Protein AF-A0A812WS43-F1 (afdb_monomer_lite)

Secondary structure (DSSP, 8-state):
--HHHHHHHHS-TTSSSS--S----S--S-------------SSS-EEEEEEEEE-S--TT---EEEEEEETTEEEEEETTEEEEESS--S--STTPEEEEEEEE-SS------SS---EEEEEE-STTTTTHHHHHT-TT--BEEEEEEEEEEEEEEEESTT--TT---EEEEEEEEEEEEEEEEEEEEEEHHHHHHHHHHHTTTTSEEEEEEEEEEEETTEEEEEEEEEEEE-S---B-PPPHHHHHHHHHHHHHHEET--EEEEE-TT--EEEEEE---GGG-S-HHHHHHHHHTTSSS-----S-HHHHHHHTTT--HHHHHHHHHTT---TT--HHHHHHHHHHHHGGGTS-S-PPPPPPTTB-S-PEEHHHHT---

Radius of gyration: 28.31 Å; chains: 1; bounding box: 67×44×83 Å

Sequence (382 aa):
MVLFDWLNELAGPCCITGPCFNCPGPASKGGRSHRDQILRTLRSPGHEVELAISPIGRMRGLAGYHSSLLIAGEEYYFSPTGIHCYPKIYSHPDEGVTKVFIGLSEALALLSFTTGMADVEAVFGFGSNSVRLRGRLEDPEISGVPARVRNYALAFCGPNRTWAQADGQPVGTATLIQKDGQVALGTVVYLSDKHMDVLDGYEGVPFVYRREKLSGEVYRDGKWIPKELWAYIKADSMDWYRPSEAYCCAILTNLSGSFSGTYELPLRDAEGVVRETWTHPGVPSLKSMEACLFEVGIRKERPWVMPRTIAGKRRGLGGLNLAGIVQAVREGRPPAELDEEDCRILLELTSEAEGRDKHPEPTPHEGAGPTRVPFEEALKLT

Foldseek 3Di:
DPVVVVVCVVVPPQPDPDQPPDDDDDDPPDDDPPDDPDPDDDPDWFWWKKKKWDWPDPDPPDTDIAIWIATNQWTWHQDSNGIDIHNHPDVDPDPGIDIGTDGIGDPPDDPPDPPDDAQWAKAWDQFLCQLQLCVLLVNPQWFWFKKKAAQKDKAWKDQDQQQDALVSGGATTIFIAGHHLFMRIFTITIHHPVSVVSVCVVCVPPAQWHWDWGFMWTDDPNDTHTDTHIYTGGDNTQHHGHGDPLRVLSSLLRQLLAAPPDFWDQHAGNVRDRPDIDGNQALQPDPGPLNNLSLLQLPDPDNRNDPSHSSVLVVQQVPDDLVRQLVCLVVVRHRPSADPSSSVSSVVSNVVVVDDDRDDRRDNRPRSPPDHHHPVVSSDPD

pLDDT: mean 82.47, std 18.14, range [37.22, 98.5]

Structure (mmCIF, N/CA/C/O backbone):
data_AF-A0A812WS43-F1
#
_entry.id   AF-A0A812WS43-F1
#
loop_
_atom_site.group_PDB
_atom_site.id
_atom_site.type_symbol
_atom_site.label_atom_id
_atom_site.label_alt_id
_atom_site.label_comp_id
_atom_site.label_asym_id
_atom_site.label_entity_id
_atom_site.label_seq_id
_atom_site.pdbx_PDB_ins_code
_atom_site.Cartn_x
_atom_site.Cartn_y
_atom_site.Cartn_z
_atom_site.occupancy
_atom_site.B_iso_or_equiv
_atom_site.auth_seq_id
_atom_site.auth_comp_id
_atom_site.auth_asym_id
_atom_site.auth_atom_id
_atom_site.pdbx_PDB_model_num
ATOM 1 N N . MET A 1 1 ? 42.867 12.764 46.145 1.00 48.28 1 MET A N 1
ATOM 2 C CA . MET A 1 1 ? 42.575 11.560 46.948 1.00 48.28 1 MET A CA 1
ATOM 3 C C . MET A 1 1 ? 41.166 11.708 47.515 1.00 48.28 1 MET A C 1
ATOM 5 O O . MET A 1 1 ? 41.025 12.162 48.637 1.00 48.28 1 MET A O 1
ATOM 9 N N . VAL A 1 2 ? 40.140 11.549 46.662 1.00 49.34 2 VAL A N 1
ATOM 10 C CA . VAL A 1 2 ? 38.718 11.763 47.037 1.00 49.34 2 VAL A CA 1
ATOM 11 C C . VAL A 1 2 ? 37.767 10.923 46.162 1.00 49.34 2 VAL A C 1
ATOM 13 O O . VAL A 1 2 ? 36.757 10.446 46.652 1.00 49.34 2 VAL A O 1
ATOM 16 N N . LEU A 1 3 ? 38.092 10.682 44.880 1.00 42.59 3 LEU A N 1
ATOM 17 C CA . LEU A 1 3 ? 37.216 9.917 43.972 1.00 42.59 3 LEU A CA 1
ATOM 18 C C . LEU A 1 3 ? 37.320 8.389 44.155 1.00 42.59 3 LEU A C 1
ATOM 20 O O . LEU A 1 3 ? 36.310 7.698 44.120 1.00 42.59 3 LEU A O 1
ATOM 24 N N . PHE A 1 4 ? 38.531 7.865 44.381 1.00 44.22 4 PHE A N 1
ATOM 25 C CA . PHE A 1 4 ? 38.757 6.424 44.576 1.00 44.22 4 PHE A CA 1
ATOM 26 C C . PHE A 1 4 ? 38.277 5.924 45.945 1.00 44.22 4 PHE A C 1
ATOM 28 O O . PHE A 1 4 ? 37.694 4.850 46.020 1.00 44.22 4 PHE A O 1
ATOM 35 N N . ASP A 1 5 ? 38.442 6.717 47.006 1.00 46.31 5 ASP A N 1
ATOM 36 C CA . ASP A 1 5 ? 37.955 6.354 48.344 1.00 46.31 5 ASP A CA 1
ATOM 37 C C . ASP A 1 5 ? 36.419 6.353 48.409 1.00 46.31 5 ASP A C 1
ATOM 39 O O . ASP A 1 5 ? 35.829 5.522 49.089 1.00 46.31 5 ASP A O 1
ATOM 43 N N . TRP A 1 6 ? 35.766 7.218 47.624 1.00 50.12 6 TRP A N 1
ATOM 44 C CA . TRP A 1 6 ? 34.307 7.270 47.519 1.00 50.12 6 TRP A CA 1
ATOM 45 C C . TRP A 1 6 ? 33.727 6.152 46.639 1.00 50.12 6 TRP A C 1
ATOM 47 O O . TRP A 1 6 ? 32.707 5.558 46.985 1.00 50.12 6 TRP A O 1
ATOM 57 N N . LEU A 1 7 ? 34.406 5.794 45.540 1.00 44.56 7 LEU A N 1
ATOM 58 C CA . LEU A 1 7 ? 34.065 4.590 44.775 1.00 44.56 7 LEU A CA 1
ATOM 59 C C . LEU A 1 7 ? 34.163 3.333 45.650 1.00 44.56 7 LEU A C 1
ATOM 61 O O . LEU A 1 7 ? 33.307 2.472 45.518 1.00 44.56 7 LEU A O 1
ATOM 65 N N . ASN A 1 8 ? 35.118 3.272 46.584 1.00 45.09 8 ASN A N 1
ATOM 66 C CA . ASN A 1 8 ? 35.269 2.179 47.554 1.00 45.09 8 ASN A CA 1
ATOM 67 C C . ASN A 1 8 ? 34.230 2.189 48.696 1.00 45.09 8 ASN A C 1
ATOM 69 O O . ASN A 1 8 ? 34.076 1.181 49.380 1.00 45.09 8 ASN A O 1
ATOM 73 N N . GLU A 1 9 ? 33.528 3.301 48.931 1.00 47.44 9 GLU A N 1
ATOM 74 C CA . GLU A 1 9 ? 32.400 3.368 49.876 1.00 47.44 9 GLU A CA 1
ATOM 75 C C . GLU A 1 9 ? 31.075 2.953 49.217 1.00 47.44 9 GLU A C 1
ATOM 77 O O . GLU A 1 9 ? 30.258 2.283 49.848 1.00 47.44 9 GLU A O 1
ATOM 82 N N . LEU A 1 10 ? 30.865 3.309 47.943 1.00 45.19 10 LEU A N 1
ATOM 83 C CA . LEU A 1 10 ? 29.690 2.893 47.161 1.00 45.19 10 LEU A CA 1
ATOM 84 C C . LEU A 1 10 ? 29.779 1.439 46.696 1.00 45.19 10 LEU A C 1
ATOM 86 O O . LEU A 1 10 ? 28.803 0.690 46.755 1.00 45.19 10 LEU A O 1
ATOM 90 N N . ALA A 1 11 ? 30.961 1.029 46.251 1.00 45.56 11 ALA A N 1
ATOM 91 C CA . ALA A 1 11 ? 31.315 -0.363 46.111 1.00 45.56 11 ALA A CA 1
ATOM 92 C C . ALA A 1 11 ? 31.755 -0.862 47.483 1.00 45.56 11 ALA A C 1
ATOM 94 O O . ALA A 1 11 ? 32.950 -0.894 47.766 1.00 45.56 11 ALA A O 1
ATOM 95 N N . GLY A 1 12 ? 30.812 -1.252 48.348 1.00 46.38 12 GLY A N 1
ATOM 96 C CA . GLY A 1 12 ? 31.165 -1.975 49.575 1.00 46.38 12 GLY A CA 1
ATOM 97 C C . GLY A 1 12 ? 32.214 -3.068 49.278 1.00 46.38 12 GLY A C 1
ATOM 98 O O . GLY A 1 12 ? 32.285 -3.531 48.139 1.00 46.38 12 GLY A O 1
ATOM 99 N N . PRO A 1 13 ? 33.027 -3.508 50.257 1.00 45.19 13 PRO A N 1
ATOM 100 C CA . PRO A 1 13 ? 34.368 -4.109 50.081 1.00 45.19 13 PRO A CA 1
ATOM 101 C C . PRO A 1 13 ? 34.526 -5.341 49.154 1.00 45.19 13 PRO A C 1
ATOM 103 O O . PRO A 1 13 ? 35.619 -5.884 49.034 1.00 45.19 13 PRO A O 1
ATOM 106 N N . CYS A 1 14 ? 33.471 -5.802 48.486 1.00 42.47 14 CYS A N 1
ATOM 107 C CA . CYS A 1 14 ? 33.437 -6.938 47.575 1.00 42.47 14 CYS A CA 1
ATOM 108 C C . CYS A 1 14 ? 33.662 -6.586 46.075 1.00 42.47 14 CYS A C 1
ATOM 110 O O . CYS A 1 14 ? 33.831 -7.509 45.286 1.00 42.47 14 CYS A O 1
ATOM 112 N N . CYS A 1 15 ? 33.691 -5.319 45.622 1.00 39.47 15 CYS A N 1
ATOM 113 C CA . CYS A 1 15 ? 33.638 -5.037 44.163 1.00 39.47 15 CYS A CA 1
ATOM 114 C C . CYS A 1 15 ? 34.977 -4.777 43.440 1.00 39.47 15 CYS A C 1
ATOM 116 O O . CYS A 1 15 ? 34.957 -4.515 42.240 1.00 39.47 15 CYS A O 1
ATOM 118 N N . ILE A 1 16 ? 36.134 -4.823 44.109 1.00 44.88 16 ILE A N 1
ATOM 119 C CA . ILE A 1 16 ? 37.388 -4.313 43.507 1.00 44.88 16 ILE A CA 1
ATOM 120 C C . ILE A 1 16 ? 38.240 -5.412 42.832 1.00 44.88 16 ILE A C 1
ATOM 122 O O . ILE A 1 16 ? 39.158 -5.091 42.085 1.00 44.88 16 ILE A O 1
ATOM 126 N N . THR A 1 17 ? 37.942 -6.708 43.003 1.00 37.22 17 THR A N 1
ATOM 127 C CA . THR A 1 17 ? 38.843 -7.788 42.526 1.00 37.22 17 THR A CA 1
ATOM 128 C C . THR A 1 17 ? 38.234 -8.850 41.596 1.00 37.22 17 THR A C 1
ATOM 130 O O . THR A 1 17 ? 38.890 -9.852 41.318 1.00 37.22 17 THR A O 1
ATOM 133 N N . GLY A 1 18 ? 37.041 -8.634 41.030 1.00 40.50 18 GLY A N 1
ATOM 134 C CA . GLY A 1 18 ? 36.461 -9.500 39.985 1.00 40.50 18 GLY A CA 1
ATOM 135 C C . GLY A 1 18 ? 34.939 -9.676 40.092 1.00 40.50 18 GLY A C 1
ATOM 136 O O . GLY A 1 18 ? 34.350 -9.232 41.078 1.00 40.50 18 GLY A O 1
ATOM 137 N N . PRO A 1 19 ? 34.276 -10.305 39.095 1.00 40.03 19 PRO A N 1
ATOM 138 C CA . PRO A 1 19 ? 32.832 -10.537 39.121 1.00 40.03 19 PRO A CA 1
ATOM 139 C C . PRO A 1 19 ? 32.449 -11.417 40.321 1.00 40.03 19 PRO A C 1
ATOM 141 O O . PRO A 1 19 ? 32.871 -12.568 40.449 1.00 40.03 19 PRO A O 1
ATOM 144 N N . CYS A 1 20 ? 31.661 -10.848 41.230 1.00 44.62 20 CYS A N 1
ATOM 145 C CA . CYS A 1 20 ? 31.332 -11.402 42.537 1.00 44.62 20 CYS A CA 1
ATOM 146 C C . CYS A 1 20 ? 30.224 -12.468 42.468 1.00 44.62 20 CYS A C 1
ATOM 148 O O . CYS A 1 20 ? 29.112 -12.262 42.941 1.00 44.62 20 CYS A O 1
ATOM 150 N N . PHE A 1 21 ? 30.531 -13.654 41.941 1.00 40.75 21 PHE A N 1
ATOM 151 C CA . PHE A 1 21 ? 29.605 -14.795 42.011 1.00 40.75 21 PHE A CA 1
ATOM 152 C C . PHE A 1 21 ? 29.582 -15.505 43.381 1.00 40.75 21 PHE A C 1
ATOM 154 O O . PHE A 1 21 ? 28.765 -16.397 43.569 1.00 40.75 21 PHE A O 1
ATOM 161 N N . ASN A 1 22 ? 30.441 -15.135 44.347 1.00 40.31 22 ASN A N 1
ATOM 162 C CA . ASN A 1 22 ? 30.635 -15.909 45.588 1.00 40.31 22 ASN A CA 1
ATOM 163 C C . ASN A 1 22 ? 30.980 -15.088 46.859 1.00 40.31 22 ASN A C 1
ATOM 165 O O . ASN A 1 22 ? 31.722 -15.575 47.708 1.00 40.31 22 ASN A O 1
ATOM 169 N N . CYS A 1 23 ? 30.467 -13.866 47.055 1.00 39.75 23 CYS A N 1
ATOM 170 C CA . CYS A 1 23 ? 30.595 -13.207 48.372 1.00 39.75 23 CYS A CA 1
ATOM 171 C C . CYS A 1 23 ? 29.508 -13.727 49.341 1.00 39.75 23 CYS A C 1
ATOM 173 O O . CYS A 1 23 ? 28.322 -13.503 49.089 1.00 39.75 23 CYS A O 1
ATOM 175 N N . PRO A 1 24 ? 29.863 -14.386 50.463 1.00 40.91 24 PRO A N 1
ATOM 176 C CA . PRO A 1 24 ? 28.908 -14.743 51.502 1.00 40.91 24 PRO A CA 1
ATOM 177 C C . PRO A 1 24 ? 28.558 -13.484 52.305 1.00 40.91 24 PRO A C 1
ATOM 179 O O . PRO A 1 24 ? 29.362 -12.986 53.092 1.00 40.91 24 PRO A O 1
ATOM 182 N N . GLY A 1 25 ? 27.357 -12.944 52.098 1.00 40.50 25 GLY A N 1
ATOM 183 C CA . GLY A 1 25 ? 26.792 -11.935 52.996 1.00 40.50 25 GLY A CA 1
ATOM 184 C C . GLY A 1 25 ? 26.636 -12.479 54.427 1.00 40.50 25 GLY A C 1
ATOM 185 O O . GLY A 1 25 ? 26.646 -13.700 54.623 1.00 40.50 25 GLY A O 1
ATOM 186 N N . PRO A 1 26 ? 26.496 -11.599 55.441 1.00 39.81 26 PRO A N 1
ATOM 187 C CA . PRO A 1 26 ? 26.358 -12.004 56.837 1.00 39.81 26 PRO A CA 1
ATOM 188 C C . PRO A 1 26 ? 25.239 -13.036 56.965 1.00 39.81 26 PRO A C 1
ATOM 190 O O . PRO A 1 26 ? 24.115 -12.801 56.528 1.00 39.81 26 PRO A O 1
ATOM 193 N N . ALA A 1 27 ? 25.600 -14.195 57.516 1.00 41.62 27 ALA A N 1
ATOM 194 C CA . ALA A 1 27 ? 24.810 -15.415 57.535 1.00 41.62 27 ALA A CA 1
ATOM 195 C C . ALA A 1 27 ? 23.352 -15.178 57.961 1.00 41.62 27 ALA A C 1
ATOM 197 O O . ALA A 1 27 ? 23.013 -15.210 59.147 1.00 41.62 27 ALA A O 1
ATOM 198 N N . SER A 1 28 ? 22.460 -15.028 56.982 1.00 41.12 28 SER A N 1
ATOM 199 C CA . SER A 1 28 ? 21.054 -15.331 57.178 1.00 41.12 28 SER A CA 1
ATOM 200 C C . SER A 1 28 ? 20.974 -16.844 57.379 1.00 41.12 28 SER A C 1
ATOM 202 O O . SER A 1 28 ? 21.234 -17.650 56.485 1.00 41.12 28 SER A O 1
ATOM 204 N N . LYS A 1 29 ? 20.698 -17.256 58.618 1.00 40.38 29 LYS A N 1
ATOM 205 C CA . LYS A 1 29 ? 20.408 -18.650 58.967 1.00 40.38 29 LYS A CA 1
ATOM 206 C C . LYS A 1 29 ? 19.135 -19.071 58.229 1.00 40.38 29 LYS A C 1
ATOM 208 O O . LYS A 1 29 ? 18.032 -18.901 58.732 1.00 40.38 29 LYS A O 1
ATOM 213 N N . GLY A 1 30 ? 19.296 -19.558 57.007 1.00 42.34 30 GLY A N 1
ATOM 214 C CA . GLY A 1 30 ? 18.190 -19.923 56.133 1.00 42.34 30 GLY A CA 1
ATOM 215 C C . GLY A 1 30 ? 18.622 -19.898 54.677 1.00 42.34 30 GLY A C 1
ATOM 216 O O . GLY A 1 30 ? 18.159 -19.056 53.916 1.00 42.34 30 GLY A O 1
ATOM 217 N N . GLY A 1 31 ? 19.523 -20.808 54.300 1.00 43.72 31 GLY A N 1
ATOM 218 C CA . GLY A 1 31 ? 19.972 -20.989 52.922 1.00 43.72 31 GLY A CA 1
ATOM 219 C C . GLY A 1 31 ? 18.817 -21.385 52.007 1.00 43.72 31 GLY A C 1
ATOM 220 O O . GLY A 1 31 ? 18.557 -22.565 51.787 1.00 43.72 31 GLY A O 1
ATOM 221 N N . ARG A 1 32 ? 18.120 -20.392 51.457 1.00 43.62 32 ARG A N 1
ATOM 222 C CA . ARG A 1 32 ? 17.380 -20.548 50.210 1.00 43.62 32 ARG A CA 1
ATOM 223 C C . ARG A 1 32 ? 18.332 -20.131 49.103 1.00 43.62 32 ARG A C 1
ATOM 225 O O . ARG A 1 32 ? 18.676 -18.961 48.994 1.00 43.62 32 ARG A O 1
ATOM 232 N N . SER A 1 33 ? 18.779 -21.118 48.328 1.00 42.09 33 SER A N 1
ATOM 233 C CA . SER A 1 33 ? 19.409 -20.908 47.026 1.00 42.09 33 SER A CA 1
ATOM 234 C C . SER A 1 33 ? 18.630 -19.818 46.283 1.00 42.09 33 SER A C 1
ATOM 236 O O . SER A 1 33 ? 17.408 -19.923 46.136 1.00 42.09 33 SER A O 1
ATOM 238 N N . HIS A 1 34 ? 19.329 -18.750 45.885 1.00 47.72 34 HIS A N 1
ATOM 239 C CA . HIS A 1 34 ? 18.831 -17.801 44.898 1.00 47.72 34 HIS A CA 1
ATOM 240 C C . HIS A 1 34 ? 18.570 -18.628 43.639 1.00 47.72 34 HIS A C 1
ATOM 242 O O . HIS A 1 34 ? 19.496 -18.951 42.902 1.00 47.72 34 HIS A O 1
ATOM 248 N N . ARG A 1 35 ? 17.322 -19.072 43.453 1.00 47.41 35 ARG A N 1
ATOM 249 C CA . ARG A 1 35 ? 16.881 -19.604 42.167 1.00 47.41 35 ARG A CA 1
ATOM 250 C C . ARG A 1 35 ? 17.192 -18.525 41.145 1.00 47.41 35 ARG A C 1
ATOM 252 O O . ARG A 1 35 ? 16.826 -17.371 41.387 1.00 47.41 35 ARG A O 1
ATOM 259 N N . ASP A 1 36 ? 17.845 -18.916 40.053 1.00 45.56 36 ASP A N 1
ATOM 260 C CA . ASP A 1 36 ? 17.957 -18.094 38.855 1.00 45.56 36 ASP A CA 1
ATOM 261 C C . ASP A 1 36 ? 16.618 -17.395 38.656 1.00 45.56 36 ASP A C 1
ATOM 263 O O . ASP A 1 36 ? 15.566 -18.051 38.640 1.00 45.56 36 ASP A O 1
ATOM 267 N N . GLN A 1 37 ? 16.640 -16.061 38.647 1.00 50.31 37 GLN A N 1
ATOM 268 C CA . GLN A 1 37 ? 15.443 -15.286 38.378 1.00 50.31 37 GLN A CA 1
ATOM 269 C C . GLN A 1 37 ? 15.051 -15.615 36.942 1.00 50.31 37 GLN A C 1
ATOM 271 O O . GLN A 1 37 ? 15.567 -15.038 35.991 1.00 50.31 37 GLN A O 1
ATOM 276 N N . ILE A 1 38 ? 14.181 -16.621 36.810 1.00 50.06 38 ILE A N 1
ATOM 277 C CA . ILE A 1 38 ? 13.457 -16.965 35.594 1.00 50.06 38 ILE A CA 1
ATOM 278 C C . ILE A 1 38 ? 13.017 -15.636 35.001 1.00 50.06 38 ILE A C 1
ATOM 280 O O . ILE A 1 38 ? 12.338 -14.881 35.702 1.00 50.06 38 ILE A O 1
ATOM 284 N N . LEU A 1 39 ? 13.455 -15.354 33.767 1.00 52.12 39 LEU A N 1
ATOM 285 C CA . LEU A 1 39 ? 13.086 -14.165 33.001 1.00 52.12 39 LEU A CA 1
ATOM 286 C C . LEU A 1 39 ? 11.613 -13.856 33.270 1.00 52.12 39 LEU A C 1
ATOM 288 O O . LEU A 1 39 ? 10.720 -14.614 32.886 1.00 52.12 39 LEU A O 1
ATOM 292 N N . ARG A 1 40 ? 11.373 -12.801 34.050 1.00 58.12 40 ARG A N 1
ATOM 293 C CA . ARG A 1 40 ? 10.040 -12.486 34.547 1.00 58.12 40 ARG A CA 1
ATOM 294 C C . ARG A 1 40 ? 9.341 -11.727 33.431 1.00 58.12 40 ARG A C 1
ATOM 296 O O . ARG A 1 40 ? 9.535 -10.528 33.273 1.00 58.12 40 ARG A O 1
ATOM 303 N N . THR A 1 41 ? 8.573 -12.437 32.616 1.00 59.03 41 THR A N 1
ATOM 304 C CA . THR A 1 41 ? 7.696 -11.802 31.631 1.00 59.03 41 THR A CA 1
ATOM 305 C C . THR A 1 41 ? 6.556 -11.110 32.378 1.00 59.03 41 THR A C 1
ATOM 307 O O . THR A 1 41 ? 5.920 -11.721 33.245 1.00 59.03 41 THR A O 1
ATOM 310 N N . LEU A 1 42 ? 6.309 -9.833 32.074 1.00 62.50 42 LEU A N 1
ATOM 311 C CA . LEU A 1 42 ? 5.139 -9.115 32.585 1.00 62.50 42 LEU A CA 1
ATOM 312 C C . LEU A 1 42 ? 3.876 -9.907 32.215 1.00 62.50 42 LEU A C 1
ATOM 314 O O . LEU A 1 42 ? 3.741 -10.387 31.091 1.00 62.50 42 LEU A O 1
ATOM 318 N N . ARG A 1 43 ? 2.970 -10.102 33.181 1.00 60.66 43 ARG A N 1
ATOM 319 C CA . ARG A 1 43 ? 1.798 -10.984 33.009 1.00 60.66 43 ARG A CA 1
ATOM 320 C C . ARG A 1 43 ? 0.749 -10.410 32.053 1.00 60.66 43 ARG A C 1
ATOM 322 O O . ARG A 1 43 ? -0.091 -11.161 31.568 1.00 60.66 43 ARG A O 1
ATOM 329 N N . SER A 1 44 ? 0.797 -9.105 31.807 1.00 62.66 44 SER A N 1
ATOM 330 C CA . SER A 1 44 ? -0.109 -8.360 30.934 1.00 62.66 44 SER A CA 1
ATOM 331 C C . SER A 1 44 ? 0.604 -7.117 30.383 1.00 62.66 44 SER A C 1
ATOM 333 O O . SER A 1 44 ? 1.465 -6.577 31.073 1.00 62.66 44 SER A O 1
ATOM 335 N N . PRO A 1 45 ? 0.289 -6.650 29.167 1.00 72.00 45 PRO A N 1
ATOM 336 C CA . PRO A 1 45 ? 0.741 -5.346 28.682 1.00 72.00 45 PRO A CA 1
ATOM 337 C C . PRO A 1 45 ? -0.007 -4.198 29.384 1.00 72.00 45 PRO A C 1
ATOM 339 O O . PRO A 1 45 ? -0.988 -4.420 30.096 1.00 72.00 45 PRO A O 1
ATOM 342 N N . GLY A 1 46 ? 0.442 -2.964 29.148 1.00 75.94 46 GLY A N 1
ATOM 343 C CA . GLY A 1 46 ? -0.236 -1.739 29.571 1.00 75.94 46 GLY A CA 1
ATOM 344 C C . GLY A 1 46 ? 0.090 -1.283 30.993 1.00 75.94 46 GLY A C 1
ATOM 345 O O . GLY A 1 46 ? -0.684 -0.526 31.573 1.00 75.94 46 GLY A O 1
ATOM 346 N N . HIS A 1 47 ? 1.198 -1.735 31.587 1.00 83.75 47 HIS A N 1
ATOM 347 C CA . HIS A 1 47 ? 1.583 -1.248 32.911 1.00 83.75 47 HIS A CA 1
ATOM 348 C C . HIS A 1 47 ? 2.198 0.145 32.817 1.00 83.75 47 HIS A C 1
ATOM 350 O O . HIS A 1 47 ? 3.031 0.381 31.952 1.00 83.75 47 HIS A O 1
ATOM 356 N N . GLU A 1 48 ? 1.854 1.046 33.734 1.00 86.25 48 GLU A N 1
ATOM 357 C CA . GLU A 1 48 ? 2.537 2.337 33.840 1.00 86.25 48 GLU A CA 1
ATOM 358 C C . GLU A 1 48 ? 4.036 2.131 34.058 1.00 86.25 48 GLU A C 1
ATOM 360 O O . GLU A 1 48 ? 4.441 1.362 34.936 1.00 86.25 48 GLU A O 1
ATOM 365 N N . VAL A 1 49 ? 4.834 2.806 33.230 1.00 90.88 49 VAL A N 1
ATOM 366 C CA . VAL A 1 49 ? 6.286 2.863 33.321 1.00 90.88 49 VAL A CA 1
ATOM 367 C C . VAL A 1 49 ? 6.681 4.274 33.736 1.00 90.88 49 VAL A C 1
ATOM 369 O O . VAL A 1 49 ? 6.410 5.251 33.033 1.00 90.88 49 VAL A O 1
ATOM 372 N N . GLU A 1 50 ? 7.347 4.380 34.878 1.00 94.69 50 GLU A N 1
ATOM 373 C CA . GLU A 1 50 ? 7.899 5.628 35.397 1.00 94.69 50 GLU A CA 1
ATOM 374 C C . GLU A 1 50 ? 9.424 5.510 35.506 1.00 94.69 50 GLU A C 1
ATOM 376 O O . GLU A 1 50 ? 9.963 4.457 35.832 1.00 94.69 50 GLU A O 1
ATOM 381 N N . LEU A 1 51 ? 10.140 6.601 35.271 1.00 94.94 51 LEU A N 1
ATOM 382 C CA . LEU A 1 51 ? 11.542 6.756 35.627 1.00 94.94 51 LEU A CA 1
ATOM 383 C C . LEU A 1 51 ? 11.613 7.389 37.020 1.00 94.94 51 LEU A C 1
ATOM 385 O O . LEU A 1 51 ? 11.177 8.526 37.209 1.00 94.94 51 LEU A O 1
ATOM 389 N N . ALA A 1 52 ? 12.156 6.666 37.995 1.00 94.69 52 ALA A N 1
ATOM 390 C CA . ALA A 1 52 ? 12.423 7.183 39.331 1.00 94.69 52 ALA A CA 1
ATOM 391 C C . ALA A 1 52 ? 13.864 7.692 39.417 1.00 94.69 52 ALA A C 1
ATOM 393 O O . ALA A 1 52 ? 14.804 7.001 39.026 1.00 94.69 52 ALA A O 1
ATOM 394 N N . ILE A 1 53 ? 14.037 8.915 39.919 1.00 93.44 53 ILE A N 1
ATOM 395 C CA . ILE A 1 53 ? 15.327 9.604 39.992 1.00 93.44 53 ILE A CA 1
ATOM 396 C C . ILE A 1 53 ? 15.506 10.201 41.390 1.00 93.44 53 ILE A C 1
ATOM 398 O O . ILE A 1 53 ? 14.623 10.902 41.887 1.00 93.44 53 ILE A O 1
ATOM 402 N N . SER A 1 54 ? 16.665 9.985 42.014 1.00 91.25 54 SER A N 1
ATOM 403 C CA . SER A 1 54 ? 17.063 10.695 43.239 1.00 91.25 54 SER A CA 1
ATOM 404 C C . SER A 1 54 ? 18.532 11.119 43.185 1.00 91.25 54 SER A C 1
ATOM 406 O O . SER A 1 54 ? 19.342 10.437 42.559 1.00 91.25 54 SER A O 1
ATOM 408 N N . PRO A 1 55 ? 18.924 12.229 43.831 1.00 88.44 55 PRO A N 1
ATOM 409 C CA . PRO A 1 55 ? 20.327 12.627 43.894 1.00 88.44 55 PRO A CA 1
ATOM 410 C C . PRO A 1 55 ? 21.167 11.614 44.692 1.00 88.44 55 PRO A C 1
ATOM 412 O O . PRO A 1 55 ? 20.751 11.146 45.750 1.00 88.44 55 PRO A O 1
ATOM 415 N N . ILE A 1 56 ? 22.375 11.308 44.213 1.00 84.19 56 ILE A N 1
ATOM 416 C CA . ILE A 1 56 ? 23.370 10.480 44.915 1.00 84.19 56 ILE A CA 1
ATOM 417 C C . ILE A 1 56 ? 24.204 11.395 45.805 1.00 84.19 56 ILE A C 1
ATOM 419 O O . ILE A 1 56 ? 25.261 11.879 45.403 1.00 84.19 56 ILE A O 1
ATOM 423 N N . GLY A 1 57 ? 23.709 11.641 47.018 1.00 71.69 57 GLY A N 1
ATOM 424 C CA . GLY A 1 57 ? 24.416 12.413 48.036 1.00 71.69 57 GLY A CA 1
ATOM 425 C C . GLY A 1 57 ? 24.671 13.882 47.662 1.00 71.69 57 GLY A C 1
ATOM 426 O O . GLY A 1 57 ? 24.643 14.311 46.511 1.00 71.69 57 GLY A O 1
ATOM 427 N N . ARG A 1 58 ? 24.933 14.717 48.670 1.00 65.19 58 ARG A N 1
ATOM 428 C CA . ARG A 1 58 ? 25.283 16.134 48.469 1.00 65.19 58 ARG A CA 1
ATOM 429 C C . ARG A 1 58 ? 26.762 16.269 48.107 1.00 65.19 58 ARG A C 1
ATOM 431 O O . ARG A 1 58 ? 27.564 16.740 48.915 1.00 65.19 58 ARG A O 1
ATOM 438 N N . MET A 1 59 ? 27.142 15.822 46.912 1.00 63.69 59 MET A N 1
ATOM 439 C CA . MET A 1 59 ? 28.518 15.963 46.441 1.00 63.69 59 MET A CA 1
ATOM 440 C C . MET A 1 59 ? 28.818 17.449 46.194 1.00 63.69 59 MET A C 1
ATOM 442 O O . MET A 1 59 ? 28.144 18.120 45.418 1.00 63.69 59 MET A O 1
ATOM 446 N N . ARG A 1 60 ? 29.805 17.995 46.916 1.00 65.00 60 ARG A N 1
ATOM 447 C CA . ARG A 1 60 ? 30.160 19.427 46.968 1.00 65.00 60 ARG A CA 1
ATOM 448 C C . ARG A 1 60 ? 30.589 19.983 45.596 1.00 65.00 60 ARG A C 1
ATOM 450 O O . ARG A 1 60 ? 31.778 20.135 45.342 1.00 65.00 60 ARG A O 1
ATOM 457 N N . GLY A 1 61 ? 29.621 20.297 44.734 1.00 74.56 61 GLY A N 1
ATOM 458 C CA . GLY A 1 61 ? 29.831 20.829 43.381 1.00 74.56 61 GLY A CA 1
ATOM 459 C C . GLY A 1 61 ? 29.692 19.812 42.239 1.00 74.56 61 GLY A C 1
ATOM 460 O O . GLY A 1 61 ? 29.954 20.168 41.097 1.00 74.56 61 GLY A O 1
ATOM 461 N N . LEU A 1 62 ? 29.271 18.574 42.519 1.00 70.00 62 LEU A N 1
ATOM 462 C CA . LEU A 1 62 ? 28.969 17.537 41.522 1.00 70.00 62 LEU A CA 1
ATOM 463 C C . LEU A 1 62 ? 27.539 17.032 41.754 1.00 70.00 62 LEU A C 1
ATOM 465 O O . LEU A 1 62 ? 27.121 16.879 42.895 1.00 70.00 62 LEU A O 1
ATOM 469 N N . ALA A 1 63 ? 26.783 16.766 40.691 1.00 74.81 63 ALA A N 1
ATOM 470 C CA . ALA A 1 63 ? 25.450 16.176 40.794 1.00 74.81 63 ALA A CA 1
ATOM 471 C C . ALA A 1 63 ? 25.482 14.776 40.178 1.00 74.81 63 ALA A C 1
ATOM 473 O O . ALA A 1 63 ? 25.723 14.624 38.983 1.00 74.81 63 ALA A O 1
ATOM 474 N N . GLY A 1 64 ? 25.283 13.758 41.011 1.00 82.81 64 GLY A N 1
ATOM 475 C CA . GLY A 1 64 ? 25.037 12.386 40.579 1.00 82.81 64 GLY A CA 1
ATOM 476 C C . GLY A 1 64 ? 23.570 12.056 40.807 1.00 82.81 64 GLY A C 1
ATOM 477 O O . GLY A 1 64 ? 22.983 12.542 41.773 1.00 82.81 64 GLY A O 1
ATOM 478 N N . TYR A 1 65 ? 22.988 11.233 39.943 1.00 87.44 65 TYR A N 1
ATOM 479 C CA . TYR A 1 65 ? 21.610 10.776 40.080 1.00 87.44 65 TYR A CA 1
ATOM 480 C C . TYR A 1 65 ? 21.569 9.256 40.042 1.00 87.44 65 TYR A C 1
ATOM 482 O O . TYR A 1 65 ? 22.208 8.632 39.196 1.00 87.44 65 TYR A O 1
ATOM 490 N N . HIS A 1 66 ? 20.818 8.677 40.972 1.00 89.00 66 HIS A N 1
ATOM 491 C CA . HIS A 1 66 ? 20.432 7.281 40.947 1.00 89.00 66 HIS A CA 1
ATOM 492 C C . HIS A 1 66 ? 19.134 7.180 40.163 1.00 89.00 66 HIS A C 1
ATOM 494 O O . HIS A 1 66 ? 18.240 8.008 40.361 1.00 89.00 66 HIS A O 1
ATOM 500 N N . SER A 1 67 ? 19.044 6.198 39.271 1.00 92.56 67 SER A N 1
ATOM 501 C CA . SER A 1 67 ? 17.875 6.006 38.414 1.00 92.56 67 SER A CA 1
ATOM 502 C C . SER A 1 67 ? 17.406 4.557 38.431 1.00 92.56 67 SER A C 1
ATOM 504 O O . SER A 1 67 ? 18.221 3.632 38.424 1.00 92.56 67 SER A O 1
ATOM 506 N N . SER A 1 68 ? 16.090 4.373 38.447 1.00 95.00 68 SER A N 1
ATOM 507 C CA . SER A 1 68 ? 15.423 3.078 38.338 1.00 95.00 68 SER A CA 1
ATOM 508 C C . SER A 1 68 ? 14.145 3.209 37.503 1.00 95.00 68 SER A C 1
ATOM 510 O O . SER A 1 68 ? 13.629 4.310 37.301 1.00 95.00 68 SER A O 1
ATOM 512 N N . LEU A 1 69 ? 13.646 2.091 36.981 1.00 95.19 69 LEU A N 1
ATOM 513 C CA . LEU A 1 69 ? 12.364 2.029 36.281 1.00 95.19 69 LEU A CA 1
ATOM 514 C C . LEU A 1 69 ? 11.297 1.488 37.224 1.00 95.19 69 LEU A C 1
ATOM 516 O O . LEU A 1 69 ? 11.496 0.452 37.845 1.00 95.19 69 LEU A O 1
ATOM 520 N N . LEU A 1 70 ? 10.149 2.143 37.305 1.00 93.56 70 LEU A N 1
ATOM 521 C CA . LEU A 1 70 ? 8.977 1.629 38.001 1.00 93.56 70 LEU A CA 1
ATOM 522 C C . LEU A 1 70 ? 8.015 1.068 36.962 1.00 93.56 70 LEU A C 1
ATOM 524 O O . LEU A 1 70 ? 7.611 1.802 36.071 1.00 93.56 70 LEU A O 1
ATOM 528 N N . ILE A 1 71 ? 7.641 -0.205 37.065 1.00 92.00 71 ILE A N 1
ATOM 529 C CA . ILE A 1 71 ? 6.649 -0.841 36.189 1.00 92.00 71 ILE A CA 1
ATOM 530 C C . ILE A 1 71 ? 5.524 -1.371 37.071 1.00 92.00 71 ILE A C 1
ATOM 532 O O . ILE A 1 71 ? 5.755 -2.248 37.902 1.00 92.00 71 ILE A O 1
ATOM 536 N N . ALA A 1 72 ? 4.311 -0.831 36.925 1.00 89.38 72 ALA A N 1
ATOM 537 C CA . ALA A 1 72 ? 3.171 -1.142 37.804 1.00 89.38 72 ALA A CA 1
ATOM 538 C C . ALA A 1 72 ? 3.466 -0.939 39.308 1.00 89.38 72 ALA A C 1
ATOM 540 O O . ALA A 1 72 ? 2.945 -1.663 40.158 1.00 89.38 72 ALA A O 1
ATOM 541 N N . GLY A 1 73 ? 4.338 0.016 39.640 1.00 89.50 73 GLY A N 1
ATOM 542 C CA . GLY A 1 73 ? 4.781 0.277 41.012 1.00 89.50 73 GLY A CA 1
ATOM 543 C C . GLY A 1 73 ? 5.870 -0.664 41.550 1.00 89.50 73 GLY A C 1
ATOM 544 O O . GLY A 1 73 ? 6.351 -0.430 42.659 1.00 89.50 73 GLY A O 1
ATOM 545 N N . GLU A 1 74 ? 6.295 -1.682 40.790 1.00 93.50 74 GLU A N 1
ATOM 546 C CA . GLU A 1 74 ? 7.496 -2.472 41.091 1.00 93.50 74 GLU A CA 1
ATOM 547 C C . GLU A 1 74 ? 8.745 -1.751 40.558 1.00 93.50 74 GLU A C 1
ATOM 549 O O . GLU A 1 74 ? 8.747 -1.268 39.431 1.00 93.50 74 GLU A O 1
ATOM 554 N N . GLU A 1 75 ? 9.820 -1.695 41.340 1.00 94.12 75 GLU A N 1
ATOM 555 C CA . GLU A 1 75 ? 11.082 -1.056 40.961 1.00 94.12 75 GLU A CA 1
ATOM 556 C C . GLU A 1 75 ? 12.031 -2.047 40.279 1.00 94.12 75 GLU A C 1
ATOM 558 O O . GLU A 1 75 ? 12.275 -3.135 40.795 1.00 94.12 75 GLU A O 1
ATOM 563 N N . TYR A 1 76 ? 12.618 -1.631 39.160 1.00 93.31 76 TYR A N 1
ATOM 564 C CA . TYR A 1 76 ? 13.638 -2.323 38.387 1.00 93.31 76 TYR A CA 1
ATOM 565 C C . TYR A 1 76 ? 14.900 -1.460 38.347 1.00 93.31 76 TYR A C 1
ATOM 567 O O . TYR A 1 76 ? 14.886 -0.351 37.808 1.00 93.31 76 TYR A O 1
ATOM 575 N N . TYR A 1 77 ? 16.008 -1.954 38.896 1.00 90.81 77 TYR A N 1
ATOM 576 C CA . TYR A 1 77 ? 17.272 -1.212 38.923 1.00 90.81 77 TYR A CA 1
ATOM 577 C C . TYR A 1 77 ? 18.473 -2.105 38.606 1.00 90.81 77 TYR A C 1
ATOM 579 O O . TYR A 1 77 ? 18.453 -3.319 38.824 1.00 90.81 77 TYR A O 1
ATOM 587 N N . PHE A 1 78 ? 19.537 -1.492 38.086 1.00 88.94 78 PHE A N 1
ATOM 588 C CA . PHE A 1 78 ? 20.793 -2.177 37.795 1.00 88.94 78 PHE A CA 1
ATOM 589 C C . PHE A 1 78 ? 21.688 -2.235 39.032 1.00 88.94 78 PHE A C 1
ATOM 591 O O . PHE A 1 78 ? 21.883 -1.241 39.729 1.00 88.94 78 PHE A O 1
ATOM 598 N N . SER A 1 79 ? 22.286 -3.397 39.269 1.00 82.44 79 SER A N 1
ATOM 599 C CA . SER A 1 79 ? 23.369 -3.589 40.231 1.00 82.44 79 SER A CA 1
ATOM 600 C C . SER A 1 79 ? 24.523 -4.363 39.576 1.00 82.44 79 SER A C 1
ATOM 602 O O . SER A 1 79 ? 24.351 -4.901 38.478 1.00 82.44 79 SER A O 1
ATOM 604 N N . PRO A 1 80 ? 25.684 -4.503 40.241 1.00 85.94 80 PRO A N 1
ATOM 605 C CA . PRO A 1 80 ? 26.789 -5.316 39.727 1.00 85.94 80 PRO A CA 1
ATOM 606 C C . PRO A 1 80 ? 26.431 -6.783 39.431 1.00 85.94 80 PRO A C 1
ATOM 608 O O . PRO A 1 80 ? 27.162 -7.446 38.702 1.00 85.94 80 PRO A O 1
ATOM 611 N N . THR A 1 81 ? 25.323 -7.300 39.975 1.00 81.44 81 THR A N 1
ATOM 612 C CA . THR A 1 81 ? 24.855 -8.679 39.748 1.00 81.44 81 THR A CA 1
ATOM 613 C C . THR A 1 81 ? 23.712 -8.784 38.730 1.00 81.44 81 THR A C 1
ATOM 615 O O . THR A 1 81 ? 23.168 -9.869 38.545 1.00 81.44 81 THR A O 1
ATOM 618 N N . GLY A 1 82 ? 23.351 -7.686 38.054 1.00 85.56 82 GLY A N 1
ATOM 619 C CA . GLY A 1 82 ? 22.311 -7.646 37.021 1.00 85.56 82 GLY A CA 1
ATOM 620 C C . GLY A 1 82 ? 21.133 -6.737 37.371 1.00 85.56 82 GLY A C 1
ATOM 621 O O . GLY A 1 82 ? 21.248 -5.845 38.215 1.00 85.56 82 GLY A O 1
ATOM 622 N N . ILE A 1 83 ? 20.002 -6.954 36.696 1.00 85.12 83 ILE A N 1
ATOM 623 C CA . ILE A 1 83 ? 18.748 -6.227 36.937 1.00 85.12 83 ILE A CA 1
ATOM 624 C C . ILE A 1 83 ? 18.023 -6.885 38.110 1.00 85.12 83 ILE A C 1
ATOM 626 O O . ILE A 1 83 ? 17.798 -8.093 38.100 1.00 85.12 83 ILE A O 1
ATOM 630 N N . HIS A 1 84 ? 17.639 -6.087 39.102 1.00 87.19 84 HIS A N 1
ATOM 631 C CA . HIS A 1 84 ? 16.849 -6.534 40.248 1.00 87.19 84 HIS A CA 1
ATOM 632 C C . HIS A 1 84 ? 15.455 -5.935 40.189 1.00 87.19 84 HIS A C 1
ATOM 634 O O . HIS A 1 84 ? 15.299 -4.797 39.760 1.00 87.19 84 HIS A O 1
ATOM 640 N N . CYS A 1 85 ? 14.466 -6.698 40.656 1.00 90.56 85 CYS A N 1
ATOM 641 C CA . CYS A 1 85 ? 13.079 -6.267 40.786 1.00 90.56 85 CYS A CA 1
ATOM 642 C C . CYS A 1 85 ? 12.664 -6.282 42.262 1.00 90.56 85 CYS A C 1
ATOM 644 O O . CYS A 1 85 ? 12.819 -7.306 42.935 1.00 90.56 85 CYS A O 1
ATOM 646 N N . TYR A 1 86 ? 12.112 -5.173 42.750 1.00 90.19 86 TYR A N 1
ATOM 647 C CA . TYR A 1 86 ? 11.558 -5.049 44.095 1.00 90.19 86 TYR A CA 1
ATOM 648 C C . TYR A 1 86 ? 10.085 -4.616 44.050 1.00 90.19 86 TYR A C 1
ATOM 650 O O . TYR A 1 86 ? 9.729 -3.737 43.271 1.00 90.19 86 TYR A O 1
ATOM 658 N N . PRO A 1 87 ? 9.202 -5.157 44.917 1.00 89.25 87 PRO A N 1
ATOM 659 C CA . PRO A 1 87 ? 7.775 -4.797 44.927 1.00 89.25 87 PRO A CA 1
ATOM 660 C C . PRO A 1 87 ? 7.463 -3.345 45.324 1.00 89.25 87 PRO A C 1
ATOM 662 O O . PRO A 1 87 ? 6.303 -2.944 45.335 1.00 89.25 87 PRO A O 1
ATOM 665 N N . LYS A 1 88 ? 8.472 -2.597 45.774 1.00 92.19 88 LYS A N 1
ATOM 666 C CA . LYS A 1 88 ? 8.395 -1.207 46.224 1.00 92.19 88 LYS A CA 1
ATOM 667 C C . LYS A 1 88 ? 9.699 -0.516 45.844 1.00 92.19 88 LYS A C 1
ATOM 669 O O . LYS A 1 88 ? 10.703 -1.191 45.640 1.00 92.19 88 LYS A O 1
ATOM 674 N N . ILE A 1 89 ? 9.681 0.812 45.845 1.00 92.19 89 ILE A N 1
ATOM 675 C CA . ILE A 1 89 ? 10.879 1.639 45.693 1.00 92.19 89 ILE A CA 1
ATOM 676 C C . ILE A 1 89 ? 11.822 1.344 46.864 1.00 92.19 89 ILE A C 1
ATOM 678 O O . ILE A 1 89 ? 11.514 1.660 48.012 1.00 92.19 89 ILE A O 1
ATOM 682 N N . TYR A 1 90 ? 12.931 0.681 46.567 1.00 92.25 90 TYR A N 1
ATOM 683 C CA . TYR A 1 90 ? 13.938 0.228 47.516 1.00 92.25 90 TYR A CA 1
ATOM 684 C C . TYR A 1 90 ? 15.259 0.966 47.309 1.00 92.25 90 TYR A C 1
ATOM 686 O O . TYR A 1 90 ? 15.918 1.340 48.276 1.00 92.25 90 TYR A O 1
ATOM 694 N N . SER A 1 91 ? 15.641 1.205 46.053 1.00 89.00 91 SER A N 1
ATOM 695 C CA . SER A 1 91 ? 16.949 1.771 45.717 1.00 89.00 91 SER A CA 1
ATOM 696 C C . SER A 1 91 ? 17.057 3.286 45.937 1.00 89.00 91 SER A C 1
ATOM 698 O O . SER A 1 91 ? 18.138 3.859 45.813 1.00 89.00 91 SER A O 1
ATOM 700 N N . HIS A 1 92 ? 15.959 3.925 46.346 1.00 89.25 92 HIS A N 1
ATOM 701 C CA . HIS A 1 92 ? 15.909 5.334 46.709 1.00 89.25 92 HIS A CA 1
ATOM 702 C C . HIS A 1 92 ? 15.518 5.508 48.195 1.00 89.25 92 HIS A C 1
ATOM 704 O O . HIS A 1 92 ? 14.329 5.524 48.517 1.00 89.25 92 HIS A O 1
ATOM 710 N N . PRO A 1 93 ? 16.494 5.619 49.115 1.00 77.94 93 PRO A N 1
ATOM 711 C CA . PRO A 1 93 ? 16.247 5.618 50.562 1.00 77.94 93 PRO A CA 1
ATOM 712 C C . PRO A 1 93 ? 15.687 6.937 51.130 1.00 77.94 93 PRO A C 1
ATOM 714 O O . PRO A 1 93 ? 15.201 6.940 52.259 1.00 77.94 93 PRO A O 1
ATOM 717 N N . ASP A 1 94 ? 15.739 8.037 50.371 1.00 73.31 94 ASP A N 1
ATOM 718 C CA . ASP A 1 94 ? 15.330 9.374 50.823 1.00 73.31 94 ASP A CA 1
ATOM 719 C C . ASP A 1 94 ? 13.950 9.781 50.267 1.00 73.31 94 ASP A C 1
ATOM 721 O O . ASP A 1 94 ? 13.603 9.447 49.134 1.00 73.31 94 ASP A O 1
ATOM 725 N N . GLU A 1 95 ? 13.195 10.605 51.010 1.00 67.31 95 GLU A N 1
ATOM 726 C CA . GLU A 1 95 ? 11.866 11.151 50.640 1.00 67.31 95 GLU A CA 1
ATOM 727 C C . GLU A 1 95 ? 11.872 12.120 49.423 1.00 67.31 95 GLU A C 1
ATOM 729 O O . GLU A 1 95 ? 10.942 12.895 49.218 1.00 67.31 95 GLU A O 1
ATOM 734 N N . GLY A 1 96 ? 12.910 12.090 48.583 1.00 82.19 96 GLY A N 1
ATOM 735 C CA . GLY A 1 96 ? 13.137 13.019 47.468 1.00 82.19 96 GLY A CA 1
ATOM 736 C C . GLY A 1 96 ? 13.059 12.400 46.071 1.00 82.19 96 GLY A C 1
ATOM 737 O O . GLY A 1 96 ? 13.639 12.957 45.137 1.00 82.19 96 GLY A O 1
ATOM 738 N N . VAL A 1 97 ? 12.414 11.242 45.908 1.00 90.88 97 VAL A N 1
ATOM 739 C CA . VAL A 1 97 ? 12.300 10.582 44.597 1.00 90.88 97 VAL A CA 1
ATOM 740 C C . VAL A 1 97 ? 11.404 11.384 43.671 1.00 90.88 97 VAL A C 1
ATOM 742 O O . VAL A 1 97 ? 10.213 11.555 43.924 1.00 90.88 97 VAL A O 1
ATOM 745 N N . THR A 1 98 ? 11.972 11.821 42.552 1.00 93.00 98 THR A N 1
ATOM 746 C CA . THR A 1 98 ? 11.196 12.362 41.440 1.00 93.00 98 THR A CA 1
ATOM 747 C C . THR A 1 98 ? 10.788 11.214 40.533 1.00 93.00 98 THR A C 1
ATOM 749 O O . THR A 1 98 ? 11.643 10.461 40.072 1.00 93.00 98 THR A O 1
ATOM 752 N N . LYS A 1 99 ? 9.487 11.087 40.275 1.00 93.38 99 LYS A N 1
ATOM 753 C CA . LYS A 1 99 ? 8.943 10.128 39.315 1.00 93.38 99 LYS A CA 1
ATOM 754 C C . LYS A 1 99 ? 8.548 10.854 38.044 1.00 93.38 99 LYS A C 1
ATOM 756 O O . LYS A 1 99 ? 7.815 11.840 38.096 1.00 93.38 99 LYS A O 1
ATOM 761 N N . VAL A 1 100 ? 9.030 10.362 36.916 1.00 90.50 100 VAL A N 1
ATOM 762 C CA . VAL A 1 100 ? 8.702 10.883 35.593 1.00 90.50 100 VAL A CA 1
ATOM 763 C C . VAL A 1 100 ? 7.978 9.782 34.841 1.00 90.50 100 VAL A C 1
ATOM 765 O O . VAL A 1 100 ? 8.568 8.744 34.571 1.00 90.50 100 VAL A O 1
ATOM 768 N N . PHE A 1 101 ? 6.707 9.981 34.511 1.00 86.94 101 PHE A N 1
ATOM 769 C CA . PHE A 1 101 ? 5.989 9.040 33.654 1.00 86.94 101 PHE A CA 1
ATOM 770 C C . PHE A 1 101 ? 6.650 8.997 32.269 1.00 86.94 101 PHE A C 1
ATOM 772 O O . PHE A 1 101 ? 6.832 10.046 31.650 1.00 86.94 101 PHE A O 1
ATOM 779 N N . ILE A 1 102 ? 7.022 7.802 31.799 1.00 85.31 102 ILE A N 1
ATOM 780 C CA . ILE A 1 102 ? 7.695 7.620 30.502 1.00 85.31 102 ILE A CA 1
ATOM 781 C C . ILE A 1 102 ? 6.867 6.826 29.488 1.00 85.31 102 ILE A C 1
ATOM 783 O O . ILE A 1 102 ? 7.184 6.863 28.303 1.00 85.31 102 ILE A O 1
ATOM 787 N N . GLY A 1 103 ? 5.800 6.144 29.913 1.00 81.62 103 GLY A N 1
ATOM 788 C CA . GLY A 1 103 ? 4.881 5.464 29.003 1.00 81.62 103 GLY A CA 1
ATOM 789 C C . GLY A 1 103 ? 4.177 4.269 29.634 1.00 81.62 103 GLY A C 1
ATOM 790 O O . GLY A 1 103 ? 4.194 4.086 30.848 1.00 81.62 103 GLY A O 1
ATOM 791 N N . LEU A 1 104 ? 3.554 3.444 28.797 1.00 80.25 104 LEU A N 1
ATOM 792 C CA . LEU A 1 104 ? 2.983 2.158 29.191 1.00 80.25 104 LEU A CA 1
ATOM 793 C C . LEU A 1 104 ? 3.886 1.028 28.680 1.00 80.25 104 LEU A C 1
ATOM 795 O O . LEU A 1 104 ? 4.462 1.135 27.598 1.00 80.25 104 LEU A O 1
ATOM 799 N N . SER A 1 105 ? 4.027 -0.056 29.441 1.00 77.38 105 SER A N 1
ATOM 800 C CA . SER A 1 105 ? 4.805 -1.216 29.023 1.00 77.38 105 SER A CA 1
ATOM 801 C C . SER A 1 105 ? 4.043 -1.943 27.924 1.00 77.38 105 SER A C 1
ATOM 803 O O . SER A 1 105 ? 2.991 -2.542 28.145 1.00 77.38 105 SER A O 1
ATOM 805 N N . GLU A 1 106 ? 4.557 -1.877 26.706 1.00 64.88 106 GLU A N 1
ATOM 806 C CA . GLU A 1 106 ? 4.023 -2.661 25.606 1.00 64.88 106 GLU A CA 1
ATOM 807 C C . GLU A 1 106 ? 4.766 -3.992 25.496 1.00 64.88 106 GLU A C 1
ATOM 809 O O . GLU A 1 106 ? 5.992 -4.036 25.419 1.00 64.88 106 GLU A O 1
ATOM 814 N N . ALA A 1 107 ? 4.018 -5.087 25.384 1.00 50.28 107 ALA A N 1
ATOM 815 C CA . ALA A 1 107 ? 4.424 -6.140 24.468 1.00 50.28 107 ALA A CA 1
ATOM 816 C C . ALA A 1 107 ? 3.835 -5.748 23.109 1.00 50.28 107 ALA A C 1
ATOM 818 O O . ALA A 1 107 ? 2.695 -6.105 22.850 1.00 50.28 107 ALA A O 1
ATOM 819 N N . LEU A 1 108 ? 4.568 -4.941 22.326 1.00 47.59 108 LEU A N 1
ATOM 820 C CA . LEU A 1 108 ? 4.264 -4.568 20.932 1.00 47.59 108 LEU A CA 1
ATOM 821 C C . LEU A 1 108 ? 2.756 -4.515 20.614 1.00 47.59 108 LEU A C 1
ATOM 823 O O . LEU A 1 108 ? 2.233 -5.420 19.969 1.00 47.59 108 LEU A O 1
ATOM 827 N N . ALA A 1 109 ? 2.084 -3.482 21.125 1.00 46.03 109 ALA A N 1
ATOM 828 C CA . ALA A 1 109 ? 0.754 -2.995 20.751 1.00 46.03 109 ALA A CA 1
ATOM 829 C C . ALA A 1 109 ? 0.161 -2.247 21.950 1.00 46.03 109 ALA A C 1
ATOM 831 O O . ALA A 1 109 ? -0.326 -2.904 2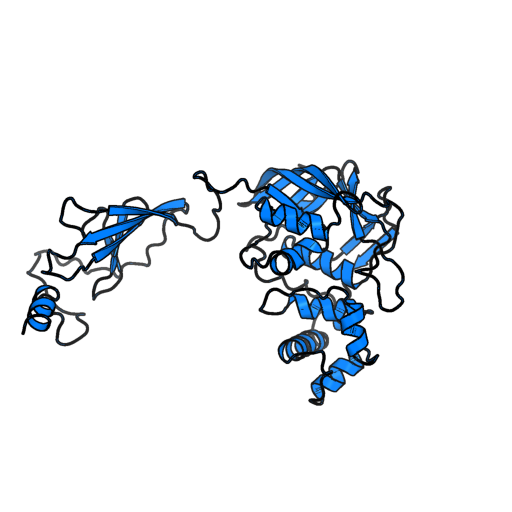2.865 1.00 46.03 109 ALA A O 1
ATOM 832 N N . LEU A 1 110 ? 0.182 -0.907 21.947 1.00 44.59 110 LEU A N 1
ATOM 833 C CA . LEU A 1 110 ? -0.764 -0.004 22.629 1.00 44.59 110 LEU A CA 1
ATOM 834 C C . LEU A 1 110 ? -0.385 1.488 22.460 1.00 44.59 110 LEU A C 1
ATOM 836 O O . LEU A 1 110 ? -0.276 2.251 23.422 1.00 44.59 110 LEU A O 1
ATOM 840 N N . LEU A 1 111 ? -0.384 1.963 21.209 1.00 40.94 111 LEU A N 1
ATOM 841 C CA . LEU A 1 111 ? -0.830 3.328 20.907 1.00 40.94 111 LEU A CA 1
ATOM 842 C C . LEU A 1 111 ? -2.303 3.467 21.344 1.00 40.94 111 LEU A C 1
ATOM 844 O O . LEU A 1 111 ? -3.232 3.349 20.544 1.00 40.94 111 LEU A O 1
ATOM 848 N N . SER A 1 112 ? -2.516 3.679 22.640 1.00 40.00 112 SER A N 1
ATOM 849 C CA . SER A 1 112 ? -3.754 4.189 23.221 1.00 40.00 112 SER A CA 1
ATOM 850 C C . SER A 1 112 ? -3.386 5.260 24.237 1.00 40.00 112 SER A C 1
ATOM 852 O O . SER A 1 112 ? -3.416 5.064 25.449 1.00 40.00 112 SER A O 1
ATOM 854 N N . PHE A 1 113 ? -3.000 6.410 23.699 1.00 44.62 113 PHE A N 1
ATOM 855 C CA . PHE A 1 113 ? -2.822 7.639 24.445 1.00 44.62 113 PHE A CA 1
ATOM 856 C C . PHE A 1 113 ? -4.180 8.202 24.872 1.00 44.62 113 PHE A C 1
ATOM 858 O O . PHE A 1 113 ? -5.003 8.566 24.035 1.00 44.62 113 PHE A O 1
ATOM 865 N N . THR A 1 114 ? -4.380 8.343 26.178 1.00 39.56 114 THR A N 1
ATOM 866 C CA . THR A 1 114 ? -5.404 9.228 26.765 1.00 39.56 114 THR A CA 1
ATOM 867 C C . THR A 1 114 ? -4.788 10.439 27.464 1.00 39.56 114 THR A C 1
ATOM 869 O O . THR A 1 114 ? -5.452 11.115 28.242 1.00 39.56 114 THR A O 1
ATOM 872 N N . THR A 1 115 ? -3.532 10.770 27.170 1.00 38.34 115 THR A N 1
ATOM 873 C CA . THR A 1 115 ? -2.865 11.962 27.703 1.00 38.34 115 THR A CA 1
ATOM 874 C C . THR A 1 115 ? -2.184 12.736 26.576 1.00 38.34 115 THR A C 1
ATOM 876 O O . THR A 1 115 ? -1.025 12.523 26.249 1.00 38.34 115 THR A O 1
ATOM 879 N N . GLY A 1 116 ? -2.944 13.643 25.956 1.00 41.84 116 GLY A N 1
ATOM 880 C CA . GLY A 1 116 ? -2.404 14.792 25.221 1.00 41.84 116 GLY A CA 1
ATOM 881 C C . GLY A 1 116 ? -1.695 14.531 23.888 1.00 41.84 116 GLY A C 1
ATOM 882 O O . GLY A 1 116 ? -0.980 15.423 23.437 1.00 41.84 116 GLY A O 1
ATOM 883 N N . MET A 1 117 ? -1.874 13.372 23.240 1.00 46.53 117 MET A N 1
ATOM 884 C CA . MET A 1 117 ? -1.513 13.269 21.817 1.00 46.53 117 MET A CA 1
ATOM 885 C C . MET A 1 117 ? -2.389 14.226 21.029 1.00 46.53 117 MET A C 1
ATOM 887 O O . MET A 1 117 ? -3.597 14.267 21.252 1.00 46.53 117 MET A O 1
ATOM 891 N N . ALA A 1 118 ? -1.772 14.947 20.098 1.00 56.31 118 ALA A N 1
ATOM 892 C CA . ALA A 1 118 ? -2.483 15.615 19.020 1.00 56.31 118 ALA A CA 1
ATOM 893 C C . ALA A 1 118 ? -3.560 14.684 18.438 1.00 56.31 118 ALA A C 1
ATOM 895 O O . ALA A 1 118 ? -3.335 13.473 18.344 1.00 56.31 118 ALA A O 1
ATOM 896 N N . ASP A 1 119 ? -4.709 15.249 18.073 1.00 78.69 119 ASP A N 1
ATOM 897 C CA . ASP A 1 119 ? -5.799 14.511 17.445 1.00 78.69 119 ASP A CA 1
ATOM 898 C C . ASP A 1 119 ? -5.241 13.725 16.244 1.00 78.69 119 ASP A C 1
ATOM 900 O O . ASP A 1 119 ? -4.684 14.292 15.302 1.00 78.69 119 ASP A O 1
ATOM 904 N N . VAL A 1 120 ? -5.284 12.392 16.337 1.00 90.81 120 VAL A N 1
ATOM 905 C CA . VAL A 1 120 ? -4.876 11.500 15.248 1.00 90.81 120 VAL A CA 1
ATOM 906 C C . VAL A 1 120 ? -6.108 10.956 14.548 1.00 90.81 120 VAL A C 1
ATOM 908 O O . VAL A 1 120 ? -7.033 10.425 15.167 1.00 90.81 120 VAL A O 1
ATOM 911 N N . GLU A 1 121 ? -6.082 11.044 13.230 1.00 94.56 121 GLU A N 1
ATOM 912 C CA . GLU A 1 121 ? -7.151 10.643 12.338 1.00 94.56 121 GLU A CA 1
ATOM 913 C C . GLU A 1 121 ? -6.881 9.245 11.779 1.00 94.56 121 GLU A C 1
ATOM 915 O O . GLU A 1 121 ? -5.769 8.921 11.355 1.00 94.56 121 GLU A O 1
ATOM 920 N N . ALA A 1 122 ? -7.904 8.388 11.783 1.00 95.88 122 ALA A N 1
ATOM 921 C CA . ALA A 1 122 ? -7.812 7.044 11.222 1.00 95.88 122 ALA A CA 1
ATOM 922 C C . ALA A 1 122 ? -8.061 7.101 9.709 1.00 95.88 122 ALA A C 1
ATOM 924 O O . ALA A 1 122 ? -9.178 7.379 9.280 1.00 95.88 122 ALA A O 1
ATOM 925 N N . VAL A 1 123 ? -7.041 6.818 8.899 1.00 97.50 123 VAL A N 1
ATOM 926 C CA . VAL A 1 123 ? -7.110 6.909 7.433 1.00 97.50 123 VAL A CA 1
ATOM 927 C C . VAL A 1 123 ? -7.081 5.527 6.803 1.00 97.50 123 VAL A C 1
ATOM 929 O O . VAL A 1 123 ? -6.117 4.783 6.969 1.00 97.50 123 VAL A O 1
ATOM 932 N N . PHE A 1 124 ? -8.127 5.198 6.050 1.00 97.75 124 PHE A N 1
ATOM 933 C CA . PHE A 1 124 ? -8.286 3.948 5.319 1.00 97.75 124 PHE A CA 1
ATOM 934 C C . PHE A 1 124 ? -7.616 4.009 3.939 1.00 97.75 124 PHE A C 1
ATOM 936 O O . PHE A 1 124 ? -8.105 4.643 3.002 1.00 97.75 124 PHE A O 1
ATOM 943 N N . GLY A 1 125 ? -6.492 3.310 3.807 1.00 96.62 125 GLY A N 1
ATOM 944 C CA . GLY A 1 125 ? -5.756 3.097 2.570 1.00 96.62 125 GLY A CA 1
ATOM 945 C C . GLY A 1 125 ? -6.135 1.781 1.885 1.00 96.62 125 GLY A C 1
ATOM 946 O O . GLY A 1 125 ? -5.775 0.691 2.326 1.00 96.62 125 GLY A O 1
ATOM 947 N N . PHE A 1 126 ? -6.814 1.887 0.748 1.00 96.44 126 PHE A N 1
ATOM 948 C CA . PHE A 1 126 ? -7.211 0.758 -0.112 1.00 96.44 126 PHE A CA 1
ATOM 949 C C . PHE A 1 126 ? -6.453 0.731 -1.455 1.00 96.44 126 PHE A C 1
ATOM 951 O O . PHE A 1 126 ? -6.642 -0.163 -2.274 1.00 96.44 126 PHE A O 1
ATOM 958 N N . GLY A 1 127 ? -5.611 1.740 -1.699 1.00 94.81 127 GLY A N 1
ATOM 959 C CA . GLY A 1 127 ? -4.847 1.924 -2.930 1.00 94.81 127 GLY A CA 1
ATOM 960 C C . GLY A 1 127 ? -3.336 1.777 -2.728 1.00 94.81 127 GLY A C 1
ATOM 961 O O . GLY A 1 127 ? -2.861 1.195 -1.756 1.00 94.81 127 GLY A O 1
ATOM 962 N N . SER A 1 128 ? -2.564 2.395 -3.624 1.00 91.56 128 SER A N 1
ATOM 963 C CA . SER A 1 128 ? -1.094 2.393 -3.577 1.00 91.56 128 SER A CA 1
ATOM 964 C C . SER A 1 128 ? -0.475 3.204 -2.436 1.00 91.56 128 SER A C 1
ATOM 966 O O . SER A 1 128 ? 0.745 3.233 -2.310 1.00 91.56 128 SER A O 1
ATOM 968 N N . ASN A 1 129 ? -1.257 3.975 -1.678 1.00 86.88 129 ASN A N 1
ATOM 969 C CA . ASN A 1 129 ? -0.681 4.860 -0.666 1.00 86.88 129 ASN A CA 1
ATOM 970 C C . ASN A 1 129 ? -0.189 4.083 0.547 1.00 86.88 129 ASN A C 1
ATOM 972 O O . ASN A 1 129 ? 0.878 4.404 1.054 1.00 86.88 129 ASN A O 1
ATOM 976 N N . SER A 1 130 ? -0.860 3.001 0.931 1.00 82.38 130 SER A N 1
ATOM 977 C CA . SER A 1 130 ? -0.479 2.198 2.094 1.00 82.38 130 SER A CA 1
ATOM 978 C C . SER A 1 130 ? 0.959 1.678 2.057 1.00 82.38 130 SER A C 1
ATOM 980 O O . SER A 1 130 ? 1.614 1.637 3.090 1.00 82.38 130 SER A O 1
ATOM 982 N N . VAL A 1 131 ? 1.492 1.367 0.871 1.00 82.75 131 VAL A N 1
ATOM 983 C CA . VAL A 1 131 ? 2.893 0.928 0.701 1.00 82.75 131 VAL A CA 1
ATOM 984 C C . VAL A 1 131 ? 3.889 2.087 0.559 1.00 82.75 131 VAL A C 1
ATOM 986 O O . VAL A 1 131 ? 5.093 1.881 0.611 1.00 82.75 131 VAL A O 1
ATOM 989 N N . ARG A 1 132 ? 3.407 3.320 0.362 1.00 85.69 132 ARG A N 1
ATOM 990 C CA . ARG A 1 132 ? 4.228 4.518 0.102 1.00 85.69 132 ARG A CA 1
ATOM 991 C C . ARG A 1 132 ? 4.198 5.539 1.234 1.00 85.69 132 ARG A C 1
ATOM 993 O O . ARG A 1 132 ? 4.977 6.489 1.197 1.00 85.69 132 ARG A O 1
ATOM 1000 N N . LEU A 1 133 ? 3.284 5.391 2.193 1.00 85.88 133 LEU A N 1
ATOM 1001 C CA . LEU A 1 133 ? 3.014 6.395 3.222 1.00 85.88 133 LEU A CA 1
ATOM 1002 C C . LEU A 1 133 ? 4.262 6.729 4.038 1.00 85.88 133 LEU A C 1
ATOM 1004 O O . LEU A 1 133 ? 4.570 7.908 4.162 1.00 85.88 133 LEU A O 1
ATOM 1008 N N . ARG A 1 134 ? 5.035 5.728 4.480 1.00 85.19 134 ARG A N 1
ATOM 1009 C CA . ARG A 1 134 ? 6.275 5.962 5.246 1.00 85.19 134 ARG A CA 1
ATOM 1010 C C . ARG A 1 134 ? 7.264 6.851 4.498 1.00 85.19 134 ARG A C 1
ATOM 1012 O O . ARG A 1 134 ? 7.765 7.823 5.046 1.00 85.19 134 ARG A O 1
ATOM 1019 N N . GLY A 1 135 ? 7.492 6.562 3.216 1.00 83.75 135 GLY A N 1
ATOM 1020 C CA . GLY A 1 135 ? 8.385 7.363 2.378 1.00 83.75 135 GLY A CA 1
ATOM 1021 C C . GLY A 1 135 ? 7.840 8.762 2.073 1.00 83.75 135 GLY A C 1
ATOM 1022 O O . GLY A 1 135 ? 8.611 9.702 1.940 1.00 83.75 135 GLY A O 1
ATOM 1023 N N . ARG A 1 136 ? 6.515 8.925 1.962 1.00 88.19 136 ARG A N 1
ATOM 1024 C CA . ARG A 1 136 ? 5.880 10.229 1.693 1.00 88.19 136 ARG A CA 1
ATOM 1025 C C . ARG A 1 136 ? 5.809 11.141 2.910 1.00 88.19 136 ARG A C 1
ATOM 1027 O O . ARG A 1 136 ? 5.849 12.355 2.737 1.00 88.19 136 ARG A O 1
ATOM 1034 N N . LEU A 1 137 ? 5.620 10.552 4.085 1.00 88.31 137 LEU A N 1
ATOM 1035 C CA . LEU A 1 137 ? 5.479 11.258 5.354 1.00 88.31 137 LEU A CA 1
ATOM 1036 C C . LEU A 1 137 ? 6.813 11.383 6.098 1.00 88.31 137 LEU A C 1
ATOM 1038 O O . LEU A 1 137 ? 6.862 12.059 7.117 1.00 88.31 137 LEU A O 1
ATOM 1042 N N . GLU A 1 138 ? 7.877 10.766 5.569 1.00 87.06 138 GLU A N 1
ATOM 1043 C CA . GLU A 1 138 ? 9.214 10.721 6.178 1.00 87.06 138 GLU A CA 1
ATOM 1044 C C . GLU A 1 138 ? 9.187 10.160 7.609 1.00 87.06 138 GLU A C 1
ATOM 1046 O O . GLU A 1 138 ? 10.002 10.519 8.455 1.00 87.06 138 GLU A O 1
ATOM 1051 N N . ASP A 1 139 ? 8.243 9.250 7.862 1.00 84.00 139 ASP A N 1
ATOM 1052 C CA . ASP A 1 139 ? 7.992 8.657 9.170 1.00 84.00 139 ASP A CA 1
ATOM 1053 C C . ASP A 1 139 ? 8.033 7.120 9.056 1.00 84.00 139 ASP A C 1
ATOM 1055 O O . ASP A 1 139 ? 7.102 6.504 8.512 1.00 84.00 139 ASP A O 1
ATOM 1059 N N . PRO A 1 140 ? 9.132 6.482 9.506 1.00 81.75 140 PRO A N 1
ATOM 1060 C CA . PRO A 1 140 ? 9.288 5.034 9.439 1.00 81.75 140 PRO A CA 1
ATOM 1061 C C . PRO A 1 140 ? 8.402 4.288 10.447 1.00 81.75 140 PRO A C 1
ATOM 1063 O O . PRO A 1 140 ? 8.152 3.100 10.241 1.00 81.75 140 PRO A O 1
ATOM 1066 N N . GLU A 1 141 ? 7.896 4.963 11.483 1.00 83.12 141 GLU A N 1
ATOM 1067 C CA . GLU A 1 141 ? 7.113 4.352 12.564 1.00 83.12 141 GLU A CA 1
ATOM 1068 C C . GLU A 1 141 ? 5.639 4.153 12.177 1.00 83.12 141 GLU A C 1
ATOM 1070 O O . GLU A 1 141 ? 4.890 3.440 12.855 1.00 83.12 141 GLU A O 1
ATOM 1075 N N . ILE A 1 142 ? 5.197 4.740 11.057 1.00 85.25 142 ILE A N 1
ATOM 1076 C CA . ILE A 1 142 ? 3.831 4.560 10.561 1.00 85.25 142 ILE A CA 1
ATOM 1077 C C . ILE A 1 142 ? 3.609 3.097 10.178 1.00 85.25 142 ILE A C 1
ATOM 1079 O O . ILE A 1 142 ? 4.119 2.584 9.175 1.00 85.25 142 ILE A O 1
ATOM 1083 N N . SER A 1 143 ? 2.756 2.441 10.955 1.00 86.62 143 SER A N 1
ATOM 1084 C CA . SER A 1 143 ? 2.303 1.077 10.725 1.00 86.62 143 SER A CA 1
ATOM 1085 C C . SER A 1 143 ? 0.828 1.055 10.333 1.00 86.62 143 SER A C 1
ATOM 1087 O O . SER A 1 143 ? 0.012 1.855 10.797 1.00 86.62 143 SER A O 1
ATOM 1089 N N . GLY A 1 144 ? 0.500 0.140 9.423 1.00 90.69 144 GLY A N 1
ATOM 1090 C CA . GLY A 1 144 ? -0.869 -0.121 9.000 1.00 90.69 144 GLY A CA 1
ATOM 1091 C C . GLY A 1 144 ? -1.454 -1.300 9.766 1.00 90.69 144 GLY A C 1
ATOM 1092 O O . GLY A 1 144 ? -0.762 -2.284 10.025 1.00 90.69 144 GLY A O 1
ATOM 1093 N N . VAL A 1 145 ? -2.741 -1.220 10.085 1.00 92.62 145 VAL A N 1
ATOM 1094 C CA . VAL A 1 145 ? -3.526 -2.337 10.629 1.00 92.62 145 VAL A CA 1
ATOM 1095 C C . VAL A 1 145 ? -4.596 -2.769 9.623 1.00 92.62 145 VAL A C 1
ATOM 1097 O O . VAL A 1 145 ? -5.149 -1.899 8.945 1.00 92.62 145 VAL A O 1
ATOM 1100 N N . PRO A 1 146 ? -4.915 -4.072 9.497 1.00 95.62 146 PRO A N 1
ATOM 1101 C CA . PRO A 1 146 ? -5.952 -4.531 8.578 1.00 95.62 146 PRO A CA 1
ATOM 1102 C C . PRO A 1 146 ? -7.292 -3.857 8.880 1.00 95.62 146 PRO A C 1
ATOM 1104 O O . PRO A 1 146 ? -7.692 -3.720 10.038 1.00 95.62 146 PRO A O 1
ATOM 1107 N N . ALA A 1 147 ? -7.996 -3.435 7.837 1.00 97.19 147 ALA A N 1
ATOM 1108 C CA . ALA A 1 147 ? -9.266 -2.741 7.962 1.00 97.19 147 ALA A CA 1
ATOM 1109 C C . ALA A 1 147 ? -10.221 -3.106 6.827 1.00 97.19 147 ALA A C 1
ATOM 1111 O O . ALA A 1 147 ? -9.805 -3.540 5.748 1.00 97.19 147 ALA A O 1
ATOM 1112 N N . ARG A 1 148 ? -11.515 -2.896 7.061 1.00 97.81 148 ARG A N 1
ATOM 1113 C CA . ARG A 1 148 ? -12.549 -3.087 6.047 1.00 97.81 148 ARG A CA 1
ATOM 1114 C C . ARG A 1 148 ? -13.645 -2.036 6.133 1.00 97.81 148 ARG A C 1
ATOM 1116 O O . ARG A 1 148 ? -13.946 -1.522 7.207 1.00 97.81 148 ARG A O 1
ATOM 1123 N N . VAL A 1 149 ? -14.276 -1.767 4.998 1.00 98.31 149 VAL A N 1
ATOM 1124 C CA . VAL A 1 149 ? -15.448 -0.895 4.878 1.00 98.31 149 VAL A CA 1
ATOM 1125 C C . VAL A 1 149 ? -16.548 -1.669 4.158 1.00 98.31 149 VAL A C 1
ATOM 1127 O O . VAL A 1 149 ? -16.338 -2.187 3.060 1.00 98.31 149 VAL A O 1
ATOM 1130 N N . ARG A 1 150 ? -17.720 -1.785 4.786 1.00 97.44 150 ARG A N 1
ATOM 1131 C CA . ARG A 1 150 ? -18.863 -2.544 4.251 1.00 97.44 150 ARG A CA 1
ATOM 1132 C C . ARG A 1 150 ? -19.728 -1.688 3.336 1.00 97.44 150 ARG A C 1
ATOM 1134 O O . ARG A 1 150 ? -19.828 -0.486 3.540 1.00 97.44 150 ARG A O 1
ATOM 1141 N N . ASN A 1 151 ? -20.407 -2.336 2.393 1.00 97.75 151 ASN A N 1
ATOM 1142 C CA . ASN A 1 151 ? -21.212 -1.715 1.337 1.00 97.75 151 ASN A CA 1
ATOM 1143 C C . ASN A 1 151 ? -20.397 -0.806 0.409 1.00 97.75 151 ASN A C 1
ATOM 1145 O O . ASN A 1 151 ? -20.925 0.130 -0.189 1.00 97.75 151 ASN A O 1
ATOM 1149 N N . TYR A 1 152 ? -19.104 -1.099 0.280 1.00 98.50 152 TYR A N 1
ATOM 1150 C CA . TYR A 1 152 ? -18.211 -0.454 -0.667 1.00 98.50 152 TYR A CA 1
ATOM 1151 C C . TYR A 1 152 ? -17.421 -1.506 -1.435 1.00 98.50 152 TYR A C 1
ATOM 1153 O O . TYR A 1 152 ? -17.149 -2.598 -0.936 1.00 98.50 152 TYR A O 1
ATOM 1161 N N . ALA A 1 153 ? -17.027 -1.159 -2.654 1.00 97.94 153 ALA A N 1
ATOM 1162 C CA . ALA A 1 153 ? -16.121 -1.949 -3.470 1.00 97.94 153 ALA A CA 1
ATOM 1163 C C . ALA A 1 153 ? -14.981 -1.077 -3.998 1.00 97.94 153 ALA A C 1
ATOM 1165 O O . ALA A 1 153 ? -15.161 0.111 -4.268 1.00 97.94 153 ALA A O 1
ATOM 1166 N N . LEU A 1 154 ? -13.815 -1.697 -4.176 1.00 98.19 154 LEU A N 1
ATOM 1167 C CA . LEU A 1 154 ? -12.699 -1.102 -4.900 1.00 98.19 154 LEU A CA 1
ATOM 1168 C C . LEU A 1 154 ? -13.029 -1.034 -6.398 1.00 98.19 154 LEU A C 1
ATOM 1170 O O . LEU A 1 154 ? -13.383 -2.055 -7.000 1.00 98.19 154 LEU A O 1
ATOM 1174 N N . ALA A 1 155 ? -12.869 0.150 -6.980 1.00 98.44 155 ALA A N 1
ATOM 1175 C CA . ALA A 1 155 ? -13.021 0.437 -8.403 1.00 98.44 155 ALA A CA 1
ATOM 1176 C C . ALA A 1 155 ? -11.814 1.220 -8.939 1.00 98.44 155 ALA A C 1
ATOM 1178 O O . ALA A 1 155 ? -10.999 1.733 -8.168 1.00 98.44 155 ALA A O 1
ATOM 1179 N N . PHE A 1 156 ? -11.697 1.304 -10.264 1.00 98.50 156 PHE A N 1
ATOM 1180 C CA . PHE A 1 156 ? -10.591 1.962 -10.953 1.00 98.50 156 PHE A CA 1
ATOM 1181 C C . PHE A 1 156 ? -11.106 3.013 -11.923 1.00 98.50 156 PHE A C 1
ATOM 1183 O O . PHE A 1 156 ? -11.733 2.690 -12.934 1.00 98.50 156 PHE A O 1
ATOM 1190 N N . CYS A 1 157 ? -10.785 4.267 -11.621 1.00 98.06 157 CYS A N 1
ATOM 1191 C CA . CYS A 1 157 ? -11.217 5.414 -12.405 1.00 98.06 157 CYS A CA 1
ATOM 1192 C C . CYS A 1 157 ? -10.017 6.301 -12.748 1.00 98.06 157 CYS A C 1
ATOM 1194 O O . CYS A 1 157 ? -8.997 6.294 -12.056 1.00 98.06 157 CYS A O 1
ATOM 1196 N N . GLY A 1 158 ? -10.100 7.063 -13.829 1.00 94.94 158 GLY A N 1
ATOM 1197 C CA . GLY A 1 158 ? -8.984 7.851 -14.355 1.00 94.94 158 GLY A CA 1
ATOM 1198 C C . GLY A 1 158 ? -9.459 9.138 -15.020 1.00 94.94 158 GLY A C 1
ATOM 1199 O O . GLY A 1 158 ? -10.634 9.454 -14.926 1.00 94.94 158 GLY A O 1
ATOM 1200 N N . PRO A 1 159 ? -8.570 9.890 -15.684 1.00 95.69 159 PRO A N 1
ATOM 1201 C CA . PRO A 1 159 ? -7.199 9.513 -16.033 1.00 95.69 159 PRO A CA 1
ATOM 1202 C C . PRO A 1 159 ? -6.167 9.794 -14.923 1.00 95.69 159 PRO A C 1
ATOM 1204 O O . PRO A 1 159 ? -6.227 10.813 -14.243 1.00 95.69 159 PRO A O 1
ATOM 1207 N N . ASN A 1 160 ? -5.141 8.944 -14.792 1.00 92.56 160 ASN A N 1
ATOM 1208 C CA . ASN A 1 160 ? -3.930 9.223 -14.010 1.00 92.56 160 ASN A CA 1
ATOM 1209 C C . ASN A 1 160 ? -2.667 9.028 -14.861 1.00 92.56 160 ASN A C 1
ATOM 1211 O O . ASN A 1 160 ? -2.502 7.999 -15.511 1.00 92.56 160 ASN A O 1
ATOM 1215 N N . ARG A 1 161 ? -1.752 10.006 -14.840 1.00 90.69 161 ARG A N 1
ATOM 1216 C CA . ARG A 1 161 ? -0.487 9.952 -15.601 1.00 90.69 161 ARG A CA 1
ATOM 1217 C C . ARG A 1 161 ? 0.732 9.559 -14.766 1.00 90.69 161 ARG A C 1
ATOM 1219 O O . ARG A 1 161 ? 1.744 9.158 -15.327 1.00 90.69 161 ARG A O 1
ATOM 1226 N N . THR A 1 162 ? 0.658 9.652 -13.442 1.00 87.00 162 THR A N 1
ATOM 1227 C CA . THR A 1 162 ? 1.769 9.308 -12.537 1.00 87.00 162 THR A CA 1
ATOM 1228 C C . THR A 1 162 ? 2.068 7.809 -12.556 1.00 87.00 162 THR A C 1
ATOM 1230 O O . THR A 1 162 ? 3.225 7.405 -12.454 1.00 87.00 162 THR A O 1
ATOM 1233 N N . TRP A 1 163 ? 1.021 7.000 -12.721 1.00 88.38 163 TRP A N 1
ATOM 1234 C CA . TRP A 1 163 ? 1.085 5.542 -12.834 1.00 88.38 163 TRP A CA 1
ATOM 1235 C C . TRP A 1 163 ? 1.076 5.028 -14.277 1.00 88.38 163 TRP A C 1
ATOM 1237 O O . TRP A 1 163 ? 1.024 3.814 -14.487 1.00 88.38 163 TRP A O 1
ATOM 1247 N N . ALA A 1 164 ? 1.128 5.930 -15.262 1.00 86.06 164 ALA A N 1
ATOM 1248 C CA . ALA A 1 164 ? 1.216 5.564 -16.668 1.00 86.06 164 ALA A CA 1
ATOM 1249 C C . ALA A 1 164 ? 2.517 4.806 -16.964 1.00 86.06 164 ALA A C 1
ATOM 1251 O O . ALA A 1 164 ? 3.561 5.051 -16.351 1.00 86.06 164 ALA A O 1
ATOM 1252 N N . GLN A 1 165 ? 2.447 3.899 -17.934 1.00 81.69 165 GLN A N 1
ATOM 1253 C CA . GLN A 1 165 ? 3.625 3.228 -18.472 1.00 81.69 165 GLN A CA 1
ATOM 1254 C C . GLN A 1 165 ? 4.416 4.188 -19.378 1.00 81.69 165 GLN A C 1
ATOM 1256 O O . GLN A 1 165 ? 4.016 5.328 -19.623 1.00 81.69 165 GLN A O 1
ATOM 1261 N N . ALA A 1 166 ? 5.561 3.735 -19.891 1.00 75.75 166 ALA A N 1
ATOM 1262 C CA . ALA A 1 166 ? 6.383 4.524 -20.813 1.00 75.75 166 ALA A CA 1
ATOM 1263 C C . ALA A 1 166 ? 5.660 5.023 -22.078 1.00 75.75 166 ALA A C 1
ATOM 1265 O O . ALA A 1 166 ? 6.138 5.976 -22.691 1.00 75.75 166 ALA A O 1
ATOM 1266 N N . ASP A 1 167 ? 4.538 4.413 -22.468 1.00 81.19 167 ASP A N 1
ATOM 1267 C CA . ASP A 1 167 ? 3.706 4.868 -23.589 1.00 81.19 167 ASP A CA 1
ATOM 1268 C C . ASP A 1 167 ? 2.944 6.175 -23.293 1.00 81.19 167 ASP A C 1
ATOM 1270 O O . ASP A 1 167 ? 2.377 6.786 -24.200 1.00 81.19 167 ASP A O 1
ATOM 1274 N N . GLY A 1 168 ? 2.947 6.624 -22.032 1.00 84.12 168 GLY A N 1
ATOM 1275 C CA . GLY A 1 168 ? 2.309 7.854 -21.578 1.00 84.12 168 GLY A CA 1
ATOM 1276 C C . GLY A 1 168 ? 0.782 7.797 -21.559 1.00 84.12 168 GLY A C 1
ATOM 1277 O O . GLY A 1 168 ? 0.153 8.839 -21.324 1.00 84.12 168 GLY A O 1
ATOM 1278 N N . GLN A 1 169 ? 0.185 6.624 -21.798 1.00 90.69 169 GLN A N 1
ATOM 1279 C CA . GLN A 1 169 ? -1.261 6.459 -21.769 1.00 90.69 169 GLN A CA 1
ATOM 1280 C C . GLN A 1 169 ? -1.767 6.574 -20.328 1.00 90.69 169 GLN A C 1
ATOM 1282 O O . GLN A 1 169 ? -1.190 5.969 -19.420 1.00 90.69 169 GLN A O 1
ATOM 1287 N N . PRO A 1 170 ? -2.816 7.375 -20.078 1.00 93.50 170 PRO A N 1
ATOM 1288 C CA . PRO A 1 170 ? -3.380 7.484 -18.745 1.00 93.50 170 PRO A CA 1
ATOM 1289 C C . PRO A 1 170 ? -3.962 6.144 -18.291 1.00 93.50 170 PRO A C 1
ATOM 1291 O O . PRO A 1 170 ? -4.519 5.388 -19.084 1.00 93.50 170 PRO A O 1
ATOM 1294 N N . VAL A 1 171 ? -3.867 5.886 -16.993 1.00 95.75 171 VAL A N 1
ATOM 1295 C CA . VAL A 1 171 ? -4.353 4.654 -16.362 1.00 95.75 171 VAL A CA 1
ATOM 1296 C C . VAL A 1 171 ? -5.375 4.962 -15.277 1.00 95.75 171 VAL A C 1
ATOM 1298 O O . VAL A 1 171 ? -5.530 6.114 -14.862 1.00 95.75 171 VAL A O 1
ATOM 1301 N N . GLY A 1 172 ? -6.077 3.929 -14.821 1.00 97.12 172 GLY A N 1
ATOM 1302 C CA . GLY A 1 172 ? -6.988 4.030 -13.686 1.00 97.12 172 GLY A CA 1
ATOM 1303 C C . GLY A 1 172 ? -6.242 3.998 -12.361 1.00 97.12 172 GLY A C 1
ATOM 1304 O O . GLY A 1 172 ? -5.283 3.243 -12.194 1.00 97.12 172 GLY A O 1
ATOM 1305 N N . THR A 1 173 ? -6.706 4.795 -11.407 1.00 97.38 173 THR A N 1
ATOM 1306 C CA . THR A 1 173 ? -6.324 4.705 -10.000 1.00 97.38 173 THR A CA 1
ATOM 1307 C C . THR A 1 173 ? -7.509 4.285 -9.147 1.00 97.38 173 THR A C 1
ATOM 1309 O O . THR A 1 173 ? -8.669 4.415 -9.536 1.00 97.38 173 THR A O 1
ATOM 1312 N N . ALA A 1 174 ? -7.201 3.734 -7.979 1.00 98.06 174 ALA A N 1
ATOM 1313 C CA . ALA A 1 174 ? -8.175 3.191 -7.060 1.00 98.06 174 ALA A CA 1
ATOM 1314 C C . ALA A 1 174 ? -9.130 4.278 -6.561 1.00 98.06 174 ALA A C 1
ATOM 1316 O O . ALA A 1 174 ? -8.728 5.413 -6.282 1.00 98.06 174 ALA A O 1
ATOM 1317 N N . THR A 1 175 ? -10.384 3.887 -6.386 1.00 98.38 175 THR A N 1
ATOM 1318 C CA . THR A 1 175 ? -11.397 4.618 -5.633 1.00 98.38 175 THR A CA 1
ATOM 1319 C C . THR A 1 175 ? -12.372 3.639 -4.980 1.00 98.38 175 THR A C 1
ATOM 1321 O O . THR A 1 175 ? -12.352 2.447 -5.296 1.00 98.38 175 THR A O 1
ATOM 1324 N N . LEU A 1 176 ? -13.211 4.122 -4.063 1.00 98.44 176 LEU A N 1
ATOM 1325 C CA . LEU A 1 176 ? -14.307 3.332 -3.512 1.00 98.44 176 LEU A CA 1
ATOM 1326 C C . LEU A 1 176 ? -15.626 3.801 -4.107 1.00 98.44 176 LEU A C 1
ATOM 1328 O O . LEU A 1 176 ? -15.880 4.998 -4.227 1.00 98.44 176 LEU A O 1
ATOM 1332 N N . ILE A 1 177 ? -16.472 2.833 -4.425 1.00 98.25 177 ILE A N 1
ATOM 1333 C CA . ILE A 1 177 ? -17.852 3.055 -4.847 1.00 98.25 177 ILE A CA 1
ATOM 1334 C C . ILE A 1 177 ? -18.790 2.353 -3.877 1.00 98.25 177 ILE A C 1
ATOM 1336 O O . ILE A 1 177 ? -18.455 1.289 -3.351 1.00 98.25 177 ILE A O 1
ATOM 1340 N N . GLN A 1 178 ? -19.963 2.936 -3.648 1.00 98.06 178 GLN A N 1
ATOM 1341 C CA . GLN A 1 178 ? -21.008 2.273 -2.878 1.00 98.06 178 GLN A CA 1
ATOM 1342 C C . GLN A 1 178 ? -21.510 1.053 -3.646 1.00 98.06 178 GLN A C 1
ATOM 1344 O O . GLN A 1 178 ? -21.838 1.129 -4.832 1.00 98.06 178 GLN A O 1
ATOM 1349 N N . LYS A 1 179 ? -21.545 -0.090 -2.968 1.00 97.62 179 LYS A N 1
ATOM 1350 C CA . LYS A 1 179 ? -22.020 -1.348 -3.531 1.00 97.62 179 LYS A CA 1
ATOM 1351 C C . LYS A 1 179 ? -22.506 -2.255 -2.411 1.00 97.62 179 LYS A C 1
ATOM 1353 O O . LYS A 1 179 ? -21.702 -2.838 -1.684 1.00 97.62 179 LYS A O 1
ATOM 1358 N N . ASP A 1 180 ? -23.822 -2.371 -2.286 1.00 96.81 180 ASP A N 1
ATOM 1359 C CA . ASP A 1 180 ? -24.456 -3.156 -1.228 1.00 96.81 180 ASP A CA 1
ATOM 1360 C C . ASP A 1 180 ? -23.959 -4.604 -1.207 1.00 96.81 180 ASP A C 1
ATOM 1362 O O . ASP A 1 180 ? -23.797 -5.252 -2.246 1.00 96.81 180 ASP A O 1
ATOM 1366 N N . GLY A 1 181 ? -23.685 -5.102 -0.001 1.00 95.94 181 GLY A N 1
ATOM 1367 C CA . GLY A 1 181 ? -23.195 -6.463 0.210 1.00 95.94 181 GLY A CA 1
ATOM 1368 C C . GLY A 1 181 ? -21.755 -6.708 -0.252 1.00 95.94 181 GLY A C 1
ATOM 1369 O O . GLY A 1 181 ? -21.303 -7.850 -0.223 1.00 95.94 181 GLY A O 1
ATOM 1370 N N . GLN A 1 182 ? -21.019 -5.678 -0.681 1.00 96.62 182 GLN A N 1
ATOM 1371 C CA . GLN A 1 182 ? -19.577 -5.772 -0.924 1.00 96.62 182 GLN A CA 1
ATOM 1372 C C . GLN A 1 182 ? -18.775 -5.262 0.275 1.00 96.62 182 GLN A C 1
ATOM 1374 O O . GLN A 1 182 ? -19.277 -4.525 1.127 1.00 96.62 182 GLN A O 1
ATOM 1379 N N . VAL A 1 183 ? -17.509 -5.669 0.332 1.00 97.50 183 VAL A N 1
ATOM 1380 C CA . VAL A 1 183 ? -16.555 -5.240 1.352 1.00 97.50 183 VAL A CA 1
ATOM 1381 C C . VAL A 1 183 ? -15.297 -4.736 0.655 1.00 97.50 183 VAL A C 1
ATOM 1383 O O . VAL A 1 183 ? -14.676 -5.460 -0.124 1.00 97.50 183 VAL A O 1
ATOM 1386 N N . ALA A 1 184 ? -14.906 -3.500 0.952 1.00 97.69 184 ALA A N 1
ATOM 1387 C CA . ALA A 1 184 ? -13.619 -2.956 0.561 1.00 97.69 184 ALA A CA 1
ATOM 1388 C C . ALA A 1 184 ? -12.597 -3.279 1.652 1.00 97.69 184 ALA A C 1
ATOM 1390 O O . ALA A 1 184 ? -12.796 -2.923 2.814 1.00 97.69 184 ALA A O 1
ATOM 1391 N N . LEU A 1 185 ? -11.509 -3.951 1.279 1.00 97.50 185 LEU A N 1
ATOM 1392 C CA . LEU A 1 185 ? -10.401 -4.274 2.174 1.00 97.50 185 LEU A CA 1
ATOM 1393 C C . LEU A 1 185 ? -9.261 -3.273 1.997 1.00 97.50 185 LEU A C 1
ATOM 1395 O O . LEU A 1 185 ? -9.051 -2.731 0.911 1.00 97.50 185 LEU A O 1
ATOM 1399 N N . GLY A 1 186 ? -8.521 -3.035 3.071 1.00 96.38 186 GLY A N 1
ATOM 1400 C CA . GLY A 1 186 ? -7.385 -2.129 3.063 1.00 96.38 186 GLY A CA 1
ATOM 1401 C C . GLY A 1 186 ? -6.678 -2.099 4.407 1.00 96.38 186 GLY A C 1
ATOM 1402 O O . GLY A 1 186 ? -6.810 -3.005 5.230 1.00 96.38 186 GLY A O 1
ATOM 1403 N N . THR A 1 187 ? -5.932 -1.030 4.629 1.00 95.75 187 THR A N 1
ATOM 1404 C CA . THR A 1 187 ? -5.183 -0.782 5.857 1.00 95.75 187 THR A CA 1
ATOM 1405 C C . THR A 1 187 ? -5.593 0.541 6.465 1.00 95.75 187 THR A C 1
ATOM 1407 O O . THR A 1 187 ? -5.861 1.495 5.745 1.00 95.75 187 THR A O 1
ATOM 1410 N N . VAL A 1 188 ? -5.638 0.619 7.790 1.00 96.19 188 VAL A N 1
ATOM 1411 C CA . VAL A 1 188 ? -5.778 1.888 8.504 1.00 96.19 188 VAL A CA 1
ATOM 1412 C C . VAL A 1 188 ? -4.438 2.300 9.078 1.00 96.19 188 VAL A C 1
ATOM 1414 O O . VAL A 1 188 ? -3.765 1.499 9.723 1.00 96.19 188 VAL A O 1
ATOM 1417 N N . VAL A 1 189 ? -4.080 3.559 8.858 1.00 94.62 189 VAL A N 1
ATOM 1418 C CA . VAL A 1 189 ? -2.985 4.252 9.543 1.00 94.62 189 VAL A CA 1
ATOM 1419 C C . VAL A 1 189 ? -3.565 5.377 10.398 1.00 94.62 189 VAL A C 1
ATOM 1421 O O . VAL A 1 189 ? -4.646 5.885 10.101 1.00 94.62 189 VAL A O 1
ATOM 1424 N N . TYR A 1 190 ? -2.859 5.770 11.454 1.00 93.31 190 TYR A N 1
ATOM 1425 C CA . TYR A 1 190 ? -3.266 6.874 12.324 1.00 93.31 190 TYR A CA 1
ATOM 1426 C C . TYR A 1 190 ? -2.342 8.057 12.073 1.00 93.31 190 TYR A C 1
ATOM 1428 O O . TYR A 1 190 ? -1.135 7.949 12.277 1.00 93.31 190 TYR A O 1
ATOM 1436 N N . LEU A 1 191 ? -2.900 9.158 11.579 1.00 93.88 191 LEU A N 1
ATOM 1437 C CA . LEU A 1 191 ? -2.144 10.301 11.079 1.00 93.88 191 LEU A CA 1
ATOM 1438 C C . LEU A 1 191 ? -2.482 11.558 11.880 1.00 93.88 191 LEU A C 1
ATOM 1440 O O . LEU A 1 191 ? -3.643 11.807 12.170 1.00 93.88 191 LEU A O 1
ATOM 1444 N N . SER A 1 192 ? -1.472 12.359 12.221 1.00 92.44 192 SER A N 1
ATOM 1445 C CA . SER A 1 192 ? -1.685 13.706 12.767 1.00 92.44 192 SER A CA 1
ATOM 1446 C C . SER A 1 192 ? -2.206 14.659 11.688 1.00 92.44 192 SER A C 1
ATOM 1448 O O . SER A 1 192 ? -2.027 14.393 10.498 1.00 92.44 192 SER A O 1
ATOM 1450 N N . ASP A 1 193 ? -2.734 15.819 12.079 1.00 93.19 193 ASP A N 1
ATOM 1451 C CA . ASP A 1 193 ? -3.138 16.877 11.137 1.00 93.19 193 ASP A CA 1
ATOM 1452 C C . ASP A 1 193 ? -2.030 17.242 10.136 1.00 93.19 193 ASP A C 1
ATOM 1454 O O . ASP A 1 193 ? -2.269 17.343 8.935 1.00 93.19 193 ASP A O 1
ATOM 1458 N N . LYS A 1 194 ? -0.776 17.328 10.598 1.00 92.50 194 LYS A N 1
ATOM 1459 C CA . LYS A 1 194 ? 0.376 17.595 9.722 1.00 92.50 194 LYS A CA 1
ATOM 1460 C C . LYS A 1 194 ? 0.551 16.503 8.660 1.00 92.50 194 LYS A C 1
ATOM 1462 O O . LYS A 1 194 ? 0.878 16.801 7.513 1.00 92.50 194 LYS A O 1
ATOM 1467 N N . HIS A 1 195 ? 0.370 15.235 9.031 1.00 94.12 195 HIS A N 1
ATOM 1468 C CA . HIS A 1 195 ? 0.426 14.126 8.077 1.00 94.12 195 HIS A CA 1
ATOM 1469 C C . HIS A 1 195 ? -0.757 14.164 7.103 1.00 94.12 195 HIS A C 1
ATOM 1471 O O . HIS A 1 195 ? -0.567 13.883 5.918 1.00 94.12 195 HIS A O 1
ATOM 1477 N N . MET A 1 196 ? -1.945 14.550 7.578 1.00 95.62 196 MET A N 1
ATOM 1478 C CA . MET A 1 196 ? -3.130 14.736 6.739 1.00 95.62 196 MET A CA 1
ATOM 1479 C C . MET A 1 196 ? -2.909 15.825 5.684 1.00 95.62 196 MET A C 1
ATOM 1481 O O . MET A 1 196 ? -3.196 15.584 4.516 1.00 95.62 196 MET A O 1
ATOM 1485 N N . ASP A 1 197 ? -2.322 16.968 6.048 1.00 95.50 197 ASP A N 1
ATOM 1486 C CA . ASP A 1 197 ? -2.027 18.062 5.109 1.00 95.50 197 ASP A CA 1
ATOM 1487 C C . ASP A 1 197 ? -1.070 17.625 3.988 1.00 95.50 197 ASP A C 1
ATOM 1489 O O . ASP A 1 197 ? -1.272 17.928 2.808 1.00 95.50 197 ASP A O 1
ATOM 1493 N N . VAL A 1 198 ? -0.025 16.869 4.343 1.00 94.44 198 VAL A N 1
ATOM 1494 C CA . VAL A 1 198 ? 0.915 16.309 3.361 1.00 94.44 198 VAL A CA 1
ATOM 1495 C C . VAL A 1 198 ? 0.202 15.316 2.444 1.00 94.44 198 VAL A C 1
ATOM 1497 O O . VAL A 1 198 ? 0.399 15.346 1.225 1.00 94.44 198 VAL A O 1
ATOM 1500 N N . LEU A 1 199 ? -0.636 14.442 3.008 1.00 95.06 199 LEU A N 1
ATOM 1501 C CA . LEU A 1 199 ? -1.375 13.445 2.242 1.00 95.06 199 LEU A CA 1
ATOM 1502 C C . LEU A 1 199 ? -2.385 14.095 1.287 1.00 95.06 199 LEU A C 1
ATOM 1504 O O . LEU A 1 199 ? -2.427 13.718 0.118 1.00 95.06 199 LEU A O 1
ATOM 1508 N N . ASP A 1 200 ? -3.106 15.124 1.729 1.00 96.88 200 ASP A N 1
ATOM 1509 C CA . ASP A 1 200 ? -4.020 15.919 0.903 1.00 96.88 200 ASP A CA 1
ATOM 1510 C C . ASP A 1 200 ? -3.315 16.524 -0.319 1.00 96.88 200 ASP A C 1
ATOM 1512 O O . ASP A 1 200 ? -3.861 16.503 -1.426 1.00 96.88 200 ASP A O 1
ATOM 1516 N N . GLY A 1 201 ? -2.074 16.995 -0.149 1.00 95.12 201 GLY A N 1
ATOM 1517 C CA . GLY A 1 201 ? -1.241 17.477 -1.250 1.00 95.12 201 GLY A CA 1
ATOM 1518 C C . GLY A 1 201 ? -0.904 16.389 -2.277 1.00 95.12 201 GLY A C 1
ATOM 1519 O O . GLY A 1 201 ? -0.948 16.642 -3.482 1.00 95.12 201 GLY A O 1
ATOM 1520 N N . TYR A 1 202 ? -0.608 15.165 -1.828 1.00 92.75 202 TYR A N 1
ATOM 1521 C CA . TYR A 1 202 ? -0.350 14.030 -2.724 1.00 92.75 202 TYR A CA 1
ATOM 1522 C C . TYR A 1 202 ? -1.606 13.519 -3.435 1.00 92.75 202 TYR A C 1
ATOM 1524 O O . TYR A 1 202 ? -1.512 13.073 -4.580 1.00 92.75 202 TYR A O 1
ATOM 1532 N N . GLU A 1 203 ? -2.753 13.572 -2.761 1.00 95.00 203 GLU A N 1
ATOM 1533 C CA . GLU A 1 203 ? -4.048 13.130 -3.286 1.00 95.00 203 GLU A CA 1
ATOM 1534 C C . GLU A 1 203 ? -4.737 14.221 -4.121 1.00 95.00 203 GLU A C 1
ATOM 1536 O O . GLU A 1 203 ? -5.771 13.974 -4.735 1.00 95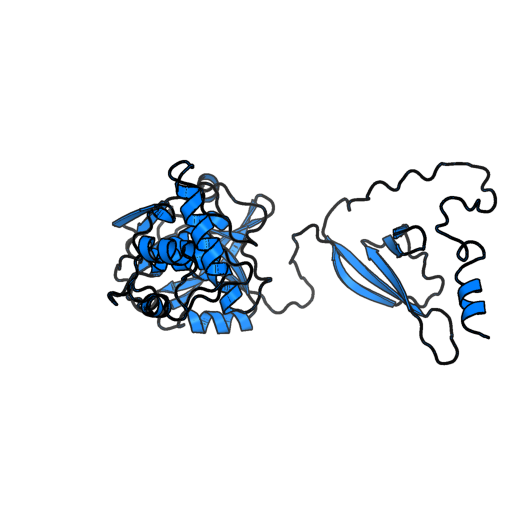.00 203 GLU A O 1
ATOM 1541 N N . GLY A 1 204 ? -4.169 15.431 -4.184 1.00 95.44 204 GLY A N 1
ATOM 1542 C CA . GLY A 1 204 ? -4.710 16.538 -4.970 1.00 95.44 204 GLY A CA 1
ATOM 1543 C C . GLY A 1 204 ? -6.083 16.999 -4.482 1.00 95.44 204 GLY A C 1
ATOM 1544 O O . GLY A 1 204 ? -6.952 17.305 -5.302 1.00 95.44 204 GLY A O 1
ATOM 1545 N N . VAL A 1 205 ? -6.297 17.010 -3.164 1.00 96.94 205 VAL A N 1
ATOM 1546 C CA . VAL A 1 205 ? -7.565 17.423 -2.549 1.00 96.94 205 VAL A CA 1
ATOM 1547 C C . VAL A 1 205 ? -7.828 18.917 -2.781 1.00 96.94 205 VAL A C 1
ATOM 1549 O O . VAL A 1 205 ? -6.900 19.719 -2.670 1.00 96.94 205 VAL A O 1
ATOM 1552 N N . PRO A 1 206 ? -9.076 19.336 -3.080 1.00 96.31 206 PRO A N 1
ATOM 1553 C CA . PRO A 1 206 ? -10.287 18.525 -3.272 1.00 96.31 206 PRO A CA 1
ATOM 1554 C C . PRO A 1 206 ? -10.569 18.151 -4.742 1.00 96.31 206 PRO A C 1
ATOM 1556 O O . PRO A 1 206 ? -11.678 17.729 -5.065 1.00 96.31 206 PRO A O 1
ATOM 1559 N N . PHE A 1 207 ? -9.620 18.378 -5.654 1.00 96.50 207 PHE A N 1
ATOM 1560 C CA . PHE A 1 207 ? -9.875 18.348 -7.096 1.00 96.50 207 PHE A CA 1
ATOM 1561 C C . PHE A 1 207 ? -9.760 16.951 -7.706 1.00 96.50 207 PHE A C 1
ATOM 1563 O O . PHE A 1 207 ? -10.617 16.565 -8.492 1.00 96.50 207 PHE A O 1
ATOM 1570 N N . VAL A 1 208 ? -8.710 16.199 -7.364 1.00 96.12 208 VAL A N 1
ATOM 1571 C CA . VAL A 1 208 ? -8.489 14.838 -7.887 1.00 96.12 208 VAL A CA 1
ATOM 1572 C C . VAL A 1 208 ? -9.194 13.816 -7.003 1.00 96.12 208 VAL A C 1
ATOM 1574 O O . VAL A 1 208 ? -9.894 12.932 -7.496 1.00 96.12 208 VAL A O 1
ATOM 1577 N N . TYR A 1 209 ? -9.056 13.976 -5.691 1.00 97.81 209 TYR A N 1
ATOM 1578 C CA . TYR A 1 209 ? -9.763 13.208 -4.676 1.00 97.81 209 TYR A CA 1
ATOM 1579 C C . TYR A 1 209 ? -10.448 14.153 -3.686 1.00 97.81 209 TYR A C 1
ATOM 1581 O O . TYR A 1 209 ? -10.004 15.276 -3.468 1.00 97.81 209 TYR A O 1
ATOM 1589 N N . ARG A 1 210 ? -11.513 13.678 -3.045 1.00 97.62 210 ARG A N 1
ATOM 1590 C CA . ARG A 1 210 ? -12.146 14.303 -1.881 1.00 97.62 210 ARG A CA 1
ATOM 1591 C C . ARG A 1 210 ? -11.983 13.401 -0.664 1.00 97.62 210 ARG A C 1
ATOM 1593 O O . ARG A 1 210 ? -11.979 12.178 -0.799 1.00 97.62 210 ARG A O 1
ATOM 1600 N N . ARG A 1 211 ? -11.891 14.002 0.519 1.00 97.31 211 ARG A N 1
ATOM 1601 C CA . ARG A 1 211 ? -11.937 13.266 1.785 1.00 97.31 211 ARG A CA 1
ATOM 1602 C C . ARG A 1 211 ? -13.381 12.962 2.164 1.00 97.31 211 ARG A C 1
ATOM 1604 O O . ARG A 1 211 ? -14.234 13.845 2.112 1.00 97.31 211 ARG A O 1
ATOM 1611 N N . GLU A 1 212 ? -13.639 11.729 2.571 1.00 97.81 212 GLU A N 1
ATOM 1612 C CA . GLU A 1 212 ? -14.953 11.273 3.015 1.00 97.81 212 GLU A CA 1
ATOM 1613 C C . GLU A 1 212 ? -14.812 10.424 4.283 1.00 97.81 212 GLU A C 1
ATOM 1615 O O . GLU A 1 212 ? -13.885 9.619 4.392 1.00 97.81 212 GLU A O 1
ATOM 1620 N N . LYS A 1 213 ? -15.713 10.625 5.251 1.00 98.25 213 LYS A N 1
ATOM 1621 C CA . LYS A 1 213 ? -15.797 9.800 6.461 1.00 98.25 213 LYS A CA 1
ATOM 1622 C C . LYS A 1 213 ? -16.672 8.589 6.177 1.00 98.25 213 LYS A C 1
ATOM 1624 O O . LYS A 1 213 ? -17.838 8.733 5.820 1.00 98.25 213 LYS A O 1
ATOM 1629 N N . LEU A 1 214 ? -16.111 7.403 6.364 1.00 98.31 214 LEU A N 1
ATOM 1630 C CA . LEU A 1 214 ? -16.777 6.124 6.166 1.00 98.31 214 LEU A CA 1
ATOM 1631 C C . LEU A 1 214 ? -16.891 5.382 7.497 1.00 98.31 214 LEU A C 1
ATOM 1633 O O . LEU A 1 214 ? -15.994 5.430 8.339 1.00 98.31 214 LEU A O 1
ATOM 1637 N N . SER A 1 215 ? -17.989 4.649 7.673 1.00 98.19 215 SER A N 1
ATOM 1638 C CA . SER A 1 215 ? -18.107 3.683 8.764 1.00 98.19 215 SER A CA 1
ATOM 1639 C C . SER A 1 215 ? -17.385 2.398 8.364 1.00 98.19 215 SER A C 1
ATOM 1641 O O . SER A 1 215 ? -17.764 1.748 7.388 1.00 98.19 215 SER A O 1
ATOM 1643 N N . GLY A 1 216 ? -16.326 2.050 9.089 1.00 97.94 216 GLY A N 1
ATOM 1644 C CA . GLY A 1 216 ? -15.527 0.857 8.836 1.00 97.94 216 GLY A CA 1
ATOM 1645 C C . GLY A 1 216 ? -15.209 0.083 10.107 1.00 97.94 216 GLY A C 1
ATOM 1646 O O . GLY A 1 216 ? -15.676 0.394 11.203 1.00 97.94 216 GLY A O 1
ATOM 1647 N N . GLU A 1 217 ? -14.398 -0.952 9.950 1.00 98.00 217 GLU A N 1
ATOM 1648 C CA . GLU A 1 217 ? -13.920 -1.800 11.033 1.00 98.00 217 GLU A CA 1
ATOM 1649 C C . GLU A 1 217 ? -12.403 -1.968 10.911 1.00 98.00 217 GLU A C 1
ATOM 1651 O O . GLU A 1 217 ? -11.872 -2.152 9.815 1.00 98.00 217 GLU A O 1
ATOM 1656 N N . VAL A 1 218 ? -11.706 -1.940 12.044 1.00 96.25 218 VAL A N 1
ATOM 1657 C CA . VAL A 1 218 ? -10.262 -2.190 12.136 1.00 96.25 218 VAL A CA 1
ATOM 1658 C C . VAL A 1 218 ? -10.041 -3.499 12.880 1.00 96.25 218 VAL A C 1
ATOM 1660 O O . VAL A 1 218 ? -10.668 -3.728 13.913 1.00 96.25 218 VAL A O 1
ATOM 1663 N N . TYR A 1 219 ? -9.163 -4.359 12.373 1.00 94.19 219 TYR A N 1
ATOM 1664 C CA . TYR A 1 219 ? -8.844 -5.628 13.014 1.00 94.19 219 TYR A CA 1
ATOM 1665 C C . TYR A 1 219 ? -7.756 -5.444 14.074 1.00 94.19 219 TYR A C 1
ATOM 1667 O O . TYR A 1 219 ? -6.625 -5.070 13.758 1.00 94.19 219 TYR A O 1
ATOM 1675 N N . ARG A 1 220 ? -8.095 -5.706 15.338 1.00 88.31 220 ARG A N 1
ATOM 1676 C CA . ARG A 1 220 ? -7.176 -5.665 16.485 1.00 88.31 220 ARG A CA 1
ATOM 1677 C C . ARG A 1 220 ? -7.520 -6.771 17.470 1.00 88.31 220 ARG A C 1
ATOM 1679 O O . ARG A 1 220 ? -8.693 -7.061 17.686 1.00 88.31 220 ARG A O 1
ATOM 1686 N N . ASP A 1 221 ? -6.496 -7.392 18.049 1.00 86.94 221 ASP A N 1
ATOM 1687 C CA . ASP A 1 221 ? -6.637 -8.413 19.097 1.00 86.94 221 ASP A CA 1
ATOM 1688 C C . ASP A 1 221 ? -7.617 -9.543 18.734 1.00 86.94 221 ASP A C 1
ATOM 1690 O O . ASP A 1 221 ? -8.424 -10.000 19.547 1.00 86.94 221 ASP A O 1
ATOM 1694 N N . GLY A 1 222 ? -7.580 -9.970 17.467 1.00 88.62 222 GLY A N 1
ATOM 1695 C CA . GLY A 1 222 ? -8.448 -11.029 16.954 1.00 88.62 222 GLY A CA 1
ATOM 1696 C C . GLY A 1 222 ? -9.900 -10.609 16.694 1.00 88.62 222 GLY A C 1
ATOM 1697 O O . GLY A 1 222 ? -10.765 -11.473 16.570 1.00 88.62 222 GLY A O 1
ATOM 1698 N N . LYS A 1 223 ? -10.209 -9.304 16.685 1.00 92.69 223 LYS A N 1
ATOM 1699 C CA . LYS A 1 223 ? -11.578 -8.784 16.571 1.00 92.69 223 LYS A CA 1
ATOM 1700 C C . LYS A 1 223 ? -11.669 -7.588 15.631 1.00 92.69 223 LYS A C 1
ATOM 1702 O O . LYS A 1 223 ? -10.766 -6.762 15.547 1.00 92.69 223 LYS A O 1
ATOM 1707 N N . TRP A 1 224 ? -12.819 -7.463 14.976 1.00 94.94 224 TRP A N 1
ATOM 1708 C CA . TRP A 1 224 ? -13.196 -6.280 14.209 1.00 94.94 224 TRP A CA 1
ATOM 1709 C C . TRP A 1 224 ? -13.803 -5.224 15.136 1.00 94.94 224 TRP A C 1
ATOM 1711 O O . TRP A 1 224 ? -14.806 -5.479 15.803 1.00 94.94 224 TRP A O 1
ATOM 1721 N N . ILE A 1 225 ? -13.185 -4.046 15.194 1.00 95.44 225 ILE A N 1
ATOM 1722 C CA . ILE A 1 225 ? -13.609 -2.923 16.036 1.00 95.44 225 ILE A CA 1
ATOM 1723 C C . ILE A 1 225 ? -14.198 -1.829 15.137 1.00 95.44 225 ILE A C 1
ATOM 1725 O O . ILE A 1 225 ? -13.473 -1.327 14.271 1.00 95.44 225 ILE A O 1
ATOM 1729 N N . PRO A 1 226 ? -15.469 -1.425 15.327 1.00 97.31 226 PRO A N 1
ATOM 1730 C CA . PRO A 1 226 ? -16.067 -0.323 14.578 1.00 97.31 226 PRO A CA 1
ATOM 1731 C C . PRO A 1 226 ? -15.287 0.983 14.759 1.00 97.31 226 PRO A C 1
ATOM 1733 O O . PRO A 1 226 ? -14.908 1.346 15.875 1.00 97.31 226 PRO A O 1
ATOM 1736 N N . LYS A 1 227 ? -15.064 1.707 13.662 1.00 96.56 227 LYS A N 1
ATOM 1737 C CA . LYS A 1 227 ? -14.332 2.974 13.656 1.00 96.56 227 LYS A CA 1
ATOM 1738 C C . LYS A 1 227 ? -14.815 3.861 12.508 1.00 96.56 227 LYS A C 1
ATOM 1740 O O . LYS A 1 227 ? -15.153 3.378 11.431 1.00 96.56 227 LYS A O 1
ATOM 1745 N N . GLU A 1 228 ? -14.838 5.167 12.741 1.00 98.00 228 GLU A N 1
ATOM 1746 C CA . GLU A 1 228 ? -14.981 6.151 11.668 1.00 98.00 228 GLU A CA 1
ATOM 1747 C C . GLU A 1 228 ? -13.622 6.352 10.993 1.00 98.00 228 GLU A C 1
ATOM 1749 O O . GLU A 1 228 ? -12.621 6.574 11.678 1.00 98.00 228 GLU A O 1
ATOM 1754 N N . LEU A 1 229 ? -13.588 6.223 9.669 1.00 98.06 229 LEU A N 1
ATOM 1755 C CA . LEU A 1 229 ? -12.368 6.222 8.874 1.00 98.06 229 LEU A CA 1
ATOM 1756 C C . LEU A 1 229 ? -12.434 7.309 7.806 1.00 98.06 229 LEU A C 1
ATOM 1758 O O . LEU A 1 229 ? -13.414 7.399 7.072 1.00 98.06 229 LEU A O 1
ATOM 1762 N N . TRP A 1 230 ? -11.367 8.081 7.656 1.00 98.25 230 TRP A N 1
ATOM 1763 C CA . TRP A 1 230 ? -11.180 8.936 6.492 1.00 98.25 230 TRP A CA 1
ATOM 1764 C C . TRP A 1 230 ? -10.718 8.113 5.293 1.00 98.25 230 TRP A C 1
ATOM 1766 O O . TRP A 1 230 ? -9.789 7.318 5.399 1.00 98.25 230 TRP A O 1
ATOM 1776 N N . ALA A 1 231 ? -11.329 8.333 4.137 1.00 98.12 231 ALA A N 1
ATOM 1777 C CA . ALA A 1 231 ? -10.917 7.754 2.866 1.00 98.12 231 ALA A CA 1
ATOM 1778 C C . ALA A 1 231 ? -10.863 8.831 1.777 1.00 98.12 231 ALA A C 1
ATOM 1780 O O . ALA A 1 231 ? -11.604 9.814 1.816 1.00 98.12 231 ALA A O 1
ATOM 1781 N N . TYR A 1 232 ? -9.995 8.625 0.787 1.00 98.19 232 TYR A N 1
ATOM 1782 C CA . TYR A 1 232 ? -9.850 9.509 -0.369 1.00 98.19 232 TYR A CA 1
ATOM 1783 C C . TYR A 1 232 ? -10.639 8.944 -1.551 1.00 98.19 232 TYR A C 1
ATOM 1785 O O . TYR A 1 232 ? -10.248 7.948 -2.153 1.00 98.19 232 TYR A O 1
ATOM 1793 N N . ILE A 1 233 ? -11.761 9.571 -1.897 1.00 98.00 233 ILE A N 1
ATOM 1794 C CA . ILE A 1 233 ? -12.657 9.140 -2.981 1.00 98.00 233 ILE A CA 1
ATOM 1795 C C . ILE A 1 233 ? -12.418 10.006 -4.214 1.00 98.00 233 ILE A C 1
ATOM 1797 O O . ILE A 1 233 ? -12.255 11.216 -4.091 1.00 98.00 233 ILE A O 1
ATOM 1801 N N . LYS A 1 234 ? -12.363 9.410 -5.407 1.00 97.25 234 LYS A N 1
ATOM 1802 C CA . LYS A 1 234 ? -12.001 10.131 -6.630 1.00 97.25 234 LYS A CA 1
ATOM 1803 C C . LYS A 1 234 ? -13.091 11.152 -6.973 1.00 97.25 234 LYS A C 1
ATOM 1805 O O . LYS A 1 234 ? -14.280 10.901 -6.759 1.00 97.25 234 LYS A O 1
ATOM 1810 N N . ALA A 1 235 ? -12.674 12.334 -7.420 1.00 95.56 235 ALA A N 1
ATOM 1811 C CA . ALA A 1 235 ? -13.540 13.502 -7.586 1.00 95.56 235 ALA A CA 1
ATOM 1812 C C . ALA A 1 235 ? -13.513 14.089 -9.005 1.00 95.56 235 ALA A C 1
ATOM 1814 O O . ALA A 1 235 ? -14.528 14.609 -9.458 1.00 95.56 235 ALA A O 1
ATOM 1815 N N . ASP A 1 236 ? -12.385 13.987 -9.707 1.00 93.56 236 ASP A N 1
ATOM 1816 C CA . ASP A 1 236 ? -12.170 14.560 -11.043 1.00 93.56 236 ASP A CA 1
ATOM 1817 C C . ASP A 1 236 ? -12.879 13.787 -12.164 1.00 93.56 236 ASP A C 1
ATOM 1819 O O . ASP A 1 236 ? -13.468 14.398 -13.053 1.00 93.56 236 ASP A O 1
ATOM 1823 N N . SER A 1 237 ? -12.813 12.455 -12.151 1.00 95.62 237 SER A N 1
ATOM 1824 C CA . SER A 1 237 ? -13.527 11.606 -13.106 1.00 95.62 237 SER A CA 1
ATOM 1825 C C . SER A 1 237 ? -13.749 10.192 -12.568 1.00 95.62 237 SER A C 1
ATOM 1827 O O . SER A 1 237 ? -12.889 9.589 -11.918 1.00 95.62 237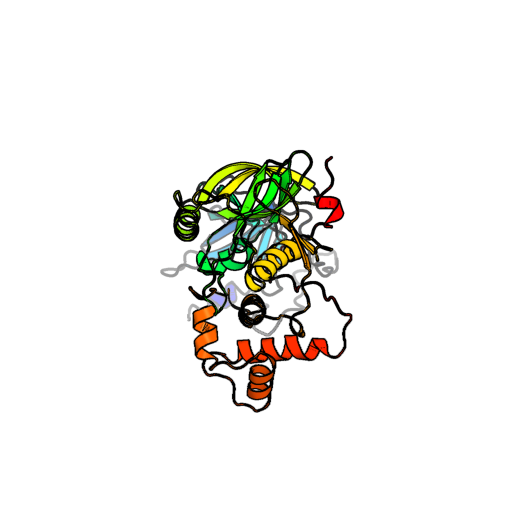 SER A O 1
ATOM 1829 N N . MET A 1 238 ? -14.941 9.675 -12.869 1.00 96.81 238 MET A N 1
ATOM 1830 C CA . MET A 1 238 ? -15.374 8.308 -12.581 1.00 96.81 238 MET A CA 1
ATOM 1831 C C . MET A 1 238 ? -15.309 7.409 -13.823 1.00 96.81 238 MET A C 1
ATOM 1833 O O . MET A 1 238 ? -15.767 6.272 -13.776 1.00 96.81 238 MET A O 1
ATOM 1837 N N . ASP A 1 239 ? -14.734 7.891 -14.925 1.00 97.88 239 ASP A N 1
ATOM 1838 C CA . ASP A 1 239 ? -14.582 7.094 -16.137 1.00 97.88 239 ASP A CA 1
ATOM 1839 C C . ASP A 1 239 ? -13.652 5.910 -15.874 1.00 97.88 239 ASP A C 1
ATOM 1841 O O . ASP A 1 239 ? -12.597 6.047 -15.242 1.00 97.88 239 ASP A O 1
ATOM 1845 N N . TRP A 1 240 ? -14.022 4.744 -16.401 1.00 97.75 240 TRP A N 1
ATOM 1846 C CA . TRP A 1 240 ? -13.193 3.553 -16.300 1.00 97.75 240 TRP A CA 1
ATOM 1847 C C . TRP A 1 240 ? -11.894 3.725 -17.088 1.00 97.75 240 TRP A C 1
ATOM 1849 O O . TRP A 1 240 ? -11.897 3.993 -18.291 1.00 97.75 240 TRP A O 1
ATOM 1859 N N . TYR A 1 241 ? -10.780 3.480 -16.408 1.00 97.88 241 TYR A N 1
ATOM 1860 C CA . TYR A 1 241 ? -9.475 3.299 -17.026 1.00 97.88 241 TYR A CA 1
ATOM 1861 C C . TYR A 1 241 ? -8.843 2.048 -16.431 1.00 97.88 241 TYR A C 1
ATOM 1863 O O . TYR A 1 241 ? -8.882 1.826 -15.220 1.00 97.88 241 TYR A O 1
ATOM 1871 N N . ARG A 1 242 ? -8.207 1.235 -17.274 1.00 97.38 242 ARG A N 1
ATOM 1872 C CA . ARG A 1 242 ? -7.456 0.077 -16.793 1.00 97.38 242 ARG A CA 1
ATOM 1873 C C . ARG A 1 242 ? -6.255 0.556 -15.954 1.00 97.38 242 ARG A C 1
ATOM 1875 O O . ARG A 1 242 ? -5.517 1.425 -16.427 1.00 97.38 242 ARG A O 1
ATOM 1882 N N . PRO A 1 243 ? -6.041 0.050 -14.727 1.00 97.38 243 PRO A N 1
ATOM 1883 C CA . PRO A 1 243 ? -4.828 0.345 -13.966 1.00 97.38 243 PRO A CA 1
ATOM 1884 C C . PRO A 1 243 ? -3.584 -0.246 -14.641 1.00 97.38 243 PRO A C 1
ATOM 1886 O O . PRO A 1 243 ? -3.669 -1.239 -15.367 1.00 97.38 243 PRO A O 1
ATOM 1889 N N . SER A 1 244 ? -2.412 0.346 -14.396 1.00 95.88 244 SER A N 1
ATOM 1890 C CA . SER A 1 244 ? -1.146 -0.253 -14.830 1.00 95.88 244 SER A CA 1
ATOM 1891 C C . SER A 1 244 ? -0.775 -1.457 -13.967 1.00 95.88 244 SER A C 1
ATOM 1893 O O . SER A 1 244 ? -1.136 -1.536 -12.796 1.00 95.88 244 SER A O 1
ATOM 1895 N N . GLU A 1 245 ? 0.021 -2.370 -14.525 1.00 95.31 245 GLU A N 1
ATOM 1896 C CA . GLU A 1 245 ? 0.532 -3.536 -13.791 1.00 95.31 245 GLU A CA 1
ATOM 1897 C C . GLU A 1 245 ? 1.299 -3.128 -12.519 1.00 95.31 245 GLU A C 1
ATOM 1899 O O . GLU A 1 245 ? 1.078 -3.710 -11.463 1.00 95.31 245 GLU A O 1
ATOM 1904 N N . ALA A 1 246 ? 2.107 -2.061 -12.577 1.00 93.62 246 ALA A N 1
ATOM 1905 C CA . ALA A 1 246 ? 2.810 -1.524 -11.408 1.00 93.62 246 ALA A CA 1
ATOM 1906 C C . ALA A 1 246 ? 1.850 -1.029 -10.313 1.00 93.62 246 ALA A C 1
ATOM 1908 O O . ALA A 1 246 ? 2.124 -1.175 -9.123 1.00 93.62 246 ALA A O 1
ATOM 1909 N N . TYR A 1 247 ? 0.716 -0.446 -10.710 1.00 95.50 247 TYR A N 1
ATOM 1910 C CA . TYR A 1 247 ? -0.307 -0.007 -9.768 1.00 95.50 247 TYR A CA 1
ATOM 1911 C C . TYR A 1 247 ? -1.043 -1.190 -9.132 1.00 95.50 247 TYR A C 1
ATOM 1913 O O . TYR A 1 247 ? -1.297 -1.178 -7.928 1.00 95.50 247 TYR A O 1
ATOM 1921 N N . CYS A 1 248 ? -1.334 -2.231 -9.918 1.00 96.62 248 CYS A N 1
ATOM 1922 C CA . CYS A 1 248 ? -1.901 -3.475 -9.406 1.00 96.62 248 CYS A CA 1
ATOM 1923 C C . CYS A 1 248 ? -0.968 -4.153 -8.394 1.00 96.62 248 CYS A C 1
ATOM 1925 O O . CYS A 1 248 ? -1.445 -4.547 -7.331 1.00 96.62 248 CYS A O 1
ATOM 1927 N N . CYS A 1 249 ? 0.345 -4.215 -8.668 1.00 94.94 249 CYS A N 1
ATOM 1928 C CA . CYS A 1 249 ? 1.344 -4.672 -7.694 1.00 94.94 249 CYS A CA 1
ATOM 1929 C C . CYS A 1 249 ? 1.229 -3.880 -6.389 1.00 94.94 249 CYS A C 1
ATOM 1931 O O . CYS A 1 249 ? 1.060 -4.477 -5.334 1.00 94.94 249 CYS A O 1
ATOM 1933 N N . ALA A 1 250 ? 1.187 -2.545 -6.453 1.00 93.94 250 ALA A N 1
ATOM 1934 C CA . ALA A 1 250 ? 1.103 -1.711 -5.254 1.00 93.94 250 ALA A CA 1
ATOM 1935 C C . ALA A 1 250 ? -0.133 -1.972 -4.385 1.00 93.94 250 ALA A C 1
ATOM 1937 O O . ALA A 1 250 ? -0.036 -1.978 -3.155 1.00 93.94 250 ALA A O 1
ATOM 1938 N N . ILE A 1 251 ? -1.291 -2.194 -5.007 1.00 95.81 251 ILE A N 1
ATOM 1939 C CA . ILE A 1 251 ? -2.517 -2.535 -4.279 1.00 95.81 251 ILE A CA 1
ATOM 1940 C C . ILE A 1 251 ? -2.419 -3.939 -3.699 1.00 95.81 251 ILE A C 1
ATOM 1942 O O . ILE A 1 251 ? -2.757 -4.137 -2.533 1.00 95.81 251 ILE A O 1
ATOM 1946 N N . LEU A 1 252 ? -1.952 -4.912 -4.480 1.00 94.25 252 LEU A N 1
ATOM 1947 C CA . LEU A 1 252 ? -1.869 -6.277 -3.988 1.00 94.25 252 LEU A CA 1
ATOM 1948 C C . LEU A 1 252 ? -0.847 -6.398 -2.854 1.00 94.25 252 LEU A C 1
ATOM 1950 O O . LEU A 1 252 ? -1.149 -7.077 -1.887 1.00 94.25 252 LEU A O 1
ATOM 1954 N N . THR A 1 253 ? 0.283 -5.685 -2.900 1.00 91.88 253 THR A N 1
ATOM 1955 C CA . THR A 1 253 ? 1.243 -5.603 -1.786 1.00 91.88 253 THR A CA 1
ATOM 1956 C C . THR A 1 253 ? 0.600 -5.036 -0.518 1.00 91.88 253 THR A C 1
ATOM 1958 O O . THR A 1 253 ? 0.844 -5.546 0.575 1.00 91.88 253 THR A O 1
ATOM 1961 N N . ASN A 1 254 ? -0.238 -3.997 -0.635 1.00 92.50 254 ASN A N 1
ATOM 1962 C CA . ASN A 1 254 ? -0.997 -3.478 0.508 1.00 92.50 254 ASN A CA 1
ATOM 1963 C C . ASN A 1 254 ? -1.903 -4.569 1.101 1.00 92.50 254 ASN A C 1
ATOM 1965 O O . ASN A 1 254 ? -1.864 -4.840 2.303 1.00 92.50 254 ASN A O 1
ATOM 1969 N N . LEU A 1 255 ? -2.692 -5.223 0.243 1.00 93.50 255 LEU A N 1
ATOM 1970 C CA . LEU A 1 255 ? -3.635 -6.251 0.668 1.00 93.50 255 LEU A CA 1
ATOM 1971 C C . LEU A 1 255 ? -2.917 -7.469 1.255 1.00 93.50 255 LEU A C 1
ATOM 1973 O O . LEU A 1 255 ? -3.232 -7.864 2.368 1.00 93.50 255 LEU A O 1
ATOM 1977 N N . SER A 1 256 ? -1.912 -8.023 0.583 1.00 91.88 256 SER A N 1
ATOM 1978 C CA . SER A 1 256 ? -1.160 -9.192 1.051 1.00 91.88 256 SER A CA 1
ATOM 1979 C C . SER A 1 256 ? -0.337 -8.910 2.309 1.00 91.88 256 SER A C 1
ATOM 1981 O O . SER A 1 256 ? -0.040 -9.823 3.079 1.00 91.88 256 SER A O 1
ATOM 1983 N N . GLY A 1 257 ? 0.028 -7.649 2.561 1.00 89.62 257 GLY A N 1
ATOM 1984 C CA . GLY A 1 257 ? 0.624 -7.231 3.826 1.00 89.62 257 GLY A CA 1
ATOM 1985 C C . GLY A 1 257 ? -0.312 -7.474 5.013 1.00 89.62 257 GLY A C 1
ATOM 1986 O O . GLY A 1 257 ? 0.147 -7.883 6.074 1.00 89.62 257 GLY A O 1
ATOM 1987 N N . SER A 1 258 ? -1.620 -7.295 4.816 1.00 91.56 258 SER A N 1
ATOM 1988 C CA . SER A 1 258 ? -2.635 -7.345 5.881 1.00 91.56 258 SER A CA 1
ATOM 1989 C C . SER A 1 258 ? -3.540 -8.573 5.853 1.00 91.56 258 SER A C 1
ATOM 1991 O O . SER A 1 258 ? -4.118 -8.939 6.878 1.00 91.56 258 SER A O 1
ATOM 1993 N N . PHE A 1 259 ? -3.658 -9.222 4.698 1.00 93.38 259 PHE A N 1
ATOM 1994 C CA . PHE A 1 259 ? -4.607 -10.294 4.439 1.00 93.38 259 PHE A CA 1
ATOM 1995 C C . PHE A 1 259 ? -3.916 -11.481 3.768 1.00 93.38 259 PHE A C 1
ATOM 1997 O O . PHE A 1 259 ? -3.372 -11.351 2.669 1.00 93.38 259 PHE A O 1
ATOM 2004 N N . SER A 1 260 ? -3.953 -12.654 4.399 1.00 91.25 260 SER A N 1
ATOM 2005 C CA . SER A 1 260 ? -3.404 -13.884 3.812 1.00 91.25 260 SER A CA 1
ATOM 2006 C C . SER A 1 260 ? -4.375 -14.498 2.804 1.00 91.25 260 SER A C 1
ATOM 2008 O O . SER A 1 260 ? -5.592 -14.368 2.941 1.00 91.25 260 SER A O 1
ATOM 2010 N N . GLY A 1 261 ? -3.846 -15.172 1.780 1.00 87.38 261 GLY A N 1
ATOM 2011 C CA . GLY A 1 261 ? -4.670 -15.782 0.731 1.00 87.38 261 GLY A CA 1
ATOM 2012 C C . GLY A 1 261 ? -5.191 -14.819 -0.347 1.00 87.38 261 GLY A C 1
ATOM 2013 O O . GLY A 1 261 ? -6.011 -15.223 -1.167 1.00 87.38 261 GLY A O 1
ATOM 2014 N N . THR A 1 262 ? -4.730 -13.562 -0.370 1.00 81.62 262 THR A N 1
ATOM 2015 C CA . THR A 1 262 ? -5.152 -12.566 -1.371 1.00 81.62 262 THR A CA 1
ATOM 2016 C C . THR A 1 262 ? -4.205 -12.561 -2.569 1.00 81.62 262 THR A C 1
ATOM 2018 O O . THR A 1 262 ? -3.102 -12.023 -2.478 1.00 81.62 262 THR A O 1
ATOM 2021 N N . TYR A 1 263 ? -4.638 -13.117 -3.702 1.00 82.25 263 TYR A N 1
ATOM 2022 C CA . TYR A 1 263 ? -3.824 -13.179 -4.932 1.00 82.25 263 TYR A CA 1
ATOM 2023 C C . TYR A 1 263 ? -4.482 -12.528 -6.148 1.00 82.25 263 TYR A C 1
ATOM 2025 O O . TYR A 1 263 ? -3.819 -12.302 -7.161 1.00 82.25 263 TYR A O 1
ATOM 2033 N N . GLU A 1 264 ? -5.775 -12.228 -6.051 1.00 93.19 264 GLU A N 1
ATOM 2034 C CA . GLU A 1 264 ? -6.581 -11.714 -7.149 1.00 93.19 264 GLU A CA 1
ATOM 2035 C C . GLU A 1 264 ? -7.122 -10.325 -6.825 1.00 93.19 264 GLU A C 1
ATOM 2037 O O . GLU A 1 264 ? -7.578 -10.042 -5.716 1.00 93.19 264 GLU A O 1
ATOM 2042 N N . LEU A 1 265 ? -7.091 -9.459 -7.831 1.00 95.94 265 LEU A N 1
ATOM 2043 C CA . LEU A 1 265 ? -7.572 -8.095 -7.770 1.00 95.94 265 LEU A CA 1
ATOM 2044 C C . LEU A 1 265 ? -8.674 -7.907 -8.822 1.00 95.94 265 LEU A C 1
ATOM 2046 O O . LEU A 1 265 ? -8.371 -7.702 -10.001 1.00 95.94 265 LEU A O 1
ATOM 2050 N N . PRO A 1 266 ? -9.957 -7.979 -8.433 1.00 97.19 266 PRO A N 1
ATOM 2051 C CA . PRO A 1 266 ? -11.061 -7.658 -9.331 1.00 97.19 266 PRO A CA 1
ATOM 2052 C C . PRO A 1 266 ? -11.042 -6.169 -9.709 1.00 97.19 266 PRO A C 1
ATOM 2054 O O . PRO A 1 266 ? -11.214 -5.290 -8.861 1.00 97.19 266 PRO A O 1
ATOM 2057 N N . LEU A 1 267 ? -10.861 -5.888 -10.999 1.00 98.19 267 LEU A N 1
ATOM 2058 C CA . LEU A 1 267 ? -10.782 -4.552 -11.582 1.00 98.19 267 LEU A CA 1
ATOM 2059 C C . LEU A 1 267 ? -12.180 -4.091 -12.000 1.00 98.19 267 LEU A C 1
ATOM 2061 O O . LEU A 1 267 ? -12.680 -4.457 -13.067 1.00 98.19 267 LEU A O 1
ATOM 2065 N N . ARG A 1 268 ? -12.827 -3.307 -11.136 1.00 98.44 268 ARG A N 1
ATOM 2066 C CA . ARG A 1 268 ? -14.180 -2.783 -11.368 1.00 98.44 268 ARG A CA 1
ATOM 2067 C C . ARG A 1 268 ? -14.173 -1.387 -11.981 1.00 98.44 268 ARG A C 1
ATOM 2069 O O . ARG A 1 268 ? -13.250 -0.611 -11.740 1.00 98.44 268 ARG A O 1
ATOM 2076 N N . ASP A 1 269 ? -15.219 -1.076 -12.735 1.00 98.44 269 ASP A N 1
ATOM 2077 C CA . ASP A 1 269 ? -15.588 0.300 -13.084 1.00 98.44 269 ASP A CA 1
ATOM 2078 C C . ASP A 1 269 ? -16.403 0.982 -11.970 1.00 98.44 269 ASP A C 1
ATOM 2080 O O . ASP A 1 269 ? -16.597 0.415 -10.890 1.00 98.44 269 ASP A O 1
ATOM 2084 N N . ALA A 1 270 ? -16.862 2.209 -12.230 1.00 97.69 270 ALA A N 1
ATOM 2085 C CA . ALA A 1 270 ? -17.620 3.018 -11.282 1.00 97.69 270 ALA A CA 1
ATOM 2086 C C . ALA A 1 270 ? -19.012 2.449 -10.950 1.00 97.69 270 ALA A C 1
ATOM 2088 O O . ALA A 1 270 ? -19.557 2.732 -9.885 1.00 97.69 270 ALA A O 1
ATOM 2089 N N . GLU A 1 271 ? -19.574 1.608 -11.817 1.00 97.69 271 GLU A N 1
ATOM 2090 C CA . GLU A 1 271 ? -20.842 0.901 -11.608 1.00 97.69 271 GLU A CA 1
ATOM 2091 C C . GLU A 1 271 ? -20.659 -0.398 -10.790 1.00 97.69 271 GLU A C 1
ATOM 2093 O O . GLU A 1 271 ? -21.621 -1.069 -10.374 1.00 97.69 271 GLU A O 1
ATOM 2098 N N . GLY A 1 272 ? -19.404 -0.771 -10.536 1.00 97.38 272 GLY A N 1
ATOM 2099 C CA . GLY A 1 272 ? -19.013 -1.976 -9.817 1.00 97.38 272 GLY A CA 1
ATOM 2100 C C . GLY A 1 272 ? -19.038 -3.235 -10.672 1.00 97.38 272 GLY A C 1
ATOM 2101 O O . GLY A 1 272 ? -19.034 -4.337 -10.118 1.00 97.38 272 GLY A O 1
ATOM 2102 N N . VAL A 1 273 ? -19.070 -3.097 -11.998 1.00 98.12 273 VAL A N 1
ATOM 2103 C CA . VAL A 1 273 ? -18.932 -4.209 -12.936 1.00 98.12 273 VAL A CA 1
ATOM 2104 C C . VAL A 1 273 ? -17.460 -4.595 -13.008 1.00 98.12 273 VAL A C 1
ATOM 2106 O O . VAL A 1 273 ? -16.597 -3.774 -13.313 1.00 98.12 273 VAL A O 1
ATOM 2109 N N . VAL A 1 274 ? -17.160 -5.865 -12.734 1.00 98.31 274 VAL A N 1
ATOM 2110 C CA . VAL A 1 274 ? -15.807 -6.411 -12.891 1.00 98.31 274 VAL A CA 1
ATOM 2111 C C . VAL A 1 274 ? -15.490 -6.495 -14.383 1.00 98.31 274 VAL A C 1
ATOM 2113 O O . VAL A 1 274 ? -16.115 -7.261 -15.113 1.00 98.31 274 VAL A O 1
ATOM 2116 N N . ARG A 1 275 ? -14.527 -5.692 -14.840 1.00 98.12 275 ARG A N 1
ATOM 2117 C CA . ARG A 1 275 ? -14.059 -5.672 -16.234 1.00 98.12 275 ARG A CA 1
ATOM 2118 C C . ARG A 1 275 ? -12.974 -6.716 -16.486 1.00 98.12 275 ARG A C 1
ATOM 2120 O O . ARG A 1 275 ? -12.893 -7.264 -17.579 1.00 98.12 275 ARG A O 1
ATOM 2127 N N . GLU A 1 276 ? -12.154 -6.981 -15.475 1.00 97.44 276 GLU A N 1
ATOM 2128 C CA . GLU A 1 276 ? -11.038 -7.926 -15.501 1.00 97.44 276 GLU A CA 1
ATOM 2129 C C . GLU A 1 276 ? -10.735 -8.379 -14.065 1.00 97.44 276 GLU A C 1
ATOM 2131 O O . GLU A 1 276 ? -10.988 -7.633 -13.121 1.00 97.44 276 GLU A O 1
ATOM 2136 N N . THR A 1 277 ? -10.164 -9.568 -13.889 1.00 97.25 277 THR A N 1
ATOM 2137 C CA . THR A 1 277 ? -9.513 -9.969 -12.635 1.00 97.25 277 THR A CA 1
ATOM 2138 C C . THR A 1 277 ? -8.024 -10.073 -12.905 1.00 97.25 277 THR A C 1
ATOM 2140 O O . THR A 1 277 ? -7.612 -10.789 -13.817 1.00 97.25 277 THR A O 1
ATOM 2143 N N . TRP A 1 278 ? -7.221 -9.345 -12.136 1.00 97.00 278 TRP A N 1
ATOM 2144 C CA . TRP A 1 278 ? -5.770 -9.375 -12.263 1.00 97.00 278 TRP A CA 1
ATOM 2145 C C . TRP A 1 278 ? -5.155 -10.241 -11.169 1.00 97.00 278 TRP A C 1
ATOM 2147 O O . TRP A 1 278 ? -5.497 -10.095 -9.999 1.00 97.00 278 TRP A O 1
ATOM 2157 N N . THR A 1 279 ? -4.211 -11.097 -11.538 1.00 94.94 279 THR A N 1
ATOM 2158 C CA . THR A 1 279 ? -3.439 -11.925 -10.605 1.00 94.94 279 THR A CA 1
ATOM 2159 C C . THR A 1 279 ? -1.974 -11.545 -10.731 1.00 94.94 279 THR A C 1
ATOM 2161 O O . THR A 1 279 ? -1.481 -11.371 -11.849 1.00 94.94 279 THR A O 1
ATOM 2164 N N . HIS A 1 280 ? -1.262 -11.443 -9.607 1.00 92.31 280 HIS A N 1
ATOM 2165 C CA . HIS A 1 280 ? 0.169 -11.158 -9.654 1.00 92.31 280 HIS A CA 1
ATOM 2166 C C . HIS A 1 280 ? 0.907 -12.312 -10.354 1.00 92.31 280 HIS A C 1
ATOM 2168 O O . HIS A 1 280 ? 0.873 -13.444 -9.864 1.00 92.31 280 HIS A O 1
ATOM 2174 N N . PRO A 1 281 ? 1.591 -12.064 -11.486 1.00 90.88 281 PRO A N 1
ATOM 2175 C CA . PRO A 1 281 ? 2.146 -13.136 -12.313 1.00 90.88 281 PRO A CA 1
ATOM 2176 C C . PRO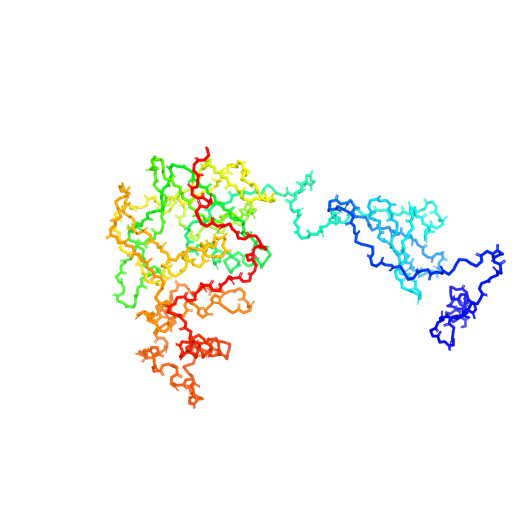 A 1 281 ? 3.459 -13.714 -11.749 1.00 90.88 281 PRO A C 1
ATOM 2178 O O . PRO A 1 281 ? 4.033 -14.637 -12.323 1.00 90.88 281 PRO A O 1
ATOM 2181 N N . GLY A 1 282 ? 3.943 -13.156 -10.637 1.00 88.69 282 GLY A N 1
ATOM 2182 C CA . GLY A 1 282 ? 5.295 -13.362 -10.126 1.00 88.69 282 GLY A CA 1
ATOM 2183 C C . GLY A 1 282 ? 6.268 -12.396 -10.800 1.00 88.69 282 GLY A C 1
ATOM 2184 O O . GLY A 1 282 ? 6.099 -12.060 -11.972 1.00 88.69 282 GLY A O 1
ATOM 2185 N N . VAL A 1 283 ? 7.290 -11.947 -10.066 1.00 87.25 283 VAL A N 1
ATOM 2186 C CA . VAL A 1 283 ? 8.262 -10.953 -10.565 1.00 87.25 283 VAL A CA 1
ATOM 2187 C C . VAL A 1 283 ? 8.878 -11.315 -11.929 1.00 87.25 283 VAL A C 1
ATOM 2189 O O . VAL A 1 283 ? 8.918 -10.444 -12.797 1.00 87.25 283 VAL A O 1
ATOM 2192 N N . PRO A 1 284 ? 9.269 -12.577 -12.197 1.00 85.31 284 PRO A N 1
ATOM 2193 C CA . PRO A 1 284 ? 9.865 -12.972 -13.481 1.00 85.31 284 PRO A CA 1
ATOM 2194 C C . PRO A 1 284 ? 8.919 -12.839 -14.678 1.00 85.31 284 PRO A C 1
ATOM 2196 O O . PRO A 1 284 ? 9.370 -12.739 -15.817 1.00 85.31 284 PRO A O 1
ATOM 2199 N N . SER A 1 285 ? 7.611 -12.857 -14.417 1.00 89.75 285 SER A N 1
ATOM 2200 C CA . SER A 1 285 ? 6.560 -12.806 -15.434 1.00 89.75 285 SER A CA 1
ATOM 2201 C C . SER A 1 285 ? 5.878 -11.437 -15.510 1.00 89.75 285 SER A C 1
ATOM 2203 O O . SER A 1 285 ? 4.905 -11.288 -16.254 1.00 89.75 285 SER A O 1
ATOM 2205 N N . LEU A 1 286 ? 6.360 -10.437 -14.757 1.00 90.88 286 LEU A N 1
ATOM 2206 C CA . LEU A 1 286 ? 5.893 -9.058 -14.889 1.00 90.88 286 LEU A CA 1
ATOM 2207 C C . LEU A 1 286 ? 6.226 -8.538 -16.287 1.00 90.88 286 LEU A C 1
ATOM 2209 O O . LEU A 1 286 ? 7.362 -8.622 -16.758 1.00 90.88 286 LEU A O 1
ATOM 2213 N N . LYS A 1 287 ? 5.217 -7.993 -16.966 1.00 90.62 287 LYS A N 1
ATOM 2214 C CA . LYS A 1 287 ? 5.342 -7.533 -18.356 1.00 90.62 287 LYS A CA 1
ATOM 2215 C C . LYS A 1 287 ? 5.948 -6.137 -18.451 1.00 90.62 287 LYS A C 1
ATOM 2217 O O . LYS A 1 287 ? 6.520 -5.782 -19.481 1.00 90.62 287 LYS A O 1
ATOM 2222 N N . SER A 1 288 ? 5.799 -5.332 -17.405 1.00 90.94 288 SER A N 1
ATOM 2223 C CA . SER A 1 288 ? 6.261 -3.952 -17.342 1.00 90.94 288 SER A CA 1
ATOM 2224 C C . SER A 1 288 ? 7.481 -3.810 -16.440 1.00 90.94 288 SER A C 1
ATOM 2226 O O . SER A 1 288 ? 7.539 -4.317 -15.319 1.00 90.94 288 SER A O 1
ATOM 2228 N N . MET A 1 289 ? 8.458 -3.046 -16.929 1.00 89.94 289 MET A N 1
ATOM 2229 C CA . MET A 1 289 ? 9.638 -2.678 -16.147 1.00 89.94 289 MET A CA 1
ATOM 2230 C C . MET A 1 289 ? 9.240 -1.878 -14.905 1.00 89.94 289 MET A C 1
ATOM 2232 O O . MET A 1 289 ? 9.851 -2.000 -13.851 1.00 89.94 289 MET A O 1
ATOM 2236 N N . GLU A 1 290 ? 8.191 -1.067 -15.019 1.00 91.06 290 GLU A N 1
ATOM 2237 C CA . GLU A 1 290 ? 7.677 -0.253 -13.933 1.00 91.06 290 GLU A CA 1
ATOM 2238 C C . GLU A 1 290 ? 7.195 -1.104 -12.753 1.00 91.06 290 GLU A C 1
ATOM 2240 O O . GLU A 1 290 ? 7.464 -0.744 -11.608 1.00 91.06 290 GLU A O 1
ATOM 2245 N N . ALA A 1 291 ? 6.534 -2.236 -13.019 1.00 92.25 291 ALA A N 1
ATOM 2246 C CA . ALA A 1 291 ? 6.114 -3.163 -11.974 1.00 92.25 291 ALA A CA 1
ATOM 2247 C C . ALA A 1 291 ? 7.316 -3.857 -11.324 1.00 92.25 291 ALA A C 1
ATOM 2249 O O . ALA A 1 291 ? 7.385 -3.942 -10.103 1.00 92.25 291 ALA A O 1
ATOM 2250 N N . CYS A 1 292 ? 8.312 -4.272 -12.114 1.00 92.19 292 CYS A N 1
ATOM 2251 C CA . CYS A 1 292 ? 9.533 -4.859 -11.563 1.00 92.19 292 CYS A CA 1
ATOM 2252 C C . CYS A 1 292 ? 10.296 -3.870 -10.666 1.00 92.19 292 CYS A C 1
ATOM 2254 O O . CYS A 1 292 ? 10.723 -4.228 -9.573 1.00 92.19 292 CYS A O 1
ATOM 2256 N N . LEU A 1 293 ? 10.453 -2.616 -11.100 1.00 90.88 293 LEU A N 1
ATOM 2257 C CA . LEU A 1 293 ? 11.109 -1.576 -10.300 1.00 90.88 293 LEU A CA 1
ATOM 2258 C C . LEU A 1 293 ? 10.325 -1.248 -9.027 1.00 90.88 293 LEU A C 1
ATOM 2260 O O . LEU A 1 293 ? 10.935 -0.909 -8.015 1.00 90.88 293 LEU A O 1
ATOM 2264 N N . PHE A 1 294 ? 8.994 -1.337 -9.080 1.00 92.19 294 PHE A N 1
ATOM 2265 C CA . PHE A 1 294 ? 8.152 -1.224 -7.897 1.00 92.19 294 PHE A CA 1
ATOM 2266 C C . PHE A 1 294 ? 8.442 -2.360 -6.906 1.00 92.19 294 PHE A C 1
ATOM 2268 O O . PHE A 1 294 ? 8.743 -2.076 -5.751 1.00 92.19 294 PHE A O 1
ATOM 2275 N N . GLU A 1 295 ? 8.437 -3.617 -7.363 1.00 92.62 295 GLU A N 1
ATOM 2276 C CA . GLU A 1 295 ? 8.730 -4.796 -6.532 1.00 92.62 295 GLU A CA 1
ATOM 2277 C C . GLU A 1 295 ? 10.138 -4.756 -5.913 1.00 92.62 295 GLU A C 1
ATOM 2279 O O . GLU A 1 295 ? 10.314 -5.154 -4.760 1.00 92.62 295 GLU A O 1
ATOM 2284 N N . VAL A 1 296 ? 11.133 -4.250 -6.649 1.00 91.81 296 VAL A N 1
ATOM 2285 C CA . VAL A 1 296 ? 12.481 -4.006 -6.109 1.00 91.81 296 VAL A CA 1
ATOM 2286 C C . VAL A 1 296 ? 12.431 -2.938 -5.018 1.00 91.81 296 VAL A C 1
ATOM 2288 O O . VAL A 1 296 ? 12.945 -3.145 -3.924 1.00 91.81 296 VAL A O 1
ATOM 2291 N N . GLY A 1 297 ? 11.768 -1.811 -5.292 1.00 90.69 297 GLY A N 1
ATOM 2292 C CA . GLY A 1 297 ? 11.680 -0.682 -4.372 1.00 90.69 297 GLY A CA 1
ATOM 2293 C C . GLY A 1 297 ? 11.064 -1.040 -3.020 1.00 90.69 297 GLY A C 1
ATOM 2294 O O . GLY A 1 297 ? 11.626 -0.706 -1.986 1.00 90.69 297 GLY A O 1
ATOM 2295 N N . ILE A 1 298 ? 9.949 -1.770 -3.006 1.00 89.31 298 ILE A N 1
ATOM 2296 C CA . ILE A 1 298 ? 9.261 -2.152 -1.758 1.00 89.31 298 ILE A CA 1
ATOM 2297 C C . ILE A 1 298 ? 10.016 -3.181 -0.898 1.00 89.31 298 ILE A C 1
ATOM 2299 O O . ILE A 1 298 ? 9.565 -3.497 0.197 1.00 89.31 298 ILE A O 1
ATOM 2303 N N . ARG A 1 299 ? 11.121 -3.747 -1.395 1.00 89.88 299 ARG A N 1
ATOM 2304 C CA . ARG A 1 299 ? 11.965 -4.709 -0.662 1.00 89.88 299 ARG A CA 1
ATOM 2305 C C . ARG A 1 299 ? 13.257 -4.097 -0.132 1.00 89.88 299 ARG A C 1
ATOM 2307 O O . ARG A 1 299 ? 14.055 -4.814 0.463 1.00 89.88 299 ARG A O 1
ATOM 2314 N N . LYS A 1 300 ? 13.476 -2.802 -0.366 1.00 89.44 300 LYS A N 1
ATOM 2315 C CA . LYS A 1 300 ? 14.625 -2.087 0.191 1.00 89.44 300 LYS A CA 1
ATOM 2316 C C . LYS A 1 300 ? 14.478 -1.963 1.704 1.00 89.44 300 LYS A C 1
ATOM 2318 O O . LYS A 1 300 ? 13.371 -1.789 2.209 1.00 89.44 300 LYS A O 1
ATOM 2323 N N . GLU A 1 301 ? 15.603 -1.987 2.410 1.00 86.56 301 GLU A N 1
ATOM 2324 C CA . GLU A 1 301 ? 15.648 -1.848 3.873 1.00 86.56 301 GLU A CA 1
ATOM 2325 C C . GLU A 1 301 ? 15.169 -0.460 4.318 1.00 86.56 301 GLU A C 1
ATOM 2327 O O . GLU A 1 301 ? 14.528 -0.282 5.354 1.00 86.56 301 GLU A O 1
ATOM 2332 N N . ARG A 1 302 ? 15.477 0.566 3.518 1.00 84.69 302 ARG A N 1
ATOM 2333 C CA . ARG A 1 302 ? 15.034 1.937 3.782 1.00 84.69 302 ARG A CA 1
ATOM 2334 C C . ARG A 1 302 ? 13.660 2.185 3.167 1.00 84.69 302 ARG A C 1
ATOM 2336 O O . ARG A 1 302 ? 13.436 1.754 2.034 1.00 84.69 302 ARG A O 1
ATOM 2343 N N . PRO A 1 303 ? 12.782 2.968 3.831 1.00 80.94 303 PRO A N 1
ATOM 2344 C CA . PRO A 1 303 ? 11.496 3.359 3.269 1.00 80.94 303 PRO A CA 1
ATOM 2345 C C . PRO A 1 303 ? 11.649 3.897 1.847 1.00 80.94 303 PRO A C 1
ATOM 2347 O O . PRO A 1 303 ? 12.269 4.937 1.608 1.00 80.94 303 PRO A O 1
ATOM 2350 N N . TRP A 1 304 ? 11.096 3.164 0.885 1.00 80.56 304 TRP A N 1
ATOM 2351 C CA . TRP A 1 304 ? 11.271 3.504 -0.513 1.00 80.56 304 TRP A CA 1
ATOM 2352 C C . TRP A 1 304 ? 10.410 4.702 -0.897 1.00 80.56 304 TRP A C 1
ATOM 2354 O O . TRP A 1 304 ? 9.176 4.664 -0.892 1.00 80.56 304 TRP A O 1
ATOM 2364 N N . VAL A 1 305 ? 11.076 5.785 -1.290 1.00 81.00 305 VAL A N 1
ATOM 2365 C CA . VAL A 1 305 ? 10.413 6.936 -1.896 1.00 81.00 305 VAL A CA 1
ATOM 2366 C C . VAL A 1 305 ? 10.264 6.659 -3.383 1.00 81.00 305 VAL A C 1
ATOM 2368 O O . VAL A 1 305 ? 11.180 6.862 -4.180 1.00 81.00 305 VAL A O 1
ATOM 2371 N N . MET A 1 306 ? 9.078 6.186 -3.762 1.00 78.19 306 MET A N 1
ATOM 2372 C CA . MET A 1 306 ? 8.743 5.980 -5.165 1.00 78.19 306 MET A CA 1
ATOM 2373 C C . MET A 1 306 ? 8.995 7.274 -5.964 1.00 78.19 306 MET A C 1
ATOM 2375 O O . MET A 1 306 ? 8.407 8.311 -5.624 1.00 78.19 306 MET A O 1
ATOM 2379 N N . PRO A 1 307 ? 9.809 7.227 -7.039 1.00 76.19 307 PRO A N 1
ATOM 2380 C CA . PRO A 1 307 ? 10.087 8.392 -7.868 1.00 76.19 307 PRO A CA 1
ATOM 2381 C C . PRO A 1 307 ? 8.798 9.063 -8.341 1.00 76.19 307 PRO A C 1
ATOM 2383 O O . PRO A 1 307 ? 7.800 8.387 -8.603 1.00 76.19 307 PRO A O 1
ATOM 2386 N N . ARG A 1 308 ? 8.828 10.391 -8.531 1.00 71.31 308 ARG A N 1
ATOM 2387 C CA . ARG A 1 308 ? 7.666 11.150 -9.041 1.00 71.31 308 ARG A CA 1
ATOM 2388 C C . ARG A 1 308 ? 7.076 10.537 -10.314 1.00 71.31 308 ARG A C 1
ATOM 2390 O O . ARG A 1 308 ? 5.872 10.613 -10.507 1.00 71.31 308 ARG A O 1
ATOM 2397 N N . THR A 1 309 ? 7.909 9.917 -11.156 1.00 68.69 309 THR A N 1
ATOM 2398 C CA . THR A 1 309 ? 7.460 9.079 -12.277 1.00 68.69 309 THR A CA 1
ATOM 2399 C C . THR A 1 309 ? 8.340 7.831 -12.372 1.00 68.69 309 THR A C 1
ATOM 2401 O O . THR A 1 309 ? 9.561 7.956 -12.496 1.00 68.69 309 THR A O 1
ATOM 2404 N N . ILE A 1 310 ? 7.753 6.626 -12.359 1.00 74.19 310 ILE A N 1
ATOM 2405 C CA . ILE A 1 310 ? 8.525 5.387 -12.611 1.00 74.19 310 ILE A CA 1
ATOM 2406 C C . ILE A 1 310 ? 9.084 5.403 -14.038 1.00 74.19 310 ILE A C 1
ATOM 2408 O O . ILE A 1 310 ? 10.219 4.992 -14.270 1.00 74.19 310 ILE A O 1
ATOM 2412 N N . ALA A 1 311 ? 8.334 5.992 -14.975 1.00 73.75 311 ALA A N 1
ATOM 2413 C CA . ALA A 1 311 ? 8.781 6.235 -16.341 1.00 73.75 311 ALA A CA 1
ATOM 2414 C C . ALA A 1 311 ? 10.123 6.993 -16.406 1.00 73.75 311 ALA A C 1
ATOM 2416 O O . ALA A 1 311 ? 10.928 6.731 -17.296 1.00 73.75 311 ALA A O 1
ATOM 2417 N N . GLY A 1 312 ? 10.396 7.900 -15.459 1.00 77.94 312 GLY A N 1
ATOM 2418 C CA . GLY A 1 312 ? 11.686 8.583 -15.347 1.00 77.94 312 GLY A CA 1
ATOM 2419 C C . GLY A 1 312 ? 12.839 7.622 -15.060 1.00 77.94 312 GLY A C 1
ATOM 2420 O O . GLY A 1 312 ? 13.820 7.637 -15.799 1.00 77.94 312 GLY A O 1
ATOM 2421 N N . LYS A 1 313 ? 12.689 6.742 -14.056 1.00 79.94 313 LYS A N 1
ATOM 2422 C CA . LYS A 1 313 ? 13.697 5.714 -13.729 1.00 79.94 313 LYS A CA 1
ATOM 2423 C C . LYS A 1 313 ? 13.876 4.744 -14.902 1.00 79.94 313 LYS A C 1
ATOM 2425 O O . LYS A 1 313 ? 15.000 4.471 -15.299 1.00 79.94 313 LYS A O 1
ATOM 2430 N N . ARG A 1 314 ? 12.779 4.326 -15.549 1.00 83.62 314 ARG A N 1
ATOM 2431 C CA . ARG A 1 314 ? 12.826 3.480 -16.755 1.00 83.62 314 ARG A CA 1
ATOM 2432 C C . ARG A 1 314 ? 13.598 4.114 -17.915 1.00 83.62 314 ARG A C 1
ATOM 2434 O O . ARG A 1 314 ? 14.318 3.400 -18.602 1.00 83.62 314 ARG A O 1
ATOM 2441 N N . ARG A 1 315 ? 13.446 5.421 -18.164 1.00 84.56 315 ARG A N 1
ATOM 2442 C CA . ARG A 1 315 ? 14.182 6.103 -19.246 1.00 84.56 315 ARG A CA 1
ATOM 2443 C C . ARG A 1 315 ? 15.695 6.056 -19.040 1.00 84.56 315 ARG A C 1
ATOM 2445 O O . ARG A 1 315 ? 16.407 5.934 -20.031 1.00 84.56 315 ARG A O 1
ATOM 2452 N N . GLY A 1 316 ? 16.165 6.122 -17.794 1.00 84.81 316 GLY A N 1
ATOM 2453 C CA . GLY A 1 316 ? 17.591 5.991 -17.489 1.00 84.81 316 GLY A CA 1
ATOM 2454 C C . GLY A 1 316 ? 18.152 4.603 -17.823 1.00 84.81 316 GLY A C 1
ATOM 2455 O O . GLY A 1 316 ? 19.237 4.499 -18.375 1.00 84.81 316 GLY A O 1
ATOM 2456 N N . LEU A 1 317 ? 17.341 3.545 -17.685 1.00 88.12 317 LEU A N 1
ATOM 2457 C CA . LEU A 1 317 ? 17.729 2.153 -17.982 1.00 88.12 317 LEU A CA 1
ATOM 2458 C C . LEU A 1 317 ? 17.976 1.850 -19.479 1.00 88.12 317 LEU A C 1
ATOM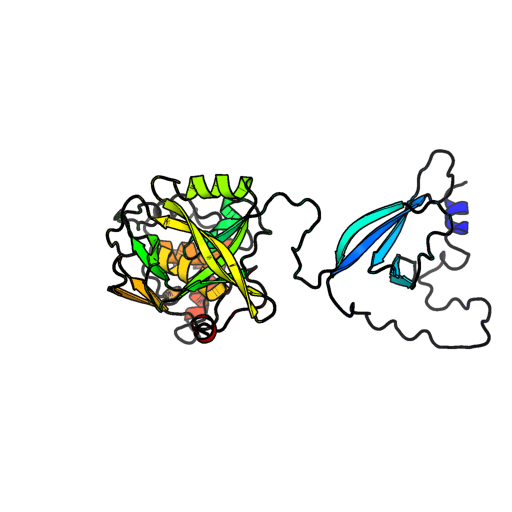 2460 O O . LEU A 1 317 ? 18.103 0.688 -19.867 1.00 88.12 317 LEU A O 1
ATOM 2464 N N . GLY A 1 318 ? 18.008 2.865 -20.350 1.00 84.62 318 GLY A N 1
ATOM 2465 C CA . GLY A 1 318 ? 18.504 2.739 -21.725 1.00 84.62 318 GLY A CA 1
ATOM 2466 C C . GLY A 1 318 ? 17.670 1.845 -22.648 1.00 84.62 318 GLY A C 1
ATOM 2467 O O . GLY A 1 318 ? 18.182 1.349 -23.646 1.00 84.62 318 GLY A O 1
ATOM 2468 N N . GLY A 1 319 ? 16.393 1.609 -22.325 1.00 84.94 319 GLY A N 1
ATOM 2469 C CA . GLY A 1 319 ? 15.506 0.750 -23.119 1.00 84.94 319 GLY A CA 1
ATOM 2470 C C . GLY A 1 319 ? 15.721 -0.754 -22.921 1.00 84.94 319 GLY A C 1
ATOM 2471 O O . GLY A 1 319 ? 15.074 -1.546 -23.607 1.00 84.94 319 GLY A O 1
ATOM 2472 N N . LEU A 1 320 ? 16.578 -1.160 -21.978 1.00 87.69 320 LEU A N 1
ATOM 2473 C CA . LEU A 1 320 ? 16.726 -2.563 -21.604 1.00 87.69 320 LEU A CA 1
ATOM 2474 C C . LEU A 1 320 ? 15.400 -3.113 -21.056 1.00 87.69 320 LEU A C 1
ATOM 2476 O O . LEU A 1 320 ? 14.700 -2.462 -20.276 1.00 87.69 320 LEU A O 1
ATOM 2480 N N . ASN A 1 321 ? 15.056 -4.335 -21.465 1.00 90.00 321 ASN A N 1
ATOM 2481 C CA . ASN A 1 321 ? 14.002 -5.112 -20.818 1.00 90.00 321 ASN A CA 1
ATOM 2482 C C . ASN A 1 321 ? 14.554 -5.809 -19.561 1.00 90.00 321 ASN A C 1
ATOM 2484 O O . ASN A 1 321 ? 15.752 -5.751 -19.286 1.00 90.00 321 ASN A O 1
ATOM 2488 N N . LEU A 1 322 ? 13.686 -6.478 -18.796 1.00 88.94 322 LEU A N 1
ATOM 2489 C CA . LEU A 1 322 ? 14.076 -7.124 -17.537 1.00 88.94 322 LEU A CA 1
ATOM 2490 C C . LEU A 1 322 ? 15.238 -8.107 -17.726 1.00 88.94 322 LEU A C 1
ATOM 2492 O O . LEU A 1 322 ? 16.220 -8.035 -16.996 1.00 88.94 322 LEU A O 1
ATOM 2496 N N . ALA A 1 323 ? 15.169 -8.956 -18.754 1.00 90.19 323 ALA A N 1
ATOM 2497 C CA . ALA A 1 323 ? 16.231 -9.909 -19.067 1.00 90.19 323 ALA A CA 1
ATOM 2498 C C . ALA A 1 323 ? 17.573 -9.216 -19.357 1.00 90.19 323 ALA A C 1
ATOM 2500 O O . ALA A 1 323 ? 18.607 -9.641 -18.850 1.00 90.19 323 ALA A O 1
ATOM 2501 N N . GLY A 1 324 ? 17.556 -8.124 -20.127 1.00 92.44 324 GLY A N 1
ATOM 2502 C CA . GLY A 1 324 ? 18.746 -7.334 -20.432 1.00 92.44 324 GLY A CA 1
ATOM 2503 C C . GLY A 1 324 ? 19.364 -6.688 -19.192 1.00 92.44 324 GLY A C 1
ATOM 2504 O O . GLY A 1 324 ? 20.581 -6.720 -19.039 1.00 92.44 324 GLY A O 1
ATOM 2505 N N . ILE A 1 325 ? 18.541 -6.157 -18.281 1.00 91.62 325 ILE A N 1
ATOM 2506 C CA . ILE A 1 325 ? 19.025 -5.591 -17.012 1.00 91.62 325 ILE A CA 1
ATOM 2507 C C . ILE A 1 325 ? 19.625 -6.683 -16.132 1.00 91.62 325 ILE A C 1
ATOM 2509 O O . ILE A 1 325 ? 20.741 -6.526 -15.652 1.00 91.62 325 ILE A O 1
ATOM 2513 N N . VAL A 1 326 ? 18.918 -7.799 -15.943 1.00 91.62 326 VAL A N 1
ATOM 2514 C CA . VAL A 1 326 ? 19.398 -8.922 -15.123 1.00 91.62 326 VAL A CA 1
ATOM 2515 C C . VAL A 1 326 ? 20.729 -9.448 -15.657 1.00 91.62 326 VAL A C 1
ATOM 2517 O O . VAL A 1 326 ? 21.654 -9.674 -14.881 1.00 91.62 326 VAL A O 1
ATOM 2520 N N . GLN A 1 327 ? 20.860 -9.589 -16.979 1.00 93.69 327 GLN A N 1
ATOM 2521 C CA . GLN A 1 327 ? 22.114 -9.998 -17.605 1.00 93.69 327 GLN A CA 1
ATOM 2522 C C . GLN A 1 327 ? 23.233 -8.978 -17.358 1.00 93.69 327 GLN A C 1
ATOM 2524 O O . GLN A 1 327 ? 24.328 -9.363 -16.956 1.00 93.69 327 GLN A O 1
ATOM 2529 N N . ALA A 1 328 ? 22.953 -7.684 -17.531 1.00 93.75 328 ALA A N 1
ATOM 2530 C CA . ALA A 1 328 ? 23.924 -6.622 -17.286 1.00 93.75 328 ALA A CA 1
ATOM 2531 C C . ALA A 1 328 ? 24.402 -6.604 -15.821 1.00 93.75 328 ALA A C 1
ATOM 2533 O O . ALA A 1 328 ? 25.599 -6.485 -15.563 1.00 93.75 328 ALA A O 1
ATOM 2534 N N . VAL A 1 329 ? 23.491 -6.809 -14.862 1.00 94.50 329 VAL A N 1
ATOM 2535 C CA . VAL A 1 329 ? 23.819 -6.939 -13.434 1.00 94.50 329 VAL A CA 1
ATOM 2536 C C . VAL A 1 329 ? 24.696 -8.175 -13.179 1.00 94.50 329 VAL A C 1
ATOM 2538 O O . VAL A 1 329 ? 25.722 -8.057 -12.512 1.00 94.50 329 VAL A O 1
ATOM 2541 N N . ARG A 1 330 ? 24.364 -9.343 -13.753 1.00 94.19 330 ARG A N 1
ATOM 2542 C CA . ARG A 1 330 ? 25.161 -10.586 -13.620 1.00 94.19 330 ARG A CA 1
ATOM 2543 C C . ARG A 1 330 ? 26.579 -10.457 -14.184 1.00 94.19 330 ARG A C 1
ATOM 2545 O O . ARG A 1 330 ? 27.503 -11.078 -13.672 1.00 94.19 330 ARG A O 1
ATOM 2552 N N . GLU A 1 331 ? 26.755 -9.648 -15.222 1.00 96.38 331 GLU A N 1
ATOM 2553 C CA . GLU A 1 331 ? 28.054 -9.376 -15.847 1.00 96.38 331 GLU A CA 1
ATOM 2554 C C . GLU A 1 331 ? 28.869 -8.290 -15.122 1.00 96.38 331 GLU A C 1
ATOM 2556 O O . GLU A 1 331 ? 29.939 -7.911 -15.599 1.00 96.38 331 GLU A O 1
ATOM 2561 N N . GLY A 1 332 ? 28.376 -7.761 -13.995 1.00 95.56 332 GLY A N 1
ATOM 2562 C CA . GLY A 1 332 ? 29.038 -6.682 -13.258 1.00 95.56 332 GLY A CA 1
ATOM 2563 C C . GLY A 1 332 ? 28.984 -5.330 -13.977 1.00 95.56 332 GLY A C 1
ATOM 2564 O O . GLY A 1 332 ? 29.859 -4.489 -13.781 1.00 95.56 332 GLY A O 1
ATOM 2565 N N . ARG A 1 333 ? 27.978 -5.118 -14.836 1.00 96.50 333 ARG A N 1
ATOM 2566 C CA . ARG A 1 333 ? 27.757 -3.887 -15.613 1.00 96.50 333 ARG A CA 1
ATOM 2567 C C . ARG A 1 333 ? 26.337 -3.337 -15.406 1.00 96.50 333 ARG A C 1
ATOM 2569 O O . ARG A 1 333 ? 25.613 -3.170 -16.390 1.00 96.50 333 ARG A O 1
ATOM 2576 N N . PRO A 1 334 ? 25.893 -3.093 -14.158 1.00 95.12 334 PRO A N 1
ATOM 2577 C CA . PRO A 1 334 ? 24.535 -2.624 -13.908 1.00 95.12 334 PRO A CA 1
ATOM 2578 C C . PRO A 1 334 ? 24.290 -1.249 -14.558 1.00 95.12 334 PRO A C 1
ATOM 2580 O O . PRO A 1 334 ? 25.220 -0.442 -14.657 1.00 95.12 334 PRO A O 1
ATOM 2583 N N . PRO A 1 335 ? 23.050 -0.948 -14.991 1.00 93.50 335 PRO A N 1
ATOM 2584 C CA . PRO A 1 335 ? 22.661 0.413 -15.351 1.00 93.50 335 PRO A CA 1
ATOM 2585 C C . PRO A 1 335 ? 22.951 1.397 -14.211 1.00 93.50 335 PRO A C 1
ATOM 2587 O O . PRO A 1 335 ? 22.773 1.054 -13.044 1.00 93.50 335 PRO A O 1
ATOM 2590 N N . ALA A 1 336 ? 23.348 2.627 -14.543 1.00 92.19 336 ALA A N 1
ATOM 2591 C CA . ALA A 1 336 ? 23.756 3.634 -13.556 1.00 92.19 336 ALA A CA 1
ATOM 2592 C C . ALA A 1 336 ? 22.629 4.040 -12.584 1.00 92.19 336 ALA A C 1
ATOM 2594 O O . ALA A 1 336 ? 22.888 4.587 -11.517 1.00 92.19 336 ALA A O 1
ATOM 2595 N N . GLU A 1 337 ? 21.374 3.788 -12.954 1.00 90.81 337 GLU A N 1
ATOM 2596 C CA . GLU A 1 337 ? 20.180 4.080 -12.163 1.00 90.81 337 GLU A CA 1
ATOM 2597 C C . GLU A 1 337 ? 19.872 3.037 -11.086 1.00 90.81 337 GLU A C 1
ATOM 2599 O O . GLU A 1 337 ? 18.948 3.254 -10.293 1.00 90.81 337 GLU A O 1
ATOM 2604 N N . LEU A 1 338 ? 20.570 1.899 -11.094 1.00 91.50 338 LEU A N 1
ATOM 2605 C CA . LEU A 1 338 ? 20.430 0.855 -10.086 1.00 91.50 338 LEU A CA 1
ATOM 2606 C C . LEU A 1 338 ? 21.617 0.925 -9.131 1.00 91.50 338 LEU A C 1
ATOM 2608 O O . LEU A 1 338 ? 22.768 0.804 -9.546 1.00 91.50 338 LEU A O 1
ATOM 2612 N N . ASP A 1 339 ? 21.325 1.112 -7.847 1.00 93.06 339 ASP A N 1
ATOM 2613 C CA . ASP A 1 339 ? 22.332 0.966 -6.801 1.00 93.06 339 ASP A CA 1
ATOM 2614 C C . ASP A 1 339 ? 22.611 -0.520 -6.497 1.00 93.06 339 ASP A C 1
ATOM 2616 O O . ASP A 1 339 ? 22.009 -1.433 -7.072 1.00 93.06 339 ASP A O 1
ATOM 2620 N N . GLU A 1 340 ? 23.580 -0.779 -5.618 1.00 94.88 340 GLU A N 1
ATOM 2621 C CA . GLU A 1 340 ? 23.983 -2.140 -5.247 1.00 94.88 340 GLU A CA 1
ATOM 2622 C C . GLU A 1 340 ? 22.829 -2.936 -4.613 1.00 94.88 340 GLU A C 1
ATOM 2624 O O . GLU A 1 340 ? 22.661 -4.124 -4.895 1.00 94.88 340 GLU A O 1
ATOM 2629 N N . GLU A 1 341 ? 21.989 -2.273 -3.814 1.00 94.81 341 GLU A N 1
ATOM 2630 C CA . GLU A 1 341 ? 20.821 -2.882 -3.174 1.00 94.81 341 GLU A CA 1
ATOM 2631 C C . GLU A 1 341 ? 19.747 -3.252 -4.208 1.00 94.81 341 GLU A C 1
ATOM 2633 O O . GLU A 1 341 ? 19.249 -4.379 -4.195 1.00 94.81 341 GLU A O 1
ATOM 2638 N N . ASP A 1 342 ? 19.450 -2.352 -5.154 1.00 93.50 342 ASP A N 1
ATOM 2639 C CA . ASP A 1 342 ? 18.550 -2.613 -6.280 1.00 93.50 342 ASP A CA 1
ATOM 2640 C C . ASP A 1 342 ? 19.026 -3.843 -7.072 1.00 93.50 342 ASP A C 1
ATOM 2642 O O . ASP A 1 342 ? 18.227 -4.719 -7.408 1.00 93.50 342 ASP A O 1
ATOM 2646 N N . CYS A 1 343 ? 20.332 -3.927 -7.354 1.00 94.56 343 CYS A N 1
ATOM 2647 C CA . CYS A 1 343 ? 20.935 -5.047 -8.075 1.00 94.56 343 CYS A CA 1
ATOM 2648 C C . CYS A 1 343 ? 20.789 -6.368 -7.313 1.00 94.56 343 CYS A C 1
ATOM 2650 O O . CYS A 1 343 ? 20.393 -7.374 -7.906 1.00 94.56 343 CYS A O 1
ATOM 2652 N N . ARG A 1 344 ? 21.074 -6.369 -6.005 1.00 95.81 344 ARG A N 1
ATOM 2653 C CA . ARG A 1 344 ? 20.934 -7.548 -5.141 1.00 95.81 344 ARG A CA 1
ATOM 2654 C C . ARG A 1 344 ? 19.493 -8.062 -5.134 1.00 95.81 344 ARG A C 1
ATOM 2656 O O . ARG A 1 344 ? 19.266 -9.223 -5.468 1.00 95.81 344 ARG A O 1
ATOM 2663 N N . ILE A 1 345 ? 18.528 -7.192 -4.831 1.00 93.50 345 ILE A N 1
ATOM 2664 C CA . ILE A 1 345 ? 17.101 -7.548 -4.777 1.00 93.50 345 ILE A CA 1
ATOM 2665 C C . ILE A 1 345 ? 16.621 -8.058 -6.140 1.00 93.50 345 ILE A C 1
ATOM 2667 O O . ILE A 1 345 ? 15.893 -9.046 -6.220 1.00 93.50 345 ILE A O 1
ATOM 2671 N N . LEU A 1 346 ? 17.049 -7.425 -7.236 1.00 92.62 346 LEU A N 1
ATOM 2672 C CA . LEU A 1 346 ? 16.680 -7.857 -8.582 1.00 92.62 346 LEU A CA 1
ATOM 2673 C C . LEU A 1 346 ? 17.168 -9.282 -8.891 1.00 92.62 346 LEU A C 1
ATOM 2675 O O . LEU A 1 346 ? 16.429 -10.079 -9.475 1.00 92.62 346 LEU A O 1
ATOM 2679 N N . LEU A 1 347 ? 18.401 -9.621 -8.503 1.00 93.06 347 LEU A N 1
ATOM 2680 C CA . LEU A 1 347 ? 18.944 -10.971 -8.671 1.00 93.06 347 LEU A CA 1
ATOM 2681 C C . LEU A 1 347 ? 18.214 -11.996 -7.793 1.00 93.06 347 LEU A C 1
ATOM 2683 O O . LEU A 1 347 ? 17.913 -13.091 -8.266 1.00 93.06 347 LEU A O 1
ATOM 2687 N N . GLU A 1 348 ? 17.881 -11.649 -6.549 1.00 91.38 348 GLU A N 1
ATOM 2688 C CA . GLU A 1 348 ? 17.091 -12.504 -5.652 1.00 91.38 348 GLU A CA 1
ATOM 2689 C C . GLU A 1 348 ? 15.720 -12.816 -6.274 1.00 91.38 348 GLU A C 1
ATOM 2691 O O . GLU A 1 348 ? 15.386 -13.977 -6.511 1.00 91.38 348 GLU A O 1
ATOM 2696 N N . LEU A 1 349 ? 14.976 -11.783 -6.679 1.00 88.56 349 LEU A N 1
ATOM 2697 C CA . LEU A 1 349 ? 13.643 -11.921 -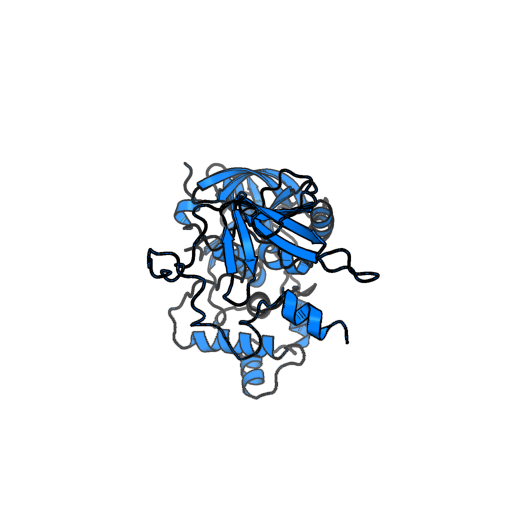7.275 1.00 88.56 349 LEU A CA 1
ATOM 2698 C C . LEU A 1 349 ? 13.616 -12.745 -8.569 1.00 88.56 349 LEU A C 1
ATOM 2700 O O . LEU A 1 349 ? 12.589 -13.336 -8.910 1.00 88.56 349 LEU A O 1
ATOM 2704 N N . THR A 1 350 ? 14.722 -12.765 -9.312 1.00 87.50 350 THR A N 1
ATOM 2705 C CA . THR A 1 350 ? 14.817 -13.473 -10.597 1.00 87.50 350 THR A CA 1
ATOM 2706 C C . THR A 1 350 ? 15.447 -14.856 -10.486 1.00 87.50 350 THR A C 1
ATOM 2708 O O . THR A 1 350 ? 15.210 -15.682 -11.361 1.00 87.50 350 THR A O 1
ATOM 2711 N N . SER A 1 351 ? 16.191 -15.144 -9.416 1.00 84.50 351 SER A N 1
ATOM 2712 C CA . SER A 1 351 ? 16.754 -16.473 -9.140 1.00 84.50 351 SER A CA 1
ATOM 2713 C C . SER A 1 351 ? 15.765 -17.401 -8.431 1.00 84.50 351 SER A C 1
ATOM 2715 O O . SER A 1 351 ? 15.697 -18.583 -8.761 1.00 84.50 351 SER A O 1
ATOM 2717 N N . GLU A 1 352 ? 14.920 -16.880 -7.532 1.00 68.62 352 GLU A N 1
ATOM 2718 C CA . GLU A 1 352 ? 13.867 -17.676 -6.872 1.00 68.62 352 GLU A CA 1
ATOM 2719 C C . GLU A 1 352 ? 12.825 -18.242 -7.860 1.00 68.62 352 GLU A C 1
ATOM 2721 O O . GLU A 1 352 ? 12.148 -19.233 -7.575 1.00 68.62 352 GLU A O 1
ATOM 2726 N N . ALA A 1 353 ? 12.736 -17.638 -9.045 1.00 62.78 353 ALA A N 1
ATOM 2727 C CA . ALA A 1 353 ? 11.906 -18.053 -10.170 1.00 62.78 353 ALA A CA 1
ATOM 2728 C C . ALA A 1 353 ? 12.204 -19.462 -10.685 1.00 62.78 353 ALA A C 1
ATOM 2730 O O . ALA A 1 353 ? 11.313 -20.146 -11.185 1.00 62.78 353 ALA A O 1
ATOM 2731 N N . GLU A 1 354 ? 13.471 -19.871 -10.617 1.00 63.69 354 GLU A N 1
ATOM 2732 C CA . GLU A 1 354 ? 13.963 -21.062 -11.308 1.00 63.69 354 GLU A CA 1
ATOM 2733 C C . GLU A 1 354 ? 13.638 -22.358 -10.536 1.00 63.69 354 GLU A C 1
ATOM 2735 O O . GLU A 1 354 ? 13.861 -23.448 -11.061 1.00 63.69 354 GLU A O 1
ATOM 2740 N N . GLY A 1 355 ? 13.059 -22.269 -9.324 1.00 57.66 355 GLY A N 1
ATOM 2741 C CA . GLY A 1 355 ? 12.835 -23.436 -8.457 1.00 57.66 355 GLY A CA 1
ATOM 2742 C C . GLY A 1 355 ? 11.575 -23.466 -7.578 1.00 57.66 355 GLY A C 1
ATOM 2743 O O . GLY A 1 355 ? 11.450 -24.404 -6.792 1.00 57.66 355 GLY A O 1
ATOM 2744 N N . ARG A 1 356 ? 10.645 -22.500 -7.662 1.00 55.16 356 ARG A N 1
ATOM 2745 C CA . ARG A 1 356 ? 9.418 -22.471 -6.828 1.00 55.16 356 ARG A CA 1
ATOM 2746 C C . ARG A 1 356 ? 8.120 -22.607 -7.631 1.00 55.16 356 ARG A C 1
ATOM 2748 O O . ARG A 1 356 ? 8.068 -22.307 -8.822 1.00 55.16 356 ARG A O 1
ATOM 2755 N N . ASP A 1 357 ? 7.063 -23.045 -6.938 1.00 54.84 357 ASP A N 1
ATOM 2756 C CA . ASP A 1 357 ? 5.681 -23.047 -7.430 1.00 54.84 357 ASP A CA 1
ATOM 2757 C C . ASP A 1 357 ? 5.273 -21.669 -7.975 1.00 54.84 357 ASP A C 1
ATOM 2759 O O . ASP A 1 357 ? 5.687 -20.629 -7.465 1.00 54.84 357 ASP A O 1
ATOM 2763 N N . LYS A 1 358 ? 4.427 -21.669 -9.013 1.00 55.25 358 LYS A N 1
ATOM 2764 C CA . LYS A 1 358 ? 4.127 -20.520 -9.893 1.00 55.25 358 LYS A CA 1
ATOM 2765 C C . LYS A 1 358 ? 3.529 -19.270 -9.215 1.00 55.25 358 LYS A C 1
ATOM 2767 O O . LYS A 1 358 ? 3.333 -18.272 -9.903 1.00 55.25 358 LYS A O 1
ATOM 2772 N N . HIS A 1 359 ? 3.246 -19.295 -7.911 1.00 55.50 359 HIS A N 1
ATOM 2773 C CA . HIS A 1 359 ? 2.566 -18.212 -7.191 1.00 55.50 359 HIS A CA 1
ATOM 2774 C C . HIS A 1 359 ? 3.065 -18.062 -5.740 1.00 55.50 359 HIS A C 1
ATOM 2776 O O . HIS A 1 359 ? 2.325 -18.386 -4.811 1.00 55.50 359 HIS A O 1
ATOM 2782 N N . PRO A 1 360 ? 4.304 -17.596 -5.494 1.00 59.78 360 PRO A N 1
ATOM 2783 C CA . PRO A 1 360 ? 4.708 -17.245 -4.135 1.00 59.78 360 PRO A CA 1
ATOM 2784 C C . PRO A 1 360 ? 3.813 -16.116 -3.603 1.00 59.78 360 PRO A C 1
ATOM 2786 O O . PRO A 1 360 ? 3.516 -15.165 -4.334 1.00 59.78 360 PRO A O 1
ATOM 2789 N N . GLU A 1 361 ? 3.386 -16.211 -2.336 1.00 63.19 361 GLU A N 1
ATOM 2790 C CA . GLU A 1 361 ? 2.758 -15.074 -1.656 1.00 63.19 361 GLU A CA 1
ATOM 2791 C C . GLU A 1 361 ? 3.658 -13.844 -1.804 1.00 63.19 361 GLU A C 1
ATOM 2793 O O . GLU A 1 361 ? 4.876 -13.960 -1.616 1.00 63.19 361 GLU A O 1
ATOM 2798 N N . PRO A 1 362 ? 3.098 -12.661 -2.120 1.00 62.44 362 PRO A N 1
ATOM 2799 C CA . PRO A 1 362 ? 3.890 -11.447 -2.104 1.00 62.44 362 PRO A CA 1
ATOM 2800 C C . PRO A 1 362 ? 4.509 -11.295 -0.714 1.00 62.44 362 PRO A C 1
ATOM 2802 O O . PRO A 1 362 ? 3.810 -11.394 0.303 1.00 62.44 362 PRO A O 1
ATOM 2805 N N . THR A 1 363 ? 5.823 -11.077 -0.679 1.00 60.88 363 THR A N 1
ATOM 2806 C CA . THR A 1 363 ? 6.574 -10.875 0.559 1.00 60.88 363 THR A CA 1
ATOM 2807 C C . THR A 1 363 ? 5.888 -9.767 1.368 1.00 60.88 363 THR A C 1
ATOM 2809 O O . THR A 1 363 ? 5.681 -8.680 0.821 1.00 60.88 363 THR A O 1
ATOM 2812 N N . PRO A 1 364 ? 5.477 -10.015 2.627 1.00 60.47 364 PRO A N 1
ATOM 2813 C CA . PRO A 1 364 ? 4.971 -8.942 3.472 1.00 60.47 364 PRO A CA 1
ATOM 2814 C C . PRO A 1 364 ? 6.018 -7.834 3.541 1.00 60.47 364 PRO A C 1
ATOM 2816 O O . PRO A 1 364 ? 7.197 -8.118 3.736 1.00 60.47 364 PRO A O 1
ATOM 2819 N N . HIS A 1 365 ? 5.596 -6.580 3.392 1.00 60.88 365 HIS A N 1
ATOM 2820 C CA . HIS A 1 365 ? 6.492 -5.456 3.646 1.00 60.88 365 HIS A CA 1
ATOM 2821 C C . HIS A 1 365 ? 6.869 -5.444 5.134 1.00 60.88 365 HIS A C 1
ATOM 2823 O O . HIS A 1 365 ? 6.009 -5.670 5.994 1.00 60.88 365 HIS A O 1
ATOM 2829 N N . GLU A 1 366 ? 8.131 -5.142 5.451 1.00 53.28 366 GLU A N 1
ATOM 2830 C CA . GLU A 1 366 ? 8.573 -4.952 6.834 1.00 53.28 366 GLU A CA 1
ATOM 2831 C C . GLU A 1 366 ? 7.673 -3.911 7.516 1.00 53.28 366 GLU A C 1
ATOM 2833 O O . GLU A 1 366 ? 7.427 -2.832 6.971 1.00 53.28 366 GLU A O 1
ATOM 2838 N N . GLY A 1 367 ? 7.097 -4.256 8.668 1.00 53.97 367 GLY A N 1
ATOM 2839 C CA . GLY A 1 367 ? 6.155 -3.422 9.424 1.00 53.97 367 GLY A CA 1
ATOM 2840 C C . GLY A 1 367 ? 4.667 -3.617 9.096 1.00 53.97 367 GLY A C 1
ATOM 2841 O O . GLY A 1 367 ? 3.836 -2.860 9.597 1.00 53.97 367 GLY A O 1
ATOM 2842 N N . ALA A 1 368 ? 4.301 -4.630 8.304 1.00 56.62 368 ALA A N 1
ATOM 2843 C CA . ALA A 1 368 ? 3.005 -5.272 8.506 1.00 56.62 368 ALA A CA 1
ATOM 2844 C C . ALA A 1 368 ? 3.002 -5.877 9.920 1.00 56.62 368 ALA A C 1
ATOM 2846 O O . ALA A 1 368 ? 3.909 -6.636 10.267 1.00 56.62 368 ALA A O 1
ATOM 2847 N N . GLY A 1 369 ? 2.034 -5.500 10.760 1.00 58.00 369 GLY A N 1
ATOM 2848 C CA . GLY A 1 369 ? 1.917 -6.064 12.105 1.00 58.00 369 GLY A CA 1
ATOM 2849 C C . GLY A 1 369 ? 1.842 -7.601 12.069 1.00 58.00 369 GLY A C 1
ATOM 2850 O O . GLY A 1 369 ? 1.472 -8.177 11.045 1.00 58.00 369 GLY A O 1
ATOM 2851 N N . PRO A 1 370 ? 2.141 -8.298 13.180 1.00 56.81 370 PRO A N 1
ATOM 2852 C CA . PRO A 1 370 ? 2.276 -9.760 13.203 1.00 56.81 370 PRO A CA 1
ATOM 2853 C C . PRO A 1 370 ? 0.990 -10.528 12.848 1.00 56.81 370 PRO A C 1
ATOM 2855 O O . PRO A 1 370 ? 1.026 -11.746 12.695 1.00 56.81 370 PRO A O 1
ATOM 2858 N N . THR A 1 371 ? -0.152 -9.845 12.718 1.00 76.50 371 THR A N 1
ATOM 2859 C CA . THR A 1 371 ? -1.454 -10.484 12.517 1.00 76.50 371 THR A CA 1
ATOM 2860 C C . THR A 1 371 ? -2.018 -10.159 11.138 1.00 76.50 371 THR A C 1
ATOM 2862 O O . THR A 1 371 ? -2.618 -9.105 10.931 1.00 76.50 371 THR A O 1
ATOM 2865 N N . ARG A 1 372 ? -1.858 -11.098 10.201 1.00 88.81 372 ARG A N 1
ATOM 2866 C CA . ARG A 1 372 ? -2.615 -11.120 8.944 1.00 88.81 372 ARG A CA 1
ATOM 2867 C C . ARG A 1 372 ? -3.981 -11.756 9.180 1.00 88.81 372 ARG A C 1
ATOM 2869 O O . ARG A 1 372 ? -4.078 -12.759 9.885 1.00 88.81 372 ARG A O 1
ATOM 2876 N N . VAL A 1 373 ? -5.017 -11.209 8.556 1.00 90.50 373 VAL A N 1
ATOM 2877 C CA . VAL A 1 373 ? -6.368 -11.790 8.593 1.00 90.50 373 VAL A CA 1
ATOM 2878 C C . VAL A 1 373 ? -6.560 -12.695 7.376 1.00 90.50 373 VAL A C 1
ATOM 2880 O O . VAL A 1 373 ? -6.251 -12.262 6.267 1.00 90.50 373 VAL A O 1
ATOM 2883 N N . PRO A 1 374 ? -7.080 -13.925 7.513 1.00 93.38 374 PRO A N 1
ATOM 2884 C CA . PRO A 1 374 ? -7.471 -14.716 6.350 1.00 93.38 374 PRO A CA 1
ATOM 2885 C C . PRO A 1 374 ? -8.451 -13.937 5.462 1.00 93.38 374 PRO A C 1
ATOM 2887 O O . PRO A 1 374 ? -9.453 -13.419 5.956 1.00 93.38 374 PRO A O 1
ATOM 2890 N N . PHE A 1 375 ? -8.189 -13.855 4.156 1.00 91.88 375 PHE A N 1
ATOM 2891 C CA . PHE A 1 375 ? -9.000 -13.062 3.223 1.00 91.88 375 PHE A CA 1
ATOM 2892 C C . PHE A 1 375 ? -10.497 -13.411 3.292 1.00 91.88 375 PHE A C 1
ATOM 2894 O O . PHE A 1 375 ? -11.341 -12.528 3.438 1.00 91.88 375 PHE A O 1
ATOM 2901 N N . GLU A 1 376 ? -10.821 -14.706 3.317 1.00 92.12 376 GLU A N 1
ATOM 2902 C CA . GLU A 1 376 ? -12.196 -15.206 3.461 1.00 92.12 376 GLU A CA 1
ATOM 2903 C C . GLU A 1 376 ? -12.863 -14.773 4.771 1.00 92.12 376 GLU A C 1
ATOM 2905 O O . GLU A 1 376 ? -14.068 -14.546 4.822 1.00 92.12 376 GLU A O 1
ATOM 2910 N N . GLU A 1 377 ? -12.097 -14.646 5.857 1.00 92.81 377 GLU A N 1
ATOM 2911 C CA . GLU A 1 377 ? -12.618 -14.142 7.126 1.00 92.81 377 GLU A CA 1
ATOM 2912 C C . GLU A 1 377 ? -12.922 -12.644 7.043 1.00 92.81 377 GLU A C 1
ATOM 2914 O O . GLU A 1 377 ? -13.969 -12.202 7.519 1.00 92.81 377 GLU A O 1
ATOM 2919 N N . ALA A 1 378 ? -12.051 -11.875 6.387 1.00 92.31 378 ALA A N 1
ATOM 2920 C CA . ALA A 1 378 ? -12.225 -10.437 6.224 1.00 92.31 378 ALA A CA 1
ATOM 2921 C C . ALA A 1 378 ? -13.479 -10.077 5.407 1.00 92.31 378 ALA A C 1
ATOM 2923 O O . ALA A 1 378 ? -14.116 -9.055 5.683 1.00 92.31 378 ALA A O 1
ATOM 2924 N N . LEU A 1 379 ? -13.880 -10.941 4.467 1.00 92.50 379 LEU A N 1
ATOM 2925 C CA . LEU A 1 379 ? -15.072 -10.764 3.632 1.00 92.50 379 LEU A CA 1
ATOM 2926 C C . LEU A 1 379 ? -16.396 -11.160 4.306 1.00 92.50 379 LEU A C 1
ATOM 2928 O O . LEU A 1 379 ? -17.460 -10.810 3.792 1.00 92.50 379 LEU A O 1
ATOM 2932 N N . LYS A 1 380 ? -16.377 -11.864 5.447 1.00 90.62 380 LYS A N 1
ATOM 2933 C CA . LYS A 1 380 ? -17.616 -12.292 6.118 1.00 90.62 380 LYS A CA 1
ATOM 2934 C C . LYS A 1 380 ? -18.433 -11.091 6.585 1.00 90.62 380 LYS A C 1
ATOM 2936 O O . LYS A 1 380 ? -18.007 -10.329 7.458 1.00 90.62 380 LYS A O 1
ATOM 2941 N N . LEU A 1 381 ? -19.647 -10.990 6.051 1.00 78.06 381 LEU A N 1
ATOM 2942 C CA . LEU A 1 381 ? -20.694 -10.118 6.561 1.00 78.06 381 LEU A CA 1
ATOM 2943 C C . LEU A 1 381 ? -21.309 -10.796 7.793 1.00 78.06 381 LEU A C 1
ATOM 2945 O O . LEU A 1 381 ? -22.164 -11.665 7.656 1.00 78.06 381 LEU A O 1
ATOM 2949 N N . THR A 1 382 ? -20.797 -10.473 8.983 1.00 60.62 382 THR A N 1
ATOM 2950 C CA . THR A 1 382 ? -21.405 -10.894 10.262 1.00 60.62 382 THR A CA 1
ATOM 2951 C C . THR A 1 382 ? -22.763 -10.261 10.468 1.00 60.62 382 THR A C 1
ATOM 2953 O O . THR A 1 382 ? -22.843 -9.046 10.146 1.00 60.62 382 THR A O 1
#